Protein AF-A0A3M7C9C9-F1 (afdb_monomer_lite)

Sequence (486 aa):
MSNHATHIQGHDDQKFCPDCGSSLQAARKLMEKFESVILSPLPNMLGLPSPSAQSTYYQASSPITKHEVAEITEIAAQSGIHPENTRLVKNVLGEKSRFDIVQASVEKDAAAKPISHTHDRQVCLVRGDHSSELQRICECLQKASRSTEHAAKKTYIAKLCRAFQTGDMEEYKDSQRTWVHDHRTTVETVFGFVEPYGDPCGTRAEYEGIIGIENPEETAVLHRLCESADLFVKRLPWVESHRGDKSLGDFEESTVQRPSFYNDTRQGEGSKSIMISNRLDGTPMAGDSPAVKLCEGKPGTFSKHRSHAYYLWVVLHELFGHGTGKLLQENSDSTYNFDIEKLSFSPVTGGPIDSWYRTGETWTGAFQDIATSVDECRAECIGAYLMSETDLLSLCGSTDHGSISPEDLEYNIYQQLAIAGIRGLENYSVEGESWSQAHSQVSAVADSLRFRLTPANLRHILPCFKQSVWLRSVSLRFESTHAETL

Secondary structure (DSSP, 8-state):
--SSSSS--TTT------------HHHHHHHHHHHHHHH---S-EESSSSSSEE-SSEEESS---HHHHHHHHHHHHTTT--STTEEEEEEEETTEEEEEEEEE-SS--SSPEEEEE-SSEEEEEEEEETHHHHHHHHHHHHHHHTT---HHHHHHHHHHHHHHHH--HHHHHHHHHHHHT----SEEEEEEEEE-TT-TTS-S-EEEEEEEE--HHHHHHHHHHHHTHHHHHTTSTT----TT--S--TTS-SSPPPP-S-HHHHHHH-------GGG-S-PPPTT--TTS----SSTTHHHHHHHHHHHHHHHHIIIIIIT--PPPBB-TTS-BSS-TTTS-S-TTTSS-----BPTT--HHHHHGGGHHHHHHHHHHHHHHHHTT-HHHHHHTT--TTSSS-HHHHHHHHHHHHHHHHHHHGGGEETTTTEES-HHHHHHHHHHHHHTT--TTTTTTHHHHTTS-------------------

InterPro domains:
  IPR039461 Peptidase family M49 [PF03571] (40-261)
  IPR039461 Peptidase family M49 [PF03571] (262-441)
  IPR039461 Peptidase family M49 [PTHR23422] (37-445)

Foldseek 3Di:
DVCPDQAADPFQQFGDADPDDDDDDVVVVVCVVCVCVRPPPPLTGDAQDDGNHDAPLEAEPDGDDLVNVVVLQVLCVVVQQFAAQWGWYWDDDDQAIEIETEGQALDFDPDWAWSDDDPRYTYTYTYHVCNVVLVVVLVVLVVVLVVDPDPLSVQLSVLCNVCRHPSRVVSVVVSQLSLFPPPDDQKHKDFDQFFQPSPNSRRYGDTDIDIDGDDPLVVQLLVLCQVCVLVVLCVPQQQPDDVPDQASHQFKDSGQAADASDPVCSVPRHHDDDQPLVVLPLDDDVPPDPPDDDPDPDPCLLVVCLSVLVSQLVSQLRRVQLRITDAWEQDPVRDTPGDQVVQQADPAPRHGPPDGYYVPDDLCNVCPPCSLLVSSLRSSVRSLVCLLVQVSVVSVVADCPDPAHSVSSSVNSVSVLLVLLVVLVVQADPVVRDGSHSSNVSSVVVNVVVVVADPVCVVVVVVVVNDDDDDDDDDDDDDDDDDDDD

pLDDT: mean 75.12, std 19.38, range [23.55, 98.5]

Organism: Hortaea werneckii (NCBI:txid91943)

Structure (mmCIF, N/CA/C/O backbone):
data_AF-A0A3M7C9C9-F1
#
_entry.id   AF-A0A3M7C9C9-F1
#
loop_
_atom_site.group_PDB
_atom_site.id
_atom_site.type_symbol
_atom_site.label_atom_id
_atom_site.label_alt_id
_atom_site.label_comp_id
_atom_site.label_asym_id
_atom_site.label_entity_id
_atom_site.label_seq_id
_atom_site.pdbx_PDB_ins_code
_atom_site.Cartn_x
_atom_site.Cartn_y
_atom_site.Cartn_z
_atom_site.occupancy
_atom_site.B_iso_or_equiv
_atom_site.auth_seq_id
_atom_site.auth_comp_id
_atom_site.auth_asym_id
_atom_site.auth_atom_id
_atom_site.pdbx_PDB_model_num
ATOM 1 N N . MET A 1 1 ? 9.565 19.899 11.571 1.00 37.06 1 MET A N 1
ATOM 2 C CA . MET A 1 1 ? 8.555 18.840 11.766 1.00 37.06 1 MET A CA 1
ATOM 3 C C . MET A 1 1 ? 8.313 18.208 10.409 1.00 37.06 1 MET A C 1
ATOM 5 O O . MET A 1 1 ? 7.470 18.689 9.671 1.00 37.06 1 MET A O 1
ATOM 9 N N . SER A 1 2 ? 9.143 17.235 10.043 1.00 38.72 2 SER A N 1
ATOM 10 C CA . SER A 1 2 ? 9.095 16.540 8.747 1.00 38.72 2 SER A CA 1
ATOM 11 C C . SER A 1 2 ? 8.170 15.318 8.780 1.00 38.72 2 SER A C 1
ATOM 13 O O . SER A 1 2 ? 7.657 14.929 7.745 1.00 38.72 2 SER A O 1
ATOM 15 N N . ASN A 1 3 ? 7.928 14.753 9.969 1.00 48.06 3 ASN A N 1
ATOM 16 C CA . ASN A 1 3 ? 7.263 13.455 10.144 1.00 48.06 3 ASN A CA 1
ATOM 17 C C . ASN A 1 3 ? 5.771 13.563 10.490 1.00 48.06 3 ASN A C 1
ATOM 19 O O . ASN A 1 3 ? 5.182 12.574 10.894 1.00 48.06 3 ASN A O 1
ATOM 23 N N . HIS A 1 4 ? 5.178 14.763 10.437 1.00 42.25 4 HIS A N 1
ATOM 24 C CA . HIS A 1 4 ? 3.773 15.043 10.794 1.00 42.25 4 HIS A CA 1
ATOM 25 C C . HIS A 1 4 ? 3.319 14.668 12.228 1.00 42.25 4 HIS A C 1
ATOM 27 O O . HIS A 1 4 ? 2.286 15.159 12.677 1.00 42.25 4 HIS A O 1
ATOM 33 N N . ALA A 1 5 ? 4.135 13.938 12.993 1.00 44.06 5 ALA A N 1
ATOM 34 C CA . ALA A 1 5 ? 3.978 13.636 14.406 1.00 44.06 5 ALA A CA 1
ATOM 35 C C . ALA A 1 5 ? 5.089 14.282 15.247 1.00 44.06 5 ALA A C 1
ATOM 37 O O . ALA A 1 5 ? 6.238 14.462 14.829 1.00 44.06 5 ALA A O 1
ATOM 38 N N . THR A 1 6 ? 4.742 14.624 16.482 1.00 39.94 6 THR A N 1
ATOM 39 C CA . THR A 1 6 ? 5.710 14.935 17.527 1.00 39.94 6 THR A CA 1
ATOM 40 C C . THR A 1 6 ? 6.178 13.614 18.134 1.00 39.94 6 THR A C 1
ATOM 42 O O . THR A 1 6 ? 5.380 12.933 18.772 1.00 39.94 6 THR A O 1
ATOM 45 N N . HIS A 1 7 ? 7.462 13.286 17.968 1.00 49.53 7 HIS A N 1
ATOM 46 C CA . HIS A 1 7 ? 8.165 12.193 18.658 1.00 49.53 7 HIS A CA 1
ATOM 47 C C . HIS A 1 7 ? 8.025 10.788 18.087 1.00 49.53 7 HIS A C 1
ATOM 49 O O . HIS A 1 7 ? 8.265 9.867 18.842 1.00 49.53 7 HIS A O 1
ATOM 55 N N . ILE A 1 8 ? 7.690 10.586 16.815 1.00 47.91 8 ILE A N 1
ATOM 56 C CA . ILE A 1 8 ? 7.877 9.279 16.168 1.00 47.91 8 ILE A CA 1
ATOM 57 C C . ILE A 1 8 ? 8.524 9.514 14.805 1.00 47.91 8 ILE A C 1
ATOM 59 O O . ILE A 1 8 ? 8.180 10.459 14.083 1.00 47.91 8 ILE A O 1
ATOM 63 N N . GLN A 1 9 ? 9.558 8.744 14.507 1.00 47.00 9 GLN A N 1
ATOM 64 C CA . GLN A 1 9 ? 10.184 8.719 13.196 1.00 47.00 9 GLN A CA 1
ATOM 65 C C . GLN A 1 9 ? 9.309 7.909 12.238 1.00 47.00 9 GLN A C 1
ATOM 67 O O . GLN A 1 9 ? 9.019 6.756 12.509 1.00 47.00 9 GLN A O 1
ATOM 72 N N . GLY A 1 10 ? 8.924 8.489 11.100 1.00 48.12 10 GLY A N 1
ATOM 73 C CA . GLY A 1 10 ? 8.086 7.787 10.115 1.00 48.12 10 GLY A CA 1
ATOM 74 C C . GLY A 1 10 ? 8.800 6.671 9.340 1.00 48.12 10 GLY A C 1
ATOM 75 O O . GLY A 1 10 ? 8.207 6.113 8.431 1.00 48.12 10 GLY A O 1
ATOM 76 N N . HIS A 1 11 ? 10.077 6.397 9.631 1.00 41.09 11 HIS A N 1
ATOM 77 C CA . HIS A 1 11 ? 10.859 5.345 8.975 1.00 41.09 11 HIS A CA 1
ATOM 78 C C . HIS A 1 11 ? 11.131 4.144 9.895 1.00 41.09 11 HIS A C 1
ATOM 80 O O . HIS A 1 11 ? 11.310 3.046 9.389 1.00 41.09 11 HIS A O 1
ATOM 86 N N . ASP A 1 12 ? 11.188 4.317 11.219 1.00 52.19 12 ASP A N 1
ATOM 87 C CA . ASP A 1 12 ? 11.538 3.247 12.173 1.00 52.19 12 ASP A CA 1
ATOM 88 C C . ASP A 1 12 ? 10.583 3.162 13.380 1.00 52.19 12 ASP A C 1
ATOM 90 O O . ASP A 1 12 ? 10.827 2.389 14.307 1.00 52.19 12 ASP A O 1
ATOM 94 N N . ASP A 1 13 ? 9.521 3.974 13.389 1.00 55.94 13 ASP A N 1
ATOM 95 C CA . ASP A 1 13 ? 8.521 4.087 14.452 1.00 55.94 13 ASP A CA 1
ATOM 96 C C . ASP A 1 13 ? 9.088 4.328 15.861 1.00 55.94 13 ASP A C 1
ATOM 98 O O . ASP A 1 13 ? 8.403 4.135 16.875 1.00 55.94 13 ASP A O 1
ATOM 102 N N . GLN A 1 14 ? 10.329 4.822 15.948 1.00 51.94 14 GLN A N 1
ATOM 103 C CA . GLN A 1 14 ? 10.988 5.094 17.216 1.00 51.94 14 GLN A CA 1
ATOM 104 C C . GLN A 1 14 ? 10.733 6.507 17.716 1.00 51.94 14 GLN A C 1
ATOM 106 O O . GLN A 1 14 ? 10.653 7.491 16.966 1.00 51.94 14 GLN A O 1
ATOM 111 N N . LYS A 1 15 ? 10.687 6.619 19.046 1.00 56.09 15 LYS A N 1
ATOM 112 C CA . LYS A 1 15 ? 10.578 7.908 19.713 1.00 56.09 15 LYS A CA 1
ATOM 113 C C . LYS A 1 15 ? 11.873 8.716 19.642 1.00 56.09 15 LYS A C 1
ATOM 115 O O . LYS A 1 15 ? 12.925 8.228 20.034 1.00 56.09 15 LYS A O 1
ATOM 120 N N . PHE A 1 16 ? 11.784 9.992 19.251 1.00 57.78 16 PHE A N 1
ATOM 121 C CA . PHE A 1 16 ? 12.914 10.931 19.320 1.00 57.78 16 PHE A CA 1
ATOM 122 C C . PHE A 1 16 ? 12.645 12.117 20.265 1.00 57.78 16 PHE A C 1
ATOM 124 O O . PHE A 1 16 ? 11.541 12.680 20.306 1.00 57.78 16 PHE A O 1
ATOM 131 N N . CYS A 1 17 ? 13.681 12.528 21.002 1.00 54.53 17 CYS A N 1
ATOM 132 C CA . CYS A 1 17 ? 13.649 13.642 21.954 1.00 54.53 17 CYS A CA 1
ATOM 133 C C . CYS A 1 17 ? 14.429 14.857 21.409 1.00 54.53 17 CYS A C 1
ATOM 135 O O . CYS A 1 17 ? 15.522 14.675 20.871 1.00 54.53 17 CYS A O 1
ATOM 137 N N . PRO A 1 18 ? 13.911 16.096 21.527 1.00 58.41 18 PRO A N 1
ATOM 138 C CA . PRO A 1 18 ? 14.644 17.295 21.115 1.00 58.41 18 PRO A CA 1
ATOM 139 C C . PRO A 1 18 ? 15.881 17.553 21.988 1.00 58.41 18 PRO A C 1
ATOM 141 O O . PRO A 1 18 ? 15.784 17.510 23.212 1.00 58.41 18 PRO A O 1
ATOM 144 N N . ASP A 1 19 ? 17.005 17.917 21.366 1.00 53.06 19 ASP A N 1
ATOM 145 C CA . ASP A 1 19 ? 18.256 18.283 22.049 1.00 53.06 19 ASP A CA 1
ATOM 146 C C . ASP A 1 19 ? 18.428 19.816 22.109 1.00 53.06 19 ASP A C 1
ATOM 148 O O . ASP A 1 19 ? 19.284 20.407 21.447 1.00 53.06 19 ASP A O 1
ATOM 152 N N . CYS A 1 20 ? 17.522 20.518 22.803 1.00 56.16 20 CYS A N 1
ATOM 153 C CA . CYS A 1 20 ? 17.580 21.981 22.886 1.00 56.16 20 CYS A CA 1
ATOM 154 C C . CYS A 1 20 ? 17.088 22.576 24.216 1.00 56.16 20 CYS A C 1
ATOM 156 O O . CYS A 1 20 ? 16.079 22.172 24.790 1.00 56.16 20 CYS A O 1
ATOM 158 N N . GLY A 1 21 ? 17.809 23.605 24.684 1.00 53.88 21 GLY A N 1
ATOM 159 C CA . GLY A 1 21 ? 17.453 24.422 25.847 1.00 53.88 21 GLY A CA 1
ATOM 160 C C . GLY A 1 21 ? 16.345 25.435 25.534 1.00 53.88 21 GLY A C 1
ATOM 161 O O . GLY A 1 21 ? 16.353 26.106 24.502 1.00 53.88 21 GLY A O 1
ATOM 162 N N . SER A 1 22 ? 15.379 25.551 26.443 1.00 51.78 22 SER A N 1
ATOM 163 C CA . SER A 1 22 ? 14.120 26.284 26.270 1.00 51.78 22 SER A CA 1
ATOM 164 C C . SER A 1 22 ? 14.292 27.783 25.963 1.00 51.78 22 SER A C 1
ATOM 166 O O . SER A 1 22 ? 14.784 28.543 26.800 1.00 51.78 22 SER A O 1
ATOM 168 N N . SER A 1 23 ? 13.781 28.253 24.823 1.00 57.59 23 SER A N 1
ATOM 169 C CA . SER A 1 23 ? 13.695 29.685 24.503 1.00 57.59 23 SER A CA 1
ATOM 170 C C . SER A 1 23 ? 12.505 29.965 23.579 1.00 57.59 23 SER A C 1
ATOM 172 O O . SER A 1 23 ? 12.629 29.808 22.372 1.00 57.59 23 SER A O 1
ATOM 174 N N . LEU A 1 24 ? 11.336 30.304 24.158 1.00 56.72 24 LEU A N 1
ATOM 175 C CA . LEU A 1 24 ? 10.264 31.178 23.617 1.00 56.72 24 LEU A CA 1
ATOM 176 C C . LEU A 1 24 ? 8.995 31.105 24.500 1.00 56.72 24 LEU A C 1
ATOM 178 O O . LEU A 1 24 ? 8.568 30.040 24.935 1.00 56.72 24 LEU A O 1
ATOM 182 N N . GLN A 1 25 ? 8.357 32.246 24.775 1.00 56.12 25 GLN A N 1
ATOM 183 C CA . GLN A 1 25 ? 7.294 32.379 25.791 1.00 56.12 25 GLN A CA 1
ATOM 184 C C . GLN A 1 25 ? 5.945 31.739 25.389 1.00 56.12 25 GLN A C 1
ATOM 186 O O . GLN A 1 25 ? 5.230 31.232 26.250 1.00 56.12 25 GLN A O 1
ATOM 191 N N . ALA A 1 26 ? 5.615 31.700 24.090 1.00 57.75 26 ALA A N 1
ATOM 192 C CA . ALA A 1 26 ? 4.470 30.940 23.566 1.00 57.75 26 ALA A CA 1
ATOM 193 C C . ALA A 1 26 ? 4.740 29.424 23.552 1.00 57.75 26 ALA A C 1
ATOM 195 O O . ALA A 1 26 ? 3.833 28.631 23.797 1.00 57.75 26 ALA A O 1
ATOM 196 N N . ALA A 1 27 ? 6.004 29.032 23.350 1.00 62.06 27 ALA A N 1
ATOM 197 C CA . ALA A 1 27 ? 6.432 27.646 23.463 1.00 62.06 27 ALA A CA 1
ATOM 198 C C . ALA A 1 27 ? 6.338 27.148 24.912 1.00 62.06 27 ALA A C 1
ATOM 200 O O . ALA A 1 27 ? 5.985 25.998 25.101 1.00 62.06 27 ALA A O 1
ATOM 201 N N . ARG A 1 28 ? 6.536 28.000 25.933 1.00 67.25 28 ARG A N 1
ATOM 202 C CA . ARG A 1 28 ? 6.439 27.595 27.352 1.00 67.25 28 ARG A CA 1
ATOM 203 C C . ARG A 1 28 ? 5.082 27.013 27.746 1.00 67.25 28 ARG A C 1
ATOM 205 O O . ARG A 1 28 ? 5.067 25.962 28.355 1.00 67.25 28 ARG A O 1
ATOM 212 N N . LYS A 1 29 ? 3.955 27.620 27.354 1.00 73.75 29 LYS A N 1
ATOM 213 C CA . LYS A 1 29 ? 2.619 27.096 27.720 1.00 73.75 29 LYS A CA 1
ATOM 214 C C . LYS A 1 29 ? 2.297 25.750 27.066 1.00 73.75 29 LYS A C 1
ATOM 216 O O . LYS A 1 29 ? 1.613 24.921 27.656 1.00 73.75 29 LYS A O 1
ATOM 221 N N . LEU A 1 30 ? 2.745 25.550 25.824 1.00 75.00 30 LEU A N 1
ATOM 222 C CA . LEU A 1 30 ? 2.599 24.262 25.140 1.00 75.00 30 LEU A CA 1
ATOM 223 C C . LEU A 1 30 ? 3.599 23.241 25.690 1.00 75.00 30 LEU A C 1
ATOM 225 O O . LEU A 1 30 ? 3.225 22.094 25.898 1.00 75.00 30 LEU A O 1
ATOM 229 N N . MET A 1 31 ? 4.826 23.672 25.991 1.00 75.06 31 MET A N 1
ATOM 230 C CA . MET A 1 31 ? 5.846 22.846 26.626 1.00 75.06 31 MET A CA 1
ATOM 231 C C . MET A 1 31 ? 5.351 22.369 27.989 1.00 75.06 31 MET A C 1
ATOM 233 O O . MET A 1 31 ? 5.246 21.177 28.167 1.00 75.06 31 MET A O 1
ATOM 237 N N . GLU A 1 32 ? 4.874 23.238 28.880 1.00 80.38 32 GLU A N 1
ATOM 238 C CA . GLU A 1 32 ? 4.292 22.851 30.180 1.00 80.38 32 GLU A CA 1
ATOM 239 C C . GLU A 1 32 ? 3.191 21.779 30.060 1.00 80.38 32 GLU A C 1
ATOM 241 O O . GLU A 1 32 ? 3.043 20.934 30.940 1.00 80.38 32 GLU A O 1
ATOM 246 N N . LYS A 1 33 ? 2.419 21.786 28.964 1.00 82.38 33 LYS A N 1
ATOM 247 C CA . LYS A 1 33 ? 1.355 20.804 28.723 1.00 82.38 33 LYS A CA 1
ATOM 248 C C . LYS A 1 33 ? 1.878 19.450 28.232 1.00 82.38 33 LYS A C 1
ATOM 250 O O . LYS A 1 33 ? 1.255 18.431 28.519 1.00 82.38 33 LYS A O 1
ATOM 255 N N . PHE A 1 34 ? 2.963 19.441 27.464 1.00 81.88 34 PHE A N 1
ATOM 256 C CA . PHE A 1 34 ? 3.455 18.245 26.777 1.00 81.88 34 PHE A CA 1
ATOM 257 C C . PHE A 1 34 ? 4.828 17.776 27.261 1.00 81.88 34 PHE A C 1
ATOM 259 O O . PHE A 1 34 ? 5.219 16.676 26.913 1.00 81.88 34 PHE A O 1
ATOM 266 N N . GLU A 1 35 ? 5.541 18.536 28.087 1.00 81.19 35 GLU A N 1
ATOM 267 C CA . GLU A 1 35 ? 6.920 18.286 28.527 1.00 81.19 35 GLU A CA 1
ATOM 268 C C . GLU A 1 35 ? 7.071 16.905 29.153 1.00 81.19 35 GLU A C 1
ATOM 270 O O . GLU A 1 35 ? 7.974 16.163 28.783 1.00 81.19 35 GLU A O 1
ATOM 275 N N . SER A 1 36 ? 6.135 16.509 30.017 1.00 80.75 36 SER A N 1
ATOM 276 C CA . SER A 1 36 ? 6.130 15.168 30.605 1.00 80.75 36 SER A CA 1
ATOM 277 C C . SER A 1 36 ? 5.983 14.067 29.553 1.00 80.75 36 SER A C 1
ATOM 279 O O . SER A 1 36 ? 6.637 13.038 29.662 1.00 80.75 36 SER A O 1
ATOM 281 N N . VAL A 1 37 ? 5.176 14.282 28.510 1.00 81.00 37 VAL A N 1
ATOM 282 C CA . VAL A 1 37 ? 4.989 13.331 27.402 1.00 81.00 37 VAL A CA 1
ATOM 283 C C . VAL A 1 37 ? 6.205 13.327 26.476 1.00 81.00 37 VAL A C 1
ATOM 285 O O . VAL A 1 37 ? 6.652 12.259 26.068 1.00 81.00 37 VAL A O 1
ATOM 288 N N . ILE A 1 38 ? 6.767 14.500 26.178 1.00 77.25 38 ILE A N 1
ATOM 289 C CA . ILE A 1 38 ? 7.951 14.693 25.332 1.00 77.25 38 ILE A CA 1
ATOM 290 C C . ILE A 1 38 ? 9.156 13.984 25.952 1.00 77.25 38 ILE A C 1
ATOM 292 O O . ILE A 1 38 ? 9.824 13.211 25.273 1.00 77.25 38 ILE A O 1
ATOM 296 N N . LEU A 1 39 ? 9.401 14.223 27.243 1.00 78.62 39 LEU A N 1
ATOM 297 C CA . LEU A 1 39 ? 10.571 13.732 27.971 1.00 78.62 39 LEU A CA 1
ATOM 298 C C . LEU A 1 39 ? 10.392 12.318 28.541 1.00 78.62 39 LEU A C 1
ATOM 300 O O . LEU A 1 39 ? 11.364 11.736 29.019 1.00 78.62 39 LEU A O 1
ATOM 304 N N . SER A 1 40 ? 9.179 11.753 28.516 1.00 81.25 40 SER A N 1
ATOM 305 C CA . SER A 1 40 ? 8.962 10.392 29.013 1.00 81.25 40 SER A CA 1
ATOM 306 C C . SER A 1 40 ? 9.732 9.377 28.159 1.00 81.25 40 SER A C 1
ATOM 308 O O . SER A 1 40 ? 9.571 9.385 26.937 1.00 81.25 40 SER A O 1
ATOM 310 N N . PRO A 1 41 ? 10.513 8.459 28.753 1.00 78.44 41 PRO A N 1
ATOM 311 C CA . PRO A 1 41 ? 11.224 7.432 27.996 1.00 78.44 41 PRO A CA 1
ATOM 312 C C . PRO A 1 41 ? 10.283 6.375 27.406 1.00 78.44 41 PRO A C 1
ATOM 314 O O . PRO A 1 41 ? 10.657 5.709 26.453 1.00 78.44 41 PRO A O 1
ATOM 317 N N . LEU A 1 42 ? 9.071 6.225 27.951 1.00 81.88 42 LEU A N 1
ATOM 318 C CA . LEU A 1 42 ? 8.060 5.273 27.494 1.00 81.88 42 LEU A CA 1
ATOM 319 C C . LEU A 1 42 ? 6.693 5.958 27.328 1.00 81.88 42 LEU A C 1
ATOM 321 O O . LEU A 1 42 ? 6.426 6.956 28.009 1.00 81.88 42 LEU A O 1
ATOM 325 N N . PRO A 1 43 ? 5.799 5.436 26.476 1.00 81.81 43 PRO A N 1
ATOM 326 C CA . PRO A 1 43 ? 6.039 4.383 25.483 1.00 81.81 43 PRO A CA 1
ATOM 327 C C . PRO A 1 43 ? 6.989 4.864 24.371 1.00 81.81 43 PRO A C 1
ATOM 329 O O . PRO A 1 43 ? 6.981 6.047 24.021 1.00 81.81 43 PRO A O 1
ATOM 332 N N . ASN A 1 44 ? 7.835 3.965 23.860 1.00 77.94 44 ASN A N 1
ATOM 333 C CA . ASN A 1 44 ? 8.905 4.284 22.902 1.00 77.94 44 ASN A CA 1
ATOM 334 C C . ASN A 1 44 ? 8.731 3.654 21.514 1.00 77.94 44 ASN A C 1
ATOM 336 O O . ASN A 1 44 ? 9.520 3.978 20.630 1.00 77.94 44 ASN A O 1
ATOM 340 N N . MET A 1 45 ? 7.717 2.807 21.322 1.00 76.56 45 MET A N 1
ATOM 341 C CA . MET A 1 45 ? 7.399 2.183 20.033 1.00 76.56 45 MET A CA 1
ATOM 342 C C . MET A 1 45 ? 5.906 2.288 19.703 1.00 76.56 45 MET A C 1
ATOM 344 O O . MET A 1 45 ? 5.070 2.495 20.595 1.00 76.56 45 MET A O 1
ATOM 348 N N . LEU A 1 46 ? 5.563 2.115 18.425 1.00 78.69 46 LEU A N 1
ATOM 349 C CA . LEU A 1 46 ? 4.184 1.898 17.997 1.00 78.69 46 LEU A CA 1
ATOM 350 C C . LEU A 1 46 ? 3.736 0.459 18.289 1.00 78.69 46 LEU A C 1
ATOM 352 O O . LEU A 1 46 ? 4.491 -0.498 18.144 1.00 78.69 46 LEU A O 1
ATOM 356 N N . GLY A 1 47 ? 2.501 0.302 18.758 1.00 83.19 47 GLY A N 1
ATOM 357 C CA . GLY A 1 47 ? 1.931 -0.997 19.113 1.00 83.19 47 GLY A CA 1
ATOM 358 C C . GLY A 1 47 ? 0.578 -0.862 19.804 1.00 83.19 47 GLY A C 1
ATOM 359 O O . GLY A 1 47 ? 0.118 0.246 20.090 1.00 83.19 47 GLY A O 1
ATOM 360 N N . LEU A 1 48 ? -0.084 -1.987 20.093 1.00 87.00 48 LEU A N 1
ATOM 361 C CA . LEU A 1 48 ? -1.291 -1.944 20.923 1.00 87.00 48 LEU A CA 1
ATOM 362 C C . LEU A 1 48 ? -0.967 -1.282 22.281 1.00 87.00 48 LEU A C 1
ATOM 364 O O . LEU A 1 48 ? 0.105 -1.550 22.835 1.00 87.00 48 LEU A O 1
ATOM 368 N N . PRO A 1 49 ? -1.864 -0.430 22.822 1.00 90.38 49 PRO A N 1
ATOM 369 C CA . PRO A 1 49 ? -1.599 0.325 24.043 1.00 90.38 49 PRO A CA 1
ATOM 370 C C . PRO A 1 49 ? -1.095 -0.556 25.192 1.00 90.38 49 PRO A C 1
ATOM 372 O O . PRO A 1 49 ? -1.785 -1.469 25.649 1.00 90.38 49 PRO A O 1
ATOM 375 N N . SER A 1 50 ? 0.118 -0.271 25.664 1.00 86.06 50 SER A N 1
ATOM 376 C CA . SER A 1 50 ? 0.807 -1.006 26.729 1.00 86.06 50 SER A CA 1
ATOM 377 C C . SER A 1 50 ? 1.809 -0.085 27.448 1.00 86.06 50 SER A C 1
ATOM 379 O O . SER A 1 50 ? 1.966 1.072 27.056 1.00 86.06 50 SER A O 1
ATOM 381 N N . PRO A 1 51 ? 2.510 -0.541 28.505 1.00 86.25 51 PRO A N 1
ATOM 382 C CA . PRO A 1 51 ? 3.533 0.281 29.153 1.00 86.25 51 PRO A CA 1
ATOM 383 C C . PRO A 1 51 ? 4.685 0.709 28.230 1.00 86.25 51 PRO A C 1
ATOM 385 O O . PRO A 1 51 ? 5.294 1.745 28.481 1.00 86.25 51 PRO A O 1
ATOM 388 N N . SER A 1 52 ? 4.994 -0.069 27.186 1.00 83.31 52 SER A N 1
ATOM 389 C CA . SER A 1 52 ? 6.105 0.193 26.260 1.00 83.31 52 SER A CA 1
ATOM 390 C C . SER A 1 52 ? 5.669 0.673 24.874 1.00 83.31 52 SER A C 1
ATOM 392 O O . SER A 1 52 ? 6.469 1.305 24.186 1.00 83.31 52 SER A O 1
ATOM 394 N N . ALA A 1 53 ? 4.414 0.442 24.479 1.00 84.44 53 ALA A N 1
ATOM 395 C CA . ALA A 1 53 ? 3.918 0.761 23.144 1.00 84.44 53 ALA A CA 1
ATOM 396 C C . ALA A 1 53 ? 2.648 1.621 23.153 1.00 84.44 53 ALA A C 1
ATOM 398 O O . ALA A 1 53 ? 1.836 1.563 24.081 1.00 84.44 53 ALA A O 1
ATOM 399 N N . GLN A 1 54 ? 2.464 2.406 22.094 1.00 88.06 54 GLN A N 1
ATOM 400 C CA . GLN A 1 54 ? 1.299 3.270 21.911 1.00 88.06 54 GLN A CA 1
ATOM 401 C C . GLN A 1 54 ? 0.733 3.195 20.498 1.00 88.06 54 GLN A C 1
ATOM 403 O O . GLN A 1 54 ? 1.450 2.967 19.531 1.00 88.06 54 GLN A O 1
ATOM 408 N N . SER A 1 55 ? -0.561 3.470 20.377 1.00 89.94 55 SER A N 1
ATOM 409 C CA . SER A 1 55 ? -1.220 3.679 19.095 1.00 89.94 55 SER A CA 1
ATOM 410 C C . SER A 1 55 ? -2.379 4.643 19.284 1.00 89.94 55 SER A C 1
ATOM 412 O O . SER A 1 55 ? -3.103 4.574 20.275 1.00 89.94 55 SER A O 1
ATOM 414 N N . THR A 1 56 ? -2.562 5.557 18.337 1.00 92.38 56 THR A N 1
ATOM 415 C CA . THR A 1 56 ? -3.717 6.461 18.318 1.00 92.38 56 THR A CA 1
ATOM 416 C C . THR A 1 56 ? -4.931 5.838 17.632 1.00 92.38 56 THR A C 1
ATOM 418 O O . THR A 1 56 ? -6.033 6.358 17.823 1.00 92.38 56 THR A O 1
ATOM 421 N N . TYR A 1 57 ? -4.753 4.723 16.907 1.00 94.69 57 TYR A N 1
ATOM 422 C CA . TYR A 1 57 ? -5.832 3.912 16.332 1.00 94.69 57 TYR A CA 1
ATOM 423 C C . TYR A 1 57 ? -6.631 3.161 17.400 1.00 94.69 57 TYR A C 1
ATOM 425 O O . TYR A 1 57 ? -7.825 2.933 17.213 1.00 94.69 57 TYR A O 1
ATOM 433 N N . TYR A 1 58 ? -5.999 2.824 18.529 1.00 95.31 58 TYR A N 1
ATOM 434 C CA . TYR A 1 58 ? -6.629 2.115 19.640 1.00 95.31 58 TYR A CA 1
ATOM 435 C C . TYR A 1 58 ? -6.567 2.948 20.911 1.00 95.31 58 TYR A C 1
ATOM 437 O O . TYR A 1 58 ? -5.499 3.179 21.470 1.00 95.31 58 TYR A O 1
ATOM 445 N N . GLN A 1 59 ? -7.723 3.360 21.415 1.00 92.81 59 GLN A N 1
ATOM 446 C CA . GLN A 1 59 ? -7.828 4.025 22.710 1.00 92.81 59 GLN A CA 1
ATOM 447 C C . GLN A 1 59 ? -8.569 3.101 23.655 1.00 92.81 59 GLN A C 1
ATOM 449 O O . GLN A 1 59 ? -9.675 2.667 23.354 1.00 92.81 59 GLN A O 1
ATOM 454 N N . ALA A 1 60 ? -7.977 2.761 24.791 1.00 87.94 60 ALA A N 1
ATOM 455 C CA . ALA A 1 60 ? -8.578 1.760 25.650 1.00 87.94 60 ALA A CA 1
ATOM 456 C C . ALA A 1 60 ? -8.413 2.112 27.127 1.00 87.94 60 ALA A C 1
ATOM 458 O O . ALA A 1 60 ? -7.309 2.378 27.593 1.00 87.94 60 ALA A O 1
ATOM 459 N N . SER A 1 61 ? -9.516 2.077 27.881 1.00 86.69 61 SER A N 1
ATOM 460 C CA . SER A 1 61 ? -9.494 2.209 29.345 1.00 86.69 61 SER A CA 1
ATOM 461 C C . SER A 1 61 ? -9.024 0.925 30.048 1.00 86.69 61 SER A C 1
ATOM 463 O O . SER A 1 61 ? -8.892 0.894 31.268 1.00 86.69 61 SER A O 1
ATOM 465 N N . SER A 1 62 ? -8.835 -0.155 29.287 1.00 86.44 62 SER A N 1
ATOM 466 C CA . SER A 1 62 ? -8.341 -1.470 29.712 1.00 86.44 62 SER A CA 1
ATOM 467 C C . SER A 1 62 ? -7.558 -2.103 28.556 1.00 86.44 62 SER A C 1
ATOM 469 O O . SER A 1 62 ? -7.790 -1.700 27.417 1.00 86.44 62 SER A O 1
ATOM 471 N N . PRO A 1 63 ? -6.661 -3.080 28.791 1.00 89.06 63 PRO A N 1
ATOM 472 C CA . PRO A 1 63 ? -5.910 -3.715 27.710 1.00 89.06 63 PRO A CA 1
ATOM 473 C C . PRO A 1 63 ? -6.828 -4.235 26.598 1.00 89.06 63 PRO A C 1
ATOM 475 O O . PRO A 1 63 ? -7.838 -4.889 26.872 1.00 89.06 63 PRO A O 1
ATOM 478 N N . ILE A 1 64 ? -6.482 -3.919 25.351 1.00 92.38 64 ILE A N 1
ATOM 479 C CA . ILE A 1 64 ? -7.156 -4.408 24.147 1.00 92.38 64 ILE A CA 1
ATOM 480 C C . ILE A 1 64 ? -6.255 -5.426 23.449 1.00 92.38 64 ILE A C 1
ATOM 482 O O . ILE A 1 64 ? -5.040 -5.245 23.388 1.00 92.38 64 ILE A O 1
ATOM 486 N N . THR A 1 65 ? -6.842 -6.510 22.952 1.00 91.44 65 THR A N 1
ATOM 487 C CA . THR A 1 65 ? -6.102 -7.620 22.333 1.00 91.44 65 THR A CA 1
ATOM 488 C C . THR A 1 65 ? -6.309 -7.679 20.819 1.00 91.44 65 THR A C 1
ATOM 490 O O . THR A 1 65 ? -7.360 -7.272 20.327 1.00 91.44 65 THR A O 1
ATOM 493 N N . LYS A 1 66 ? -5.349 -8.258 20.073 1.00 88.94 66 LYS A N 1
ATOM 494 C CA . LYS A 1 66 ? -5.496 -8.518 18.623 1.00 88.94 66 LYS A CA 1
ATOM 495 C C . LYS A 1 66 ? -6.771 -9.331 18.313 1.00 88.94 66 LYS A C 1
ATOM 497 O O . LYS A 1 66 ? -7.449 -9.048 17.333 1.00 88.94 66 LYS A O 1
ATOM 502 N N . HIS A 1 67 ? -7.135 -10.287 19.176 1.00 89.56 67 HIS A N 1
ATOM 503 C CA . HIS A 1 67 ? -8.363 -11.081 19.033 1.00 89.56 67 HIS A CA 1
ATOM 504 C C . HIS A 1 67 ? -9.628 -10.220 19.139 1.00 89.56 67 HIS A C 1
ATOM 506 O O . HIS A 1 67 ? -10.518 -10.330 18.304 1.00 89.56 67 HIS A O 1
ATOM 512 N N . GLU A 1 68 ? -9.711 -9.344 20.147 1.00 92.62 68 GLU A N 1
ATOM 513 C CA . GLU A 1 68 ? -10.841 -8.416 20.264 1.00 92.62 68 GLU A CA 1
ATOM 514 C C . GLU A 1 68 ? -10.922 -7.486 19.054 1.00 92.62 68 GLU A C 1
ATOM 516 O O . GLU A 1 68 ? -12.013 -7.259 18.546 1.00 92.62 68 GLU A O 1
ATOM 521 N N . VAL A 1 69 ? -9.787 -6.974 18.566 1.00 92.62 69 VAL A N 1
ATOM 522 C CA . VAL A 1 69 ? -9.759 -6.136 17.358 1.00 92.62 69 VAL A CA 1
ATOM 523 C C . VAL A 1 69 ? -10.329 -6.897 16.160 1.00 92.62 69 VAL A C 1
ATOM 525 O O . VAL A 1 69 ? -11.228 -6.377 15.505 1.00 92.62 69 VAL A O 1
ATOM 528 N N . ALA A 1 70 ? -9.867 -8.125 15.911 1.00 89.31 70 ALA A N 1
ATOM 529 C CA . ALA A 1 70 ? -10.349 -8.955 14.808 1.00 89.31 70 ALA A CA 1
ATOM 530 C C . ALA A 1 70 ? -11.858 -9.245 14.909 1.00 89.31 70 ALA A C 1
ATOM 532 O O . ALA A 1 70 ? -12.586 -9.083 13.934 1.00 89.31 70 ALA A O 1
ATOM 533 N N . GLU A 1 71 ? -12.347 -9.596 16.100 1.00 92.00 71 GLU A N 1
ATOM 534 C CA . GLU A 1 71 ? -13.768 -9.875 16.337 1.00 92.00 71 GLU A CA 1
ATOM 535 C C . GLU A 1 71 ? -14.647 -8.637 16.097 1.00 92.00 71 GLU A C 1
ATOM 537 O O . GLU A 1 71 ? -15.712 -8.731 15.489 1.00 92.00 71 GLU A O 1
ATOM 542 N N . ILE A 1 72 ? -14.204 -7.456 16.544 1.00 93.69 72 ILE A N 1
ATOM 543 C CA . ILE A 1 72 ? -14.938 -6.207 16.311 1.00 93.69 72 ILE A CA 1
ATOM 544 C C . ILE A 1 72 ? -14.934 -5.825 14.830 1.00 93.69 72 ILE A C 1
ATOM 546 O O . ILE A 1 72 ? -15.965 -5.375 14.332 1.00 93.69 72 ILE A O 1
ATOM 550 N N . THR A 1 73 ? -13.813 -6.015 14.131 1.00 90.69 73 THR A N 1
ATOM 551 C CA . THR A 1 73 ? -13.726 -5.784 12.683 1.00 90.69 73 THR A CA 1
ATOM 552 C C . THR A 1 73 ? -14.715 -6.674 11.925 1.00 90.69 73 THR A C 1
ATOM 554 O O . THR A 1 73 ? -15.451 -6.169 11.083 1.00 90.69 73 THR A O 1
ATOM 557 N N . GLU A 1 74 ? -14.824 -7.956 12.281 1.00 89.69 74 GLU A N 1
ATOM 558 C CA . GLU A 1 74 ? -15.782 -8.881 11.658 1.00 89.69 74 GLU A CA 1
ATOM 559 C C . GLU A 1 74 ? -17.244 -8.468 11.915 1.00 89.69 74 GLU A C 1
ATOM 561 O O . GLU A 1 74 ? -18.072 -8.429 11.004 1.00 89.69 74 GLU A O 1
ATOM 566 N N . ILE A 1 75 ? -17.568 -8.074 13.152 1.00 92.88 75 ILE A N 1
ATOM 567 C CA . ILE A 1 75 ? -18.901 -7.552 13.502 1.00 92.88 75 ILE A CA 1
ATOM 568 C C . ILE A 1 75 ? -19.235 -6.290 12.688 1.00 92.88 75 ILE A C 1
ATOM 570 O O . ILE A 1 75 ? -20.378 -6.102 12.267 1.00 92.88 75 ILE A O 1
ATOM 574 N N . ALA A 1 76 ? -18.255 -5.409 12.478 1.00 92.19 76 ALA A N 1
ATOM 575 C CA . ALA A 1 76 ? -18.424 -4.182 11.707 1.00 92.19 76 ALA A CA 1
ATOM 576 C C . ALA A 1 76 ? -18.662 -4.472 10.217 1.00 92.19 76 ALA A C 1
ATOM 578 O O . ALA A 1 76 ? -19.573 -3.891 9.615 1.00 92.19 76 ALA A O 1
ATOM 579 N N . ALA A 1 77 ? -17.912 -5.424 9.657 1.00 88.62 77 ALA A N 1
ATOM 580 C CA . ALA A 1 77 ? -18.011 -5.836 8.262 1.00 88.62 77 ALA A CA 1
ATOM 581 C C . ALA A 1 77 ? -19.417 -6.352 7.906 1.00 88.62 77 ALA A C 1
ATOM 583 O O . ALA A 1 77 ? -19.952 -6.009 6.853 1.00 88.62 77 ALA A O 1
ATOM 584 N N . GLN A 1 78 ? -20.087 -7.063 8.823 1.00 89.06 78 GLN A N 1
ATOM 585 C CA . GLN A 1 78 ? -21.485 -7.507 8.651 1.00 89.06 78 GLN A CA 1
ATOM 586 C C . GLN A 1 78 ? -22.482 -6.349 8.471 1.00 89.06 78 GLN A C 1
ATOM 588 O O . GLN A 1 78 ? -23.583 -6.544 7.959 1.00 89.06 78 GLN A O 1
ATOM 593 N N . SER A 1 79 ? -22.105 -5.140 8.891 1.00 89.00 79 SER A N 1
ATOM 594 C CA . SER A 1 79 ? -22.880 -3.909 8.713 1.00 89.00 79 SER A CA 1
ATOM 595 C C . SER A 1 79 ? -22.331 -3.002 7.605 1.00 89.00 79 SER A C 1
ATOM 597 O O . SER A 1 79 ? -22.744 -1.845 7.520 1.00 89.00 79 SER A O 1
ATOM 599 N N . GLY A 1 80 ? -21.411 -3.502 6.772 1.00 88.00 80 GLY A N 1
ATOM 600 C CA . GLY A 1 80 ? -20.775 -2.747 5.689 1.00 88.00 80 GLY A CA 1
ATOM 601 C C . GLY A 1 80 ? -19.785 -1.683 6.168 1.00 88.00 80 GLY A C 1
ATOM 602 O O . GLY A 1 80 ? -19.526 -0.724 5.448 1.00 88.00 80 GLY A O 1
ATOM 603 N N . ILE A 1 81 ? -19.270 -1.804 7.395 1.00 92.38 81 ILE A N 1
ATOM 604 C CA . ILE A 1 81 ? -18.289 -0.871 7.954 1.00 92.38 81 ILE A CA 1
ATOM 605 C C . ILE A 1 81 ? -16.915 -1.520 7.837 1.00 92.38 81 ILE A C 1
ATOM 607 O O . ILE A 1 81 ? -16.609 -2.471 8.557 1.00 92.38 81 ILE A O 1
ATOM 611 N N . HIS A 1 82 ? -16.103 -0.989 6.932 1.00 88.69 82 HIS A N 1
ATOM 612 C CA . HIS A 1 82 ? -14.742 -1.458 6.695 1.00 88.69 82 HIS A CA 1
ATOM 613 C C . HIS A 1 82 ? -13.736 -0.717 7.604 1.00 88.69 82 HIS A C 1
ATOM 615 O O . HIS A 1 82 ? -14.017 0.408 8.031 1.00 88.69 82 HIS A O 1
ATOM 621 N N . PRO A 1 83 ? -12.612 -1.346 7.997 1.00 91.50 83 PRO A N 1
ATOM 622 C CA . PRO A 1 83 ? -11.742 -0.836 9.059 1.00 91.50 83 PRO A CA 1
ATOM 623 C C . PRO A 1 83 ? -10.837 0.337 8.657 1.00 91.50 83 PRO A C 1
ATOM 625 O O . PRO A 1 83 ? -10.403 1.070 9.547 1.00 91.50 83 PRO A O 1
ATOM 628 N N . GLU A 1 84 ? -10.563 0.544 7.370 1.00 92.44 84 GLU A N 1
ATOM 629 C CA . GLU A 1 84 ? -9.493 1.403 6.844 1.00 92.44 84 GLU A CA 1
ATOM 630 C C . GLU A 1 84 ? -9.597 2.844 7.348 1.00 92.44 84 GLU A C 1
ATOM 632 O O . GLU A 1 84 ? -8.593 3.439 7.727 1.00 92.44 84 GLU A O 1
ATOM 637 N N . ASN A 1 85 ? -10.811 3.393 7.419 1.00 96.62 85 ASN A N 1
ATOM 638 C CA . ASN A 1 85 ? -11.070 4.763 7.862 1.00 96.62 85 ASN A CA 1
ATOM 639 C C . ASN A 1 85 ? -11.598 4.846 9.307 1.00 96.62 85 ASN A C 1
ATOM 641 O O . ASN A 1 85 ? -12.362 5.758 9.647 1.00 96.62 85 ASN A O 1
ATOM 645 N N . THR A 1 86 ? -11.226 3.889 10.165 1.00 97.38 86 THR A N 1
ATOM 646 C CA . THR A 1 86 ? -11.743 3.791 11.537 1.00 97.38 86 THR A CA 1
ATOM 647 C C . THR A 1 86 ? -10.654 3.796 12.605 1.00 97.38 86 THR A C 1
ATOM 649 O O . THR A 1 86 ? -9.524 3.357 12.406 1.00 97.38 86 THR A O 1
ATOM 652 N N . ARG A 1 87 ? -11.037 4.212 13.811 1.00 97.56 87 ARG A N 1
ATOM 653 C CA . ARG A 1 87 ? -10.321 3.959 15.067 1.00 97.56 87 ARG A CA 1
ATOM 654 C C . ARG A 1 87 ? -11.212 3.169 16.012 1.00 97.56 87 ARG A C 1
ATOM 656 O O . ARG A 1 87 ? -12.428 3.115 15.833 1.00 97.56 87 ARG A O 1
ATOM 663 N N . LEU A 1 88 ? -10.620 2.549 17.025 1.00 97.06 88 LEU A N 1
ATOM 664 C CA . LEU A 1 88 ? -11.343 1.726 17.984 1.00 97.06 88 LEU A CA 1
ATOM 665 C C . LEU A 1 88 ? -11.137 2.235 19.408 1.00 97.06 88 LEU A C 1
ATOM 667 O O . LEU A 1 88 ? -10.010 2.330 19.895 1.00 97.06 88 LEU A O 1
ATOM 671 N N . VAL A 1 89 ? -12.245 2.530 20.087 1.00 96.44 89 VAL A N 1
ATOM 672 C CA . VAL A 1 89 ? -12.244 2.966 21.484 1.00 96.44 89 VAL A CA 1
ATOM 673 C C . VAL A 1 89 ? -12.887 1.896 22.363 1.00 96.44 89 VAL A C 1
ATOM 675 O O . VAL A 1 89 ? -14.075 1.610 22.225 1.00 96.44 89 VAL A O 1
ATOM 678 N N . LYS A 1 90 ? -12.121 1.313 23.290 1.00 95.25 90 LYS A N 1
ATOM 679 C CA . LYS A 1 90 ? -12.600 0.334 24.276 1.00 95.25 90 LYS A CA 1
ATOM 680 C C . LYS A 1 90 ? -12.797 0.998 25.636 1.00 95.25 90 LYS A C 1
ATOM 682 O O . LYS A 1 90 ? -11.846 1.477 26.252 1.00 95.25 90 LYS A O 1
ATOM 687 N N . ASN A 1 91 ? -14.021 0.949 26.142 1.00 92.62 91 ASN A N 1
ATOM 688 C CA . ASN A 1 91 ? -14.401 1.439 27.462 1.00 92.62 91 ASN A CA 1
ATOM 689 C C . ASN A 1 91 ? -15.006 0.307 28.296 1.00 92.62 91 ASN A C 1
ATOM 691 O O . ASN A 1 91 ? -15.764 -0.511 27.781 1.00 92.62 91 ASN A O 1
ATOM 695 N N . VAL A 1 92 ? -14.727 0.281 29.597 1.00 88.31 92 VAL A N 1
ATOM 696 C CA . VAL A 1 92 ? -15.363 -0.665 30.528 1.00 88.31 92 VAL A CA 1
ATOM 697 C C . VAL A 1 92 ? -16.536 0.024 31.231 1.00 88.31 92 VAL A C 1
ATOM 699 O O . VAL A 1 92 ? -16.365 1.055 31.877 1.00 88.31 92 VAL A O 1
ATOM 702 N N . LEU A 1 93 ? -17.735 -0.545 31.101 1.00 81.38 93 LEU A N 1
ATOM 703 C CA . LEU A 1 93 ? -18.975 -0.090 31.732 1.00 81.38 93 LEU A CA 1
ATOM 704 C C . LEU A 1 93 ? -19.442 -1.145 32.747 1.00 81.38 93 LEU A C 1
ATOM 706 O O . LEU A 1 93 ? -20.260 -2.014 32.439 1.00 81.38 93 LEU A O 1
ATOM 710 N N . GLY A 1 94 ? -18.909 -1.078 33.970 1.00 81.75 94 GLY A N 1
ATOM 711 C CA . GLY A 1 94 ? -19.161 -2.091 35.001 1.00 81.75 94 GLY A CA 1
ATOM 712 C C . GLY A 1 94 ? -18.506 -3.424 34.631 1.00 81.75 94 GLY A C 1
ATOM 713 O O . GLY A 1 94 ? -17.292 -3.480 34.479 1.00 81.75 94 GLY A O 1
ATOM 714 N N . GLU A 1 95 ? -19.305 -4.479 34.464 1.00 81.25 95 GLU A N 1
ATOM 715 C CA . GLU A 1 95 ? -18.833 -5.801 34.013 1.00 81.25 95 GLU A CA 1
ATOM 716 C C . GLU A 1 95 ? -18.833 -5.959 32.480 1.00 81.25 95 GLU A C 1
ATOM 718 O O . GLU A 1 95 ? -18.405 -6.989 31.968 1.00 81.25 95 GLU A O 1
ATOM 723 N N . LYS A 1 96 ? -19.321 -4.957 31.732 1.00 86.81 96 LYS A N 1
ATOM 724 C CA . LYS A 1 96 ? -19.441 -5.017 30.268 1.00 86.81 96 LYS A CA 1
ATOM 725 C C . LYS A 1 96 ? -18.358 -4.205 29.575 1.00 86.81 96 LYS A C 1
ATOM 727 O O . LYS A 1 96 ? -17.992 -3.123 30.033 1.00 86.81 96 LYS A O 1
ATOM 732 N N . SER A 1 97 ? -17.918 -4.676 28.415 1.00 92.06 97 SER A N 1
ATOM 733 C CA . SER A 1 97 ? -17.034 -3.917 27.528 1.00 92.06 97 SER A CA 1
ATOM 734 C C . SER A 1 97 ? -17.839 -3.218 26.435 1.00 92.06 97 SER A C 1
ATOM 736 O O . SER A 1 97 ? -18.673 -3.826 25.767 1.00 92.06 97 SER A O 1
ATOM 738 N N . ARG A 1 98 ? -17.584 -1.930 26.225 1.00 94.81 98 ARG A N 1
ATOM 739 C CA . ARG A 1 98 ? -18.125 -1.156 25.110 1.00 94.81 98 ARG A CA 1
ATOM 740 C C . ARG A 1 98 ? -17.011 -0.822 24.129 1.00 94.81 98 ARG A C 1
ATOM 742 O O . ARG A 1 98 ? -15.975 -0.301 24.530 1.00 94.81 98 ARG A O 1
ATOM 749 N N . PHE A 1 99 ? -17.269 -1.079 22.857 1.00 96.31 99 PHE A N 1
ATOM 750 C CA . PHE A 1 99 ? -16.394 -0.779 21.736 1.00 96.31 99 PHE A CA 1
ATOM 751 C C . PHE A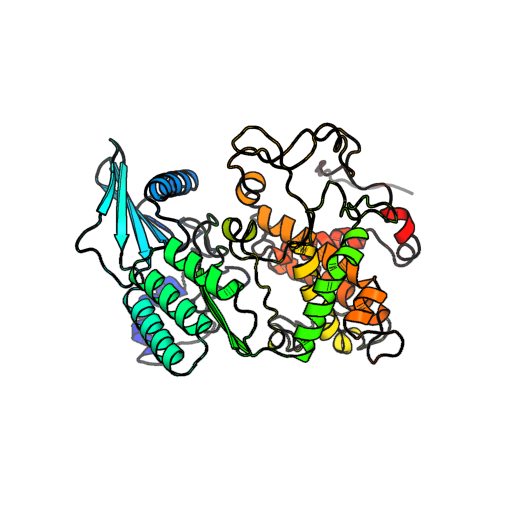 1 99 ? -17.076 0.254 20.843 1.00 96.31 99 PHE A C 1
ATOM 753 O O . PHE A 1 99 ? -18.126 -0.020 20.263 1.00 96.31 99 PHE A O 1
ATOM 760 N N . ASP A 1 100 ? -16.494 1.444 20.751 1.00 96.94 100 ASP A N 1
ATOM 761 C CA . ASP A 1 100 ? -16.920 2.469 19.806 1.00 96.94 100 ASP A CA 1
ATOM 762 C C . ASP A 1 100 ? -15.982 2.430 18.590 1.00 96.94 100 ASP A C 1
ATOM 764 O O . ASP A 1 100 ? -14.779 2.672 18.706 1.00 96.94 100 ASP A O 1
ATOM 768 N N . ILE A 1 101 ? -16.542 2.103 17.427 1.00 97.62 101 ILE A N 1
ATOM 769 C CA . ILE A 1 101 ? -15.892 2.210 16.122 1.00 97.62 101 ILE A CA 1
ATOM 770 C C . ILE A 1 101 ? -16.049 3.658 15.684 1.00 97.62 101 ILE A C 1
ATOM 772 O O . ILE A 1 101 ? -17.144 4.107 15.343 1.00 97.62 101 ILE A O 1
ATOM 776 N N . VAL A 1 102 ? -14.956 4.401 15.756 1.00 97.69 102 VAL A N 1
ATOM 777 C CA . VAL A 1 102 ? -14.923 5.828 15.465 1.00 97.69 102 VAL A CA 1
ATOM 778 C C . VAL A 1 102 ? -14.547 5.991 13.999 1.00 97.69 102 VAL A C 1
ATOM 780 O O . VAL A 1 102 ? -13.411 5.726 13.622 1.00 97.69 102 VAL A O 1
ATOM 783 N N . GLN A 1 103 ? -15.520 6.352 13.167 1.00 98.06 103 GLN A N 1
ATOM 784 C CA . GLN A 1 103 ? -15.377 6.412 11.713 1.00 98.06 103 GLN A CA 1
ATOM 785 C C . GLN A 1 103 ? -15.092 7.842 11.251 1.00 98.06 103 GLN A C 1
ATOM 787 O O . GLN A 1 103 ? -15.761 8.798 11.670 1.00 98.06 103 GLN A O 1
ATOM 792 N N . ALA A 1 104 ? -14.106 7.975 10.365 1.00 98.31 104 ALA A N 1
ATOM 793 C CA . ALA A 1 104 ? -13.739 9.238 9.756 1.00 98.31 104 ALA A CA 1
ATOM 794 C C . ALA A 1 104 ? -14.808 9.701 8.765 1.00 98.31 104 ALA A C 1
ATOM 796 O O . ALA A 1 104 ? -15.088 9.042 7.765 1.00 98.31 104 ALA A O 1
ATOM 797 N N . SER A 1 105 ? -15.417 10.847 9.059 1.00 98.50 105 SER A N 1
ATOM 798 C CA . SER A 1 105 ? -16.458 11.442 8.226 1.00 98.50 105 SER A CA 1
ATOM 799 C C . SER A 1 105 ? -16.673 12.906 8.584 1.00 98.50 105 SER A C 1
ATOM 801 O O . SER A 1 105 ? -16.495 13.329 9.729 1.00 98.50 105 SER A O 1
ATOM 803 N N . VAL A 1 106 ? -17.128 13.699 7.618 1.00 98.44 106 VAL A N 1
ATOM 804 C CA . VAL A 1 106 ? -17.617 15.055 7.898 1.00 98.44 106 VAL A CA 1
ATOM 805 C C . VAL A 1 106 ? -18.920 15.002 8.688 1.00 98.44 106 VAL A C 1
ATOM 807 O O . VAL A 1 106 ? -19.080 15.745 9.661 1.00 98.44 106 VAL A O 1
ATOM 810 N N . GLU A 1 107 ? -19.855 14.149 8.269 1.00 97.81 107 GLU A N 1
ATOM 811 C CA . GLU A 1 107 ? -21.123 13.954 8.962 1.00 97.81 107 GLU A CA 1
ATOM 812 C C . GLU A 1 107 ? -20.884 13.429 10.375 1.00 97.81 107 GLU A C 1
ATOM 814 O O . GLU A 1 107 ? -20.039 12.564 10.600 1.00 97.81 107 GLU A O 1
ATOM 819 N N . LYS A 1 108 ? -21.648 13.961 11.329 1.00 96.94 108 LYS A N 1
ATOM 820 C CA . LYS A 1 108 ? -21.591 13.569 12.735 1.00 96.94 108 LYS A CA 1
ATOM 821 C C . LYS A 1 108 ? -22.922 12.974 13.132 1.00 96.94 108 LYS A C 1
ATOM 823 O O . LYS A 1 108 ? -23.969 13.541 12.812 1.00 96.94 108 LYS A O 1
ATOM 828 N N . ASP A 1 109 ? -22.879 11.884 13.881 1.00 91.06 109 ASP A N 1
ATOM 829 C CA . ASP A 1 109 ? -24.090 11.343 14.477 1.00 91.06 109 ASP A CA 1
ATOM 830 C C . ASP A 1 109 ? -24.440 12.115 15.755 1.00 91.06 109 ASP A C 1
ATOM 832 O O . ASP A 1 109 ? -23.571 12.522 16.526 1.00 91.06 109 ASP A O 1
ATOM 836 N N . ALA A 1 110 ? -25.738 12.311 16.001 1.00 89.00 110 ALA A N 1
ATOM 837 C CA . ALA A 1 110 ? -26.206 12.928 17.244 1.00 89.00 110 ALA A CA 1
ATOM 838 C C . ALA A 1 110 ? -25.922 12.042 18.473 1.00 89.00 110 ALA A C 1
ATOM 840 O O . ALA A 1 110 ? -25.799 12.544 19.590 1.00 89.00 110 ALA A O 1
ATOM 841 N N . ALA A 1 111 ? -25.834 10.725 18.264 1.00 90.12 111 ALA A N 1
ATOM 842 C CA . ALA A 1 111 ? -25.487 9.730 19.266 1.00 90.12 111 ALA A CA 1
ATOM 843 C C . ALA A 1 111 ? -24.855 8.501 18.595 1.00 90.12 111 ALA A C 1
ATOM 845 O O . ALA A 1 111 ? -25.103 8.236 17.421 1.00 90.12 111 ALA A O 1
ATOM 846 N N . ALA A 1 112 ? -24.082 7.733 19.366 1.00 92.81 112 ALA A N 1
ATOM 847 C CA . ALA A 1 112 ? -23.499 6.476 18.909 1.00 92.81 112 ALA A CA 1
ATOM 848 C C . ALA A 1 112 ? -24.592 5.493 18.453 1.00 92.81 112 ALA A C 1
ATOM 850 O O . ALA A 1 112 ? -25.562 5.260 19.180 1.00 92.81 112 ALA A O 1
ATOM 851 N N . LYS A 1 113 ? -24.426 4.905 17.267 1.00 94.38 113 LYS A N 1
ATOM 852 C CA . LYS A 1 113 ? -25.375 3.960 16.674 1.00 94.38 113 LYS A CA 1
ATOM 853 C C . LYS A 1 113 ? -24.988 2.527 17.059 1.00 94.38 113 LYS A C 1
ATOM 855 O O . LYS A 1 113 ? -23.917 2.083 16.659 1.00 94.38 113 LYS A O 1
ATOM 860 N N . PRO A 1 114 ? -25.821 1.773 17.795 1.00 93.88 114 PRO A N 1
ATOM 861 C CA . PRO A 1 114 ? -25.517 0.381 18.120 1.00 93.88 114 PRO A CA 1
ATOM 862 C C . PRO A 1 114 ? -25.427 -0.480 16.853 1.00 93.88 114 PRO A C 1
ATOM 864 O O . PRO A 1 114 ? -26.325 -0.431 16.014 1.00 93.88 114 PRO A O 1
ATOM 867 N N . ILE A 1 115 ? -24.354 -1.261 16.739 1.00 94.31 115 ILE A N 1
ATOM 868 C CA . ILE A 1 115 ? -24.130 -2.257 15.680 1.00 94.31 115 ILE A CA 1
ATOM 869 C C . ILE A 1 115 ? -24.442 -3.654 16.221 1.00 94.31 115 ILE A C 1
ATOM 871 O O . ILE A 1 115 ? -25.178 -4.416 15.605 1.00 94.31 115 ILE A O 1
ATOM 875 N N . SER A 1 116 ? -23.907 -3.980 17.401 1.00 93.31 116 SER A N 1
ATOM 876 C CA . SER A 1 116 ? -24.074 -5.287 18.036 1.00 93.31 116 SER A CA 1
ATOM 877 C C . SER A 1 116 ? -24.175 -5.156 19.554 1.00 93.31 116 SER A C 1
ATOM 879 O O . SER A 1 116 ? -23.611 -4.241 20.164 1.00 93.31 116 SER A O 1
ATOM 881 N N . HIS A 1 117 ? -24.923 -6.066 20.173 1.00 91.00 117 HIS A N 1
ATOM 882 C CA . HIS A 1 117 ? -25.113 -6.114 21.615 1.00 91.00 117 HIS A CA 1
ATOM 883 C C . HIS A 1 117 ? -25.209 -7.562 22.100 1.00 91.00 117 HIS A C 1
ATOM 885 O O . HIS A 1 117 ? -26.118 -8.293 21.711 1.00 91.00 117 HIS A O 1
ATOM 891 N N . THR A 1 118 ? -24.296 -7.953 22.984 1.00 87.19 118 THR A N 1
ATOM 892 C CA . THR A 1 118 ? -24.275 -9.245 23.678 1.00 87.19 118 THR A CA 1
ATOM 893 C C . THR A 1 118 ? -24.379 -9.031 25.191 1.00 87.19 118 THR A C 1
ATOM 895 O O . THR A 1 118 ? -24.503 -7.905 25.687 1.00 87.19 118 THR A O 1
ATOM 898 N N . HIS A 1 119 ? -24.373 -10.119 25.969 1.00 82.88 119 HIS A N 1
ATOM 899 C CA . HIS A 1 119 ? -24.499 -10.012 27.423 1.00 82.88 119 HIS A CA 1
ATOM 900 C C . HIS A 1 119 ? -23.308 -9.272 28.062 1.00 82.88 119 HIS A C 1
ATOM 902 O O . HIS A 1 119 ? -23.496 -8.543 29.036 1.00 82.88 119 HIS A O 1
ATOM 908 N N . ASP A 1 120 ? -22.116 -9.438 27.496 1.00 86.00 120 ASP A N 1
ATOM 909 C CA . ASP A 1 120 ? -20.817 -8.944 27.953 1.00 86.00 120 ASP A CA 1
ATOM 910 C C . ASP A 1 120 ? -20.308 -7.737 27.152 1.00 86.00 120 ASP A C 1
ATOM 912 O O . ASP A 1 120 ? -19.417 -7.023 27.621 1.00 86.00 120 ASP A O 1
ATOM 916 N N . ARG A 1 121 ? -20.870 -7.482 25.962 1.00 90.44 121 ARG A N 1
ATOM 917 C CA . ARG A 1 121 ? -20.308 -6.524 25.011 1.00 90.44 121 ARG A CA 1
ATOM 918 C C . ARG A 1 121 ? -21.344 -5.642 24.326 1.00 90.44 121 ARG A C 1
ATOM 920 O O . ARG A 1 121 ? -22.456 -6.055 24.015 1.00 90.44 121 ARG A O 1
ATOM 927 N N . GLN A 1 122 ? -20.950 -4.410 24.033 1.00 94.38 122 GLN A N 1
ATOM 928 C CA . GLN A 1 122 ? -21.683 -3.509 23.150 1.00 94.38 122 GLN A CA 1
ATOM 929 C C . GLN A 1 122 ? -20.736 -2.940 22.095 1.00 94.38 122 GLN A C 1
ATOM 931 O O . GLN A 1 122 ? -19.666 -2.454 22.444 1.00 94.38 122 GLN A O 1
ATOM 936 N N . VAL A 1 123 ? -21.144 -2.968 20.828 1.00 96.25 123 VAL A N 1
ATOM 937 C CA . VAL A 1 123 ? -20.400 -2.388 19.704 1.00 96.25 123 VAL A CA 1
ATOM 938 C C . VAL A 1 123 ? -21.241 -1.282 19.081 1.00 96.25 123 VAL A C 1
ATOM 940 O O . VAL A 1 123 ? -22.405 -1.512 18.744 1.00 96.25 123 VAL A O 1
ATOM 943 N N . CYS A 1 124 ? -20.673 -0.090 18.931 1.00 96.69 124 CYS A N 1
ATOM 944 C CA . CYS A 1 124 ? -21.356 1.079 18.385 1.00 96.69 124 CYS A CA 1
ATOM 945 C C . CYS A 1 124 ? -20.523 1.746 17.285 1.00 96.69 124 CYS A C 1
ATOM 947 O O . CYS A 1 124 ? -19.308 1.830 17.404 1.00 96.69 124 CYS A O 1
ATOM 949 N N . LEU A 1 125 ? -21.182 2.289 16.263 1.00 97.38 125 LEU A N 1
ATOM 950 C CA . LEU A 1 125 ? -20.598 3.221 15.301 1.00 97.38 125 LEU A CA 1
ATOM 951 C C . LEU A 1 125 ? -20.691 4.648 15.844 1.00 97.38 125 LEU A C 1
ATOM 953 O O . LEU A 1 125 ? -21.743 5.064 16.342 1.00 97.38 125 LEU A O 1
ATOM 957 N N . VAL A 1 126 ? -19.617 5.412 15.696 1.00 97.38 126 VAL A N 1
ATOM 958 C CA . VAL A 1 126 ? -19.572 6.845 15.985 1.00 97.38 126 VAL A CA 1
ATOM 959 C C . VAL A 1 126 ? -18.937 7.558 14.799 1.00 97.38 126 VAL A C 1
ATOM 961 O O . VAL A 1 126 ? -17.724 7.501 14.618 1.00 97.38 126 VAL A O 1
ATOM 964 N N . ARG A 1 127 ? -19.749 8.243 13.992 1.00 97.50 127 ARG A N 1
ATOM 965 C CA . ARG A 1 127 ? -19.259 9.065 12.879 1.00 97.50 127 ARG A CA 1
ATOM 966 C C . ARG A 1 127 ? -18.845 10.462 13.323 1.00 97.50 127 ARG A C 1
ATOM 968 O O . ARG A 1 127 ? -19.382 11.006 14.293 1.00 97.50 127 ARG A O 1
ATOM 975 N N . GLY A 1 128 ? -17.938 11.068 12.565 1.00 97.44 128 GLY A N 1
ATOM 976 C CA . GLY A 1 128 ? -17.507 12.451 12.753 1.00 97.44 128 GLY A CA 1
ATOM 977 C C . GLY A 1 128 ? -16.033 12.614 13.091 1.00 97.44 128 GLY A C 1
ATOM 978 O O . GLY A 1 128 ? -15.626 13.716 13.483 1.00 97.44 128 GLY A O 1
ATOM 979 N N . ASP A 1 129 ? -15.245 11.544 12.993 1.00 97.69 129 ASP A N 1
ATOM 980 C CA . ASP A 1 129 ? -13.819 11.630 13.259 1.00 97.69 129 ASP A CA 1
ATOM 981 C C . ASP A 1 129 ? -13.117 12.463 12.189 1.00 97.69 129 ASP A C 1
ATOM 983 O O . ASP A 1 129 ? -13.443 12.367 11.006 1.00 97.69 129 ASP A O 1
ATOM 987 N N . HIS A 1 130 ? -12.199 13.334 12.610 1.00 97.69 130 HIS A N 1
ATOM 988 C CA . HIS A 1 130 ? -11.519 14.292 11.725 1.00 97.69 130 HIS A CA 1
ATOM 989 C C . HIS A 1 130 ? -12.466 15.141 10.841 1.00 97.69 130 HIS A C 1
ATOM 991 O O . HIS A 1 130 ? -12.079 15.640 9.784 1.00 97.69 130 HIS A O 1
ATOM 997 N N . SER A 1 131 ? -13.719 15.340 11.275 1.00 98.06 131 SER A N 1
ATOM 998 C CA . SER A 1 131 ? -14.776 16.010 10.500 1.00 98.06 131 SER A CA 1
ATOM 999 C C . SER A 1 131 ? -14.388 17.408 10.001 1.00 98.06 131 SER A C 1
ATOM 1001 O O . SER A 1 131 ? -14.680 17.763 8.860 1.00 98.06 131 SER A O 1
ATOM 1003 N N . SER A 1 132 ? -13.698 18.207 10.823 1.00 97.62 132 SER A N 1
ATOM 1004 C CA . SER A 1 132 ? -13.246 19.551 10.437 1.00 97.62 132 SER A CA 1
ATOM 1005 C C . SER A 1 132 ? -12.182 19.531 9.342 1.00 97.62 132 SER A C 1
ATOM 1007 O O . SER A 1 132 ? -12.194 20.371 8.442 1.00 97.62 132 SER A O 1
ATOM 1009 N N . GLU A 1 133 ? -11.250 18.593 9.427 1.00 97.75 133 GLU A N 1
ATOM 1010 C CA . GLU A 1 133 ? -10.152 18.401 8.493 1.00 97.75 133 GLU A CA 1
ATOM 1011 C C . GLU A 1 133 ? -10.695 17.884 7.161 1.00 97.75 133 GLU A C 1
ATOM 1013 O O . GLU A 1 133 ? -10.435 18.493 6.121 1.00 97.75 133 GLU A O 1
ATOM 1018 N N . LEU A 1 134 ? -11.534 16.844 7.203 1.00 98.25 134 LEU A N 1
ATOM 1019 C CA . LEU A 1 134 ? -12.196 16.271 6.031 1.00 98.25 134 LEU A CA 1
ATOM 1020 C C . LEU A 1 134 ? -13.090 17.293 5.320 1.00 98.25 134 LEU A C 1
ATOM 1022 O O . LEU A 1 134 ? -13.063 17.378 4.095 1.00 98.25 134 LEU A O 1
ATOM 1026 N N . GLN A 1 135 ? -13.809 18.144 6.059 1.00 98.38 135 GLN A N 1
ATOM 1027 C CA . GLN A 1 135 ? -14.613 19.222 5.473 1.00 98.38 135 GLN A CA 1
ATOM 1028 C C . GLN A 1 135 ? -13.736 20.188 4.665 1.00 98.38 135 GLN A C 1
ATOM 1030 O O . GLN A 1 135 ? -14.064 20.543 3.532 1.00 98.38 135 GLN A O 1
ATOM 1035 N N . ARG A 1 136 ? -12.583 20.585 5.217 1.00 98.06 136 ARG A N 1
ATOM 1036 C CA . ARG A 1 136 ? -11.635 21.479 4.532 1.00 98.06 136 ARG A CA 1
ATOM 1037 C C . ARG A 1 136 ? -10.998 20.808 3.318 1.00 98.06 136 ARG A C 1
ATOM 1039 O O . ARG A 1 136 ? -10.819 21.467 2.295 1.00 98.06 136 ARG A O 1
ATOM 1046 N N . ILE A 1 137 ? -10.683 19.516 3.412 1.00 97.31 137 ILE A N 1
ATOM 1047 C CA . ILE A 1 137 ? -10.206 18.712 2.281 1.00 97.31 137 ILE A CA 1
ATOM 1048 C C . ILE A 1 137 ? -11.260 18.713 1.168 1.00 97.31 137 ILE A C 1
ATOM 1050 O O . ILE A 1 137 ? -10.945 19.090 0.039 1.00 97.31 137 ILE A O 1
ATOM 1054 N N . CYS A 1 138 ? -12.520 18.404 1.488 1.00 97.94 138 CYS A N 1
ATOM 1055 C CA . CYS A 1 138 ? -13.629 18.424 0.536 1.00 97.94 138 CYS A CA 1
ATOM 1056 C C . CYS A 1 138 ? -13.804 19.792 -0.135 1.00 97.94 138 CYS A C 1
ATOM 1058 O O . CYS A 1 138 ? -13.961 19.863 -1.352 1.00 97.94 138 CYS A O 1
ATOM 1060 N N . GLU A 1 139 ? -13.726 20.889 0.618 1.00 97.75 139 GLU A N 1
ATOM 1061 C CA . GLU A 1 139 ? -13.805 22.245 0.061 1.00 97.75 139 GLU A CA 1
ATOM 1062 C C . GLU A 1 139 ? -12.664 22.550 -0.918 1.00 97.75 139 GLU A C 1
ATOM 1064 O O . GLU A 1 139 ? -12.884 23.172 -1.962 1.00 97.75 139 GLU A O 1
ATOM 1069 N N . CYS A 1 140 ? -11.439 22.130 -0.596 1.00 97.38 140 CYS A N 1
ATOM 1070 C CA . CYS A 1 140 ? -10.279 22.290 -1.471 1.00 97.38 140 CYS A CA 1
ATOM 1071 C C . CYS A 1 140 ? -10.411 21.447 -2.744 1.00 97.38 140 CYS A C 1
ATOM 1073 O O . CYS A 1 140 ? -10.212 21.971 -3.842 1.00 97.38 140 CYS A O 1
ATOM 1075 N N . LEU A 1 141 ? -10.815 20.182 -2.618 1.00 96.06 141 LEU A N 1
ATOM 1076 C CA . LEU A 1 141 ? -11.049 19.284 -3.749 1.00 96.06 141 LEU A CA 1
ATOM 1077 C C . LEU A 1 141 ? -12.159 19.817 -4.666 1.00 96.06 141 LEU A C 1
ATOM 1079 O O . LEU A 1 141 ? -11.988 19.886 -5.882 1.00 96.06 141 LEU A O 1
ATOM 1083 N N . GLN A 1 142 ? -13.265 20.308 -4.104 1.00 96.56 142 GLN A N 1
ATOM 1084 C CA . GLN A 1 142 ? -14.342 20.931 -4.878 1.00 96.56 142 GLN A CA 1
ATOM 1085 C C . GLN A 1 142 ? -13.892 22.201 -5.608 1.00 96.56 142 GLN A C 1
ATOM 1087 O O . GLN A 1 142 ? -14.342 22.450 -6.727 1.00 96.56 142 GLN A O 1
ATOM 1092 N N . LYS A 1 143 ? -13.006 23.012 -5.012 1.00 96.94 143 LYS A N 1
ATOM 1093 C CA . LYS A 1 143 ? -12.391 24.155 -5.709 1.00 96.94 143 LYS A CA 1
ATOM 1094 C C . LYS A 1 143 ? -11.505 23.681 -6.860 1.00 96.94 143 LYS A C 1
ATOM 1096 O O . LYS A 1 143 ? -11.626 24.223 -7.952 1.00 96.94 143 LYS A O 1
ATOM 1101 N N . ALA A 1 144 ? -10.685 22.650 -6.648 1.00 93.00 144 ALA A N 1
ATOM 1102 C CA . ALA A 1 144 ? -9.843 22.066 -7.692 1.00 93.00 144 ALA A CA 1
ATOM 1103 C C . ALA A 1 144 ? -10.669 21.483 -8.854 1.00 93.00 144 ALA A C 1
ATOM 1105 O O . ALA A 1 144 ? -10.321 21.679 -10.016 1.00 93.00 144 ALA A O 1
ATOM 1106 N N . SER A 1 145 ? -11.815 20.860 -8.558 1.00 94.44 145 SER A N 1
ATOM 1107 C CA . SER A 1 145 ? -12.754 20.329 -9.559 1.00 94.44 145 SER A CA 1
ATOM 1108 C C . SER A 1 145 ? -13.292 21.405 -10.518 1.00 94.44 145 SER A C 1
ATOM 1110 O O . SER A 1 145 ? -13.552 21.125 -11.687 1.00 94.44 145 SER A O 1
ATOM 1112 N N . ARG A 1 146 ? -13.394 22.666 -10.069 1.00 95.38 146 ARG A N 1
ATOM 1113 C CA . ARG A 1 146 ? -13.795 23.808 -10.918 1.00 95.38 146 ARG A CA 1
ATOM 1114 C C . ARG A 1 146 ? -12.687 24.292 -11.854 1.00 95.38 146 ARG A C 1
ATOM 1116 O O . ARG A 1 146 ? -12.981 25.025 -12.789 1.00 95.38 146 ARG A O 1
ATOM 1123 N N . SER A 1 147 ? -11.438 23.910 -11.599 1.00 91.69 147 SER A N 1
ATOM 1124 C CA . SER A 1 147 ? -10.263 24.335 -12.372 1.00 91.69 147 SER A CA 1
ATOM 1125 C C . SER A 1 147 ? -9.909 23.378 -13.513 1.00 91.69 147 SER A C 1
ATOM 1127 O O . SER A 1 147 ? -8.916 23.590 -14.204 1.00 91.69 147 SER A O 1
ATOM 1129 N N . THR A 1 148 ? -10.681 22.310 -13.711 1.00 88.44 148 THR A N 1
ATOM 1130 C CA . THR A 1 148 ? -10.489 21.343 -14.796 1.00 88.44 148 THR A CA 1
ATOM 1131 C C . THR A 1 148 ? -11.785 21.176 -15.577 1.00 88.44 148 THR A C 1
ATOM 1133 O O . THR A 1 148 ? -12.860 21.309 -15.008 1.00 88.44 148 THR A O 1
ATOM 1136 N N . GLU A 1 149 ? -11.703 20.852 -16.867 1.00 89.81 149 GLU A N 1
ATOM 1137 C CA . GLU A 1 149 ? -12.855 20.409 -17.669 1.00 89.81 149 GLU A CA 1
ATOM 1138 C C . GLU A 1 149 ? -12.890 18.886 -17.865 1.00 89.81 149 GLU A C 1
ATOM 1140 O O . GLU A 1 149 ? -13.789 18.352 -18.511 1.00 89.81 149 GLU A O 1
ATOM 1145 N N . HIS A 1 150 ? -11.938 18.163 -17.269 1.00 91.44 150 HIS A N 1
ATOM 1146 C CA . HIS A 1 150 ? -11.818 16.718 -17.420 1.00 91.44 150 HIS A CA 1
ATOM 1147 C C . HIS A 1 150 ? -12.901 15.984 -16.623 1.00 91.44 150 HIS A C 1
ATOM 1149 O O . HIS A 1 150 ? -12.868 15.937 -15.390 1.00 91.44 150 HIS A O 1
ATOM 1155 N N . ALA A 1 151 ? -13.876 15.412 -17.330 1.00 92.62 151 ALA A N 1
ATOM 1156 C CA . ALA A 1 151 ? -15.071 14.826 -16.725 1.00 92.62 151 ALA A CA 1
ATOM 1157 C C . ALA A 1 151 ? -14.755 13.689 -15.737 1.00 92.62 151 ALA A C 1
ATOM 1159 O O . ALA A 1 151 ? -15.346 13.649 -14.660 1.00 92.62 151 ALA A O 1
ATOM 1160 N N . ALA A 1 152 ? -13.790 12.815 -16.054 1.00 91.88 152 ALA A N 1
ATOM 1161 C CA . ALA A 1 152 ? -13.401 11.713 -15.170 1.00 91.88 152 ALA A CA 1
ATOM 1162 C C . ALA A 1 152 ? -12.863 12.225 -13.822 1.00 91.88 152 ALA A C 1
ATOM 1164 O O . ALA A 1 152 ? -13.292 11.750 -12.774 1.00 91.88 152 ALA A O 1
ATOM 1165 N N . LYS A 1 153 ? -12.034 13.279 -13.830 1.00 91.81 153 LYS A N 1
ATOM 1166 C CA . LYS A 1 153 ? -11.539 13.932 -12.606 1.00 91.81 153 LYS A CA 1
ATOM 1167 C C . LYS A 1 153 ? -12.641 14.594 -11.796 1.00 91.81 153 LYS A C 1
ATOM 1169 O O . LYS A 1 153 ? -12.633 14.492 -10.573 1.00 91.81 153 LYS A O 1
ATOM 1174 N N . LYS A 1 154 ? -13.599 15.256 -12.455 1.00 95.12 154 LYS A N 1
ATOM 1175 C CA . LYS A 1 154 ? -14.760 15.836 -11.761 1.00 95.12 154 LYS A CA 1
ATOM 1176 C C . LYS A 1 154 ? -15.553 14.746 -11.037 1.00 95.12 154 LYS A C 1
ATOM 1178 O O . LYS A 1 154 ? -15.908 14.936 -9.876 1.00 95.12 154 LYS A O 1
ATOM 1183 N N . THR A 1 155 ? -15.775 13.608 -11.697 1.00 95.69 155 THR A N 1
ATOM 1184 C CA . THR A 1 155 ? -16.461 12.444 -11.118 1.00 95.69 155 THR A CA 1
ATOM 1185 C C . THR A 1 155 ? -15.665 11.820 -9.972 1.00 95.69 155 THR A C 1
ATOM 1187 O O . THR A 1 155 ? -16.233 11.611 -8.904 1.00 95.69 155 THR A O 1
ATOM 1190 N N . TYR A 1 156 ? -14.363 11.581 -10.157 1.00 94.81 156 TYR A N 1
ATOM 1191 C CA . TYR A 1 156 ? -13.463 11.086 -9.111 1.00 94.81 156 TYR A CA 1
ATOM 1192 C C . TYR A 1 156 ? -13.527 11.972 -7.861 1.00 94.81 156 TYR A C 1
ATOM 1194 O O . TYR A 1 156 ? -13.844 11.485 -6.780 1.00 94.81 156 TYR A O 1
ATOM 1202 N N . ILE A 1 157 ? -13.339 13.287 -8.022 1.00 96.19 157 ILE A N 1
ATOM 1203 C CA . ILE A 1 157 ? -13.392 14.245 -6.912 1.00 96.19 157 ILE A CA 1
ATOM 1204 C C . ILE A 1 157 ? -14.770 14.243 -6.241 1.00 96.19 157 ILE A C 1
ATOM 1206 O O . ILE A 1 157 ? -14.851 14.278 -5.017 1.00 96.19 157 ILE A O 1
ATOM 1210 N N . ALA A 1 158 ? -15.859 14.206 -7.014 1.00 97.62 158 ALA A N 1
ATOM 1211 C CA . ALA A 1 158 ? -17.206 14.197 -6.453 1.00 97.62 158 ALA A CA 1
ATOM 1212 C C . ALA A 1 158 ? -17.454 12.958 -5.578 1.00 97.62 158 ALA A C 1
ATOM 1214 O O . ALA A 1 158 ? -17.962 13.100 -4.466 1.00 97.62 158 ALA A O 1
ATOM 1215 N N . LYS A 1 159 ? -17.056 11.770 -6.053 1.00 97.50 159 LYS A N 1
ATOM 1216 C CA . LYS A 1 159 ? -17.170 10.507 -5.309 1.00 97.50 159 LYS A CA 1
ATOM 1217 C C . LYS A 1 159 ? -16.253 10.481 -4.085 1.00 97.50 159 LYS A C 1
ATOM 1219 O O . LYS A 1 159 ? -16.701 10.118 -3.006 1.00 97.50 159 LYS A O 1
ATOM 1224 N N . LEU A 1 160 ? -15.017 10.964 -4.215 1.00 97.38 160 LEU A N 1
ATOM 1225 C CA . LEU A 1 160 ? -14.068 11.056 -3.105 1.00 97.38 160 LEU A CA 1
ATOM 1226 C C . LEU A 1 160 ? -14.572 11.995 -1.997 1.00 97.38 160 LEU A C 1
ATOM 1228 O O . LEU A 1 160 ? -14.598 11.626 -0.826 1.00 97.38 160 LEU A O 1
ATOM 1232 N N . CYS A 1 161 ? -15.045 13.195 -2.358 1.00 98.19 161 CYS A N 1
ATOM 1233 C CA . CYS A 1 161 ? -15.678 14.113 -1.409 1.00 98.19 161 CYS A CA 1
ATOM 1234 C C . CYS A 1 161 ? -16.894 13.475 -0.732 1.00 98.19 161 CYS A C 1
ATOM 1236 O O . CYS A 1 161 ? -17.159 13.742 0.437 1.00 98.19 161 CYS A O 1
ATOM 1238 N N . ARG A 1 162 ? -17.658 12.671 -1.476 1.00 98.25 162 ARG A N 1
ATOM 1239 C CA . ARG A 1 162 ? -18.845 11.996 -0.966 1.00 98.25 162 ARG A CA 1
ATOM 1240 C C . ARG A 1 162 ? -18.467 10.918 0.061 1.00 98.25 162 ARG A C 1
ATOM 1242 O O . ARG A 1 162 ? -19.007 10.970 1.161 1.00 98.25 162 ARG A O 1
ATOM 1249 N N . ALA A 1 163 ? -17.445 10.111 -0.221 1.00 97.69 163 ALA A N 1
ATOM 1250 C CA . ALA A 1 163 ? -16.873 9.155 0.725 1.00 97.69 163 ALA A CA 1
ATOM 1251 C C . ALA A 1 163 ? -16.357 9.826 2.010 1.00 97.69 163 ALA A C 1
ATOM 1253 O O . ALA A 1 163 ? -16.663 9.384 3.112 1.00 97.69 163 ALA A O 1
ATOM 1254 N N . PHE A 1 164 ? -15.638 10.950 1.907 1.00 98.38 164 PHE A N 1
ATOM 1255 C CA . PHE A 1 164 ? -15.207 11.713 3.089 1.00 98.38 164 PHE A CA 1
ATOM 1256 C C . PHE A 1 164 ? -16.372 12.355 3.844 1.00 98.38 164 PHE A C 1
ATOM 1258 O O . PHE A 1 164 ? -16.301 12.551 5.058 1.00 98.38 164 PHE A O 1
ATOM 1265 N N . GLN A 1 165 ? -17.456 12.697 3.146 1.00 98.31 165 GLN A N 1
ATOM 1266 C CA . GLN A 1 165 ? -18.641 13.258 3.775 1.00 98.31 165 GLN A CA 1
ATOM 1267 C C . GLN A 1 165 ? -19.337 12.220 4.664 1.00 98.31 165 GLN A C 1
ATOM 1269 O O . GLN A 1 165 ? -19.671 12.527 5.810 1.00 98.31 165 GLN A O 1
ATOM 1274 N N . THR A 1 166 ? -19.544 11.014 4.135 1.00 97.25 166 THR A N 1
ATOM 1275 C CA . THR A 1 166 ? -20.360 9.948 4.735 1.00 97.25 166 THR A CA 1
ATOM 1276 C C . THR A 1 166 ? -19.565 8.994 5.623 1.00 97.25 166 THR A C 1
ATOM 1278 O O . THR A 1 166 ? -20.130 8.477 6.589 1.00 97.25 166 THR A O 1
ATOM 1281 N N . GLY A 1 167 ? -18.282 8.792 5.309 1.00 96.44 167 GLY A N 1
ATOM 1282 C CA . GLY A 1 167 ? -17.428 7.725 5.831 1.00 96.44 167 GLY A CA 1
ATOM 1283 C C . GLY A 1 167 ? -17.541 6.399 5.064 1.00 96.44 167 GLY A C 1
ATOM 1284 O O . GLY A 1 167 ? -16.976 5.404 5.510 1.00 96.44 167 GLY A O 1
ATOM 1285 N N . ASP A 1 168 ? -18.272 6.346 3.947 1.00 94.62 168 ASP A N 1
ATOM 1286 C CA . ASP A 1 168 ? -18.541 5.103 3.214 1.00 94.62 168 ASP A CA 1
ATOM 1287 C C . ASP A 1 168 ? -17.356 4.682 2.326 1.00 94.62 168 ASP A C 1
ATOM 1289 O O . ASP A 1 168 ? -16.980 5.370 1.370 1.00 94.62 168 ASP A O 1
ATOM 1293 N N . MET A 1 169 ? -16.779 3.518 2.630 1.00 90.38 169 MET A N 1
ATOM 1294 C CA . MET A 1 169 ? -15.661 2.960 1.873 1.00 90.38 169 MET A CA 1
ATOM 1295 C C . MET A 1 169 ? -16.078 2.402 0.506 1.00 90.38 169 MET A C 1
ATOM 1297 O O . MET A 1 169 ? -15.238 2.332 -0.386 1.00 90.38 169 MET A O 1
ATOM 1301 N N . GLU A 1 170 ? -17.352 2.082 0.269 1.00 89.88 170 GLU A N 1
ATOM 1302 C CA . GLU A 1 170 ? -17.816 1.704 -1.073 1.00 89.88 170 GLU A CA 1
ATOM 1303 C C . GLU A 1 170 ? -17.886 2.922 -2.008 1.00 89.88 170 GLU A C 1
ATOM 1305 O O . GLU A 1 170 ? -17.506 2.830 -3.179 1.00 89.88 170 GLU A O 1
ATOM 1310 N N . GLU A 1 171 ? -18.279 4.093 -1.488 1.00 94.38 171 GLU A N 1
ATOM 1311 C CA . GLU A 1 171 ? -18.173 5.367 -2.218 1.00 94.38 171 GLU A CA 1
ATOM 1312 C C . GLU A 1 171 ? -16.697 5.713 -2.497 1.00 94.38 171 GLU A C 1
ATOM 1314 O O . GLU A 1 171 ? -16.366 6.205 -3.583 1.00 94.38 171 GLU A O 1
ATOM 1319 N N . TYR A 1 172 ? -15.796 5.407 -1.553 1.00 93.81 172 TYR A N 1
ATOM 1320 C CA . TYR A 1 172 ? -14.356 5.570 -1.753 1.00 93.81 172 TYR A CA 1
ATOM 1321 C C . TYR A 1 172 ? -13.846 4.658 -2.871 1.00 93.81 172 TYR A C 1
ATOM 1323 O O . TYR A 1 172 ? -13.255 5.157 -3.831 1.00 93.81 172 TYR A O 1
ATOM 1331 N N . LYS A 1 173 ? -14.136 3.353 -2.814 1.00 88.00 173 LYS A N 1
ATOM 1332 C CA . LYS A 1 173 ? -13.771 2.391 -3.864 1.00 88.00 173 LYS A CA 1
ATOM 1333 C C . LYS A 1 173 ? -14.288 2.844 -5.224 1.00 88.00 173 LYS A C 1
ATOM 1335 O O . LYS A 1 173 ? -13.521 2.881 -6.177 1.00 88.00 173 LYS A O 1
ATOM 1340 N N . ASP A 1 174 ? -15.538 3.300 -5.314 1.00 91.38 174 ASP A N 1
ATOM 1341 C CA . ASP A 1 174 ? -16.127 3.811 -6.560 1.00 91.38 174 ASP A CA 1
ATOM 1342 C C . ASP A 1 174 ? -15.412 5.059 -7.121 1.00 91.38 174 ASP A C 1
ATOM 1344 O O . ASP A 1 174 ? -15.310 5.256 -8.344 1.00 91.38 174 ASP A O 1
ATOM 1348 N N . SER A 1 175 ? -14.870 5.905 -6.239 1.00 93.94 175 SER A N 1
ATOM 1349 C CA . SER A 1 175 ? -13.969 6.985 -6.647 1.00 93.94 175 SER A CA 1
ATOM 1350 C C . SER A 1 175 ? -12.681 6.421 -7.257 1.00 93.94 175 SER A C 1
ATOM 1352 O O . SER A 1 175 ? -12.303 6.838 -8.355 1.00 93.94 175 SER A O 1
ATOM 1354 N N . GLN A 1 176 ? -12.085 5.403 -6.631 1.00 90.19 176 GLN A N 1
ATOM 1355 C CA . GLN A 1 176 ? -10.856 4.770 -7.107 1.00 90.19 176 GLN A CA 1
ATOM 1356 C C . GLN A 1 176 ? -11.051 4.048 -8.445 1.00 90.19 176 GLN A C 1
ATOM 1358 O O . GLN A 1 176 ? -10.206 4.189 -9.322 1.00 90.19 176 GLN A O 1
ATOM 1363 N N . ARG A 1 177 ? -12.198 3.398 -8.696 1.00 88.00 177 ARG A N 1
ATOM 1364 C CA . ARG A 1 177 ? -12.517 2.830 -10.029 1.00 88.00 177 ARG A CA 1
ATOM 1365 C C . ARG A 1 177 ? -12.442 3.881 -11.126 1.00 88.00 177 ARG A C 1
ATOM 1367 O O . ARG A 1 177 ? -11.870 3.678 -12.194 1.00 88.00 177 ARG A O 1
ATOM 1374 N N . THR A 1 178 ? -13.025 5.044 -10.842 1.00 90.50 178 THR A N 1
ATOM 1375 C CA . THR A 1 178 ? -13.023 6.176 -11.774 1.00 90.50 178 THR A CA 1
ATOM 1376 C C . THR A 1 178 ? -11.595 6.659 -12.025 1.00 90.50 178 THR A C 1
ATOM 1378 O O . THR A 1 178 ? -11.238 6.969 -13.160 1.00 90.50 178 THR A O 1
ATOM 1381 N N . TRP A 1 179 ? -10.783 6.703 -10.968 1.00 90.38 179 TRP A N 1
ATOM 1382 C CA . TRP A 1 179 ? -9.387 7.112 -11.019 1.00 90.38 179 TRP A CA 1
ATOM 1383 C C . TRP A 1 179 ? -8.504 6.131 -11.802 1.00 90.38 179 TRP A C 1
ATOM 1385 O O . TRP A 1 179 ? -7.749 6.570 -12.669 1.00 90.38 179 TRP A O 1
ATOM 1395 N N . VAL A 1 180 ? -8.633 4.823 -11.573 1.00 83.81 180 VAL A N 1
ATOM 1396 C CA . VAL A 1 180 ? -7.862 3.778 -12.269 1.00 83.81 180 VAL A CA 1
ATOM 1397 C C . VAL A 1 180 ? -8.121 3.803 -13.775 1.00 83.81 180 VAL A C 1
ATOM 1399 O O . VAL A 1 180 ? -7.186 3.700 -14.566 1.00 83.81 180 VAL A O 1
ATOM 1402 N N . HIS A 1 181 ? -9.369 4.017 -14.195 1.00 84.25 181 HIS A N 1
ATOM 1403 C CA . HIS A 1 181 ? -9.712 4.083 -15.616 1.00 84.25 181 HIS A CA 1
ATOM 1404 C C . HIS A 1 181 ? -9.321 5.408 -16.301 1.00 84.25 181 HIS A C 1
ATOM 1406 O O . HIS A 1 181 ? -9.367 5.496 -17.535 1.00 84.25 181 HIS A O 1
ATOM 1412 N N . ASP A 1 182 ? -8.894 6.429 -15.551 1.00 84.12 182 ASP A N 1
ATOM 1413 C CA . ASP A 1 182 ? -8.457 7.711 -16.106 1.00 84.12 182 ASP A CA 1
ATOM 1414 C C . ASP A 1 182 ? -6.979 7.693 -16.533 1.00 84.12 182 ASP A C 1
ATOM 1416 O O . ASP A 1 182 ? -6.084 8.064 -15.777 1.00 84.12 182 ASP A O 1
ATOM 1420 N N . HIS A 1 183 ? -6.721 7.291 -17.777 1.00 74.50 183 HIS A N 1
ATOM 1421 C CA . HIS A 1 183 ? -5.367 7.173 -18.339 1.00 74.50 183 HIS A CA 1
ATOM 1422 C C . HIS A 1 183 ? -4.834 8.470 -18.973 1.00 74.50 183 HIS A C 1
ATOM 1424 O O . HIS A 1 183 ? -3.730 8.487 -19.507 1.00 74.50 183 HIS A O 1
ATOM 1430 N N . ARG A 1 184 ? -5.624 9.553 -19.004 1.00 68.56 184 ARG A N 1
ATOM 1431 C CA . ARG A 1 184 ? -5.271 10.795 -19.718 1.00 68.56 184 ARG A CA 1
ATOM 1432 C C . ARG A 1 184 ? -5.082 11.943 -18.742 1.00 68.56 184 ARG A C 1
ATOM 1434 O O . ARG A 1 184 ? -5.859 12.899 -18.749 1.00 68.56 184 ARG A O 1
ATOM 1441 N N . THR A 1 185 ? -4.051 11.858 -17.905 1.00 72.81 185 THR A N 1
ATOM 1442 C CA . THR A 1 185 ? -3.820 12.863 -16.871 1.00 72.81 185 THR A CA 1
ATOM 1443 C C . THR A 1 185 ? -2.362 13.292 -16.738 1.00 72.81 185 THR A C 1
ATOM 1445 O O . THR A 1 185 ? -1.511 12.525 -16.328 1.00 72.81 185 THR A O 1
ATOM 1448 N N . THR A 1 186 ? -2.102 14.581 -16.972 1.00 83.94 186 THR A N 1
ATOM 1449 C CA . THR A 1 186 ? -0.796 15.208 -16.691 1.00 83.94 186 THR A CA 1
ATOM 1450 C C . THR A 1 186 ? -0.553 15.427 -15.194 1.00 83.94 186 THR A C 1
ATOM 1452 O O . THR A 1 186 ? 0.581 15.595 -14.764 1.00 83.94 186 THR A O 1
ATOM 1455 N N . VAL A 1 187 ? -1.619 15.485 -14.388 1.00 87.62 187 VAL A N 1
ATOM 1456 C CA . VAL A 1 187 ? -1.533 15.698 -12.934 1.00 87.62 187 VAL A CA 1
ATOM 1457 C C . VAL A 1 187 ? -2.191 14.521 -12.241 1.00 87.62 187 VAL A C 1
ATOM 1459 O O . VAL A 1 187 ? -3.418 14.423 -12.248 1.00 87.62 187 VAL A O 1
ATOM 1462 N N . GLU A 1 188 ? -1.396 13.635 -11.670 1.00 88.06 188 GLU A N 1
ATOM 1463 C CA . GLU A 1 188 ? -1.878 12.457 -10.960 1.00 88.06 188 GLU A CA 1
ATOM 1464 C C . GLU A 1 188 ? -2.089 12.767 -9.475 1.00 88.06 188 GLU A C 1
ATOM 1466 O O . GLU A 1 188 ? -1.444 13.659 -8.917 1.00 88.06 188 GLU A O 1
ATOM 1471 N N . THR A 1 189 ? -3.025 12.069 -8.833 1.00 88.12 189 THR A N 1
ATOM 1472 C CA . THR A 1 189 ? -3.332 12.295 -7.416 1.00 88.12 189 THR A CA 1
ATOM 1473 C C . THR A 1 189 ? -3.638 11.006 -6.678 1.00 88.12 189 THR A C 1
ATOM 1475 O O . THR A 1 189 ? -4.372 10.183 -7.211 1.00 88.12 189 THR A O 1
ATOM 1478 N N . VAL A 1 190 ? -3.199 10.912 -5.425 1.00 87.94 190 VAL A N 1
ATOM 1479 C CA . VAL A 1 190 ? -3.628 9.885 -4.464 1.00 87.94 190 VAL A CA 1
ATOM 1480 C C . VAL A 1 190 ? -4.171 10.606 -3.239 1.00 87.94 190 VAL A C 1
ATOM 1482 O O . VAL A 1 190 ? -3.535 11.532 -2.747 1.00 87.94 190 VAL A O 1
ATOM 1485 N N . PHE A 1 191 ? -5.369 10.256 -2.785 1.00 92.31 191 PHE A N 1
ATOM 1486 C CA . PHE A 1 191 ? -5.978 10.846 -1.595 1.00 92.31 191 PHE A CA 1
ATOM 1487 C C . PHE A 1 191 ? -6.827 9.804 -0.877 1.00 92.31 191 PHE A C 1
ATOM 1489 O O . PHE A 1 191 ? -7.632 9.120 -1.512 1.00 92.31 191 PHE A O 1
ATOM 1496 N N . GLY A 1 192 ? -6.725 9.748 0.447 1.00 93.50 192 GLY A N 1
ATOM 1497 C CA . GLY A 1 192 ? -7.590 8.914 1.278 1.00 93.50 192 GLY A CA 1
ATOM 1498 C C . GLY A 1 192 ? -6.846 8.218 2.399 1.00 93.50 192 GLY A C 1
ATOM 1499 O O . GLY A 1 192 ? -5.731 8.599 2.728 1.00 93.50 192 GLY A O 1
ATOM 1500 N N . PHE A 1 193 ? -7.502 7.219 2.982 1.00 92.75 193 PHE A N 1
ATOM 1501 C CA . PHE A 1 193 ? -6.912 6.304 3.953 1.00 92.75 193 PHE A CA 1
ATOM 1502 C C . PHE A 1 193 ? -6.348 5.119 3.169 1.00 92.75 193 PHE A C 1
ATOM 1504 O O . PHE A 1 193 ? -7.124 4.271 2.728 1.00 92.75 193 PHE A O 1
ATOM 1511 N N . VAL A 1 194 ? -5.039 5.134 2.911 1.00 83.56 194 VAL A N 1
ATOM 1512 C CA . VAL A 1 194 ? -4.414 4.273 1.890 1.00 83.56 194 VAL A CA 1
ATOM 1513 C C . VAL A 1 194 ? -3.605 3.147 2.527 1.00 83.56 194 VAL A C 1
ATOM 1515 O O . VAL A 1 194 ? -3.947 1.984 2.345 1.00 83.56 194 VAL A O 1
ATOM 1518 N N . GLU A 1 195 ? -2.589 3.479 3.327 1.00 76.44 195 GLU A N 1
ATOM 1519 C CA . GLU A 1 195 ? -1.589 2.502 3.773 1.00 76.44 195 GLU A CA 1
ATOM 1520 C C . GLU A 1 195 ? -1.755 2.093 5.249 1.00 76.44 195 GLU A C 1
ATOM 1522 O O . GLU A 1 195 ? -1.843 2.968 6.116 1.00 76.44 195 GLU A O 1
ATOM 1527 N N . PRO A 1 196 ? -1.757 0.788 5.591 1.00 79.44 196 PRO A N 1
ATOM 1528 C CA . PRO A 1 196 ? -2.007 0.321 6.955 1.00 79.44 196 PRO A CA 1
ATOM 1529 C C . PRO A 1 196 ? -0.758 0.164 7.837 1.00 79.44 196 PRO A C 1
ATOM 1531 O O . PRO A 1 196 ? -0.865 -0.367 8.942 1.00 79.44 196 PRO A O 1
ATOM 1534 N N . TYR A 1 197 ? 0.425 0.607 7.391 1.00 73.38 197 TYR A N 1
ATOM 1535 C CA . TYR A 1 197 ? 1.697 0.343 8.088 1.00 73.38 197 TYR A CA 1
ATOM 1536 C C . TYR A 1 197 ? 1.732 0.862 9.532 1.00 73.38 197 TYR A C 1
ATOM 1538 O O . TYR A 1 197 ? 2.288 0.208 10.409 1.00 73.38 197 TYR A O 1
ATOM 1546 N N . GLY A 1 198 ? 1.093 2.006 9.799 1.00 76.25 198 GLY A N 1
ATOM 1547 C CA . GLY A 1 198 ? 1.033 2.593 11.140 1.00 76.25 198 GLY A CA 1
ATOM 1548 C C . GLY A 1 198 ? 0.045 1.911 12.101 1.00 76.25 198 GLY A C 1
ATOM 1549 O O . GLY A 1 198 ? -0.015 2.289 13.276 1.00 76.25 198 GLY A O 1
ATOM 1550 N N . ASP A 1 199 ? -0.763 0.949 11.636 1.00 84.25 199 ASP A N 1
ATOM 1551 C CA . ASP A 1 199 ? -1.680 0.172 12.474 1.00 84.25 199 ASP A CA 1
ATOM 1552 C C . ASP A 1 199 ? -0.996 -1.104 13.006 1.00 84.25 199 ASP A C 1
ATOM 1554 O O . ASP A 1 199 ? -0.720 -2.018 12.232 1.00 84.25 199 ASP A O 1
ATOM 1558 N N . PRO A 1 200 ? -0.841 -1.267 14.336 1.00 80.81 200 PRO A N 1
ATOM 1559 C CA . PRO A 1 200 ? -0.336 -2.500 14.951 1.00 80.81 200 PRO A CA 1
ATOM 1560 C C . PRO A 1 200 ? -1.070 -3.800 14.580 1.00 80.81 200 PRO A C 1
ATOM 1562 O O . PRO A 1 200 ? -0.548 -4.887 14.839 1.00 80.81 200 PRO A O 1
ATOM 1565 N N . CYS A 1 201 ? -2.304 -3.717 14.072 1.00 83.31 201 CYS A N 1
ATOM 1566 C CA . CYS A 1 201 ? -3.057 -4.874 13.577 1.00 83.31 201 CYS A CA 1
ATOM 1567 C C . CYS A 1 201 ? -3.157 -4.933 12.042 1.00 83.31 201 CYS A C 1
ATOM 1569 O O . CYS A 1 201 ? -3.750 -5.883 11.539 1.00 83.31 201 CYS A O 1
ATOM 1571 N N . GLY A 1 202 ? -2.605 -3.958 11.310 1.00 78.94 202 GLY A N 1
ATOM 1572 C CA . GLY A 1 202 ? -2.537 -3.950 9.845 1.00 78.94 202 GLY A CA 1
ATOM 1573 C C . GLY A 1 202 ? -3.882 -3.866 9.113 1.00 78.94 202 GLY A C 1
ATOM 1574 O O . GLY A 1 202 ? -3.996 -4.362 7.998 1.00 78.94 202 GLY A O 1
ATOM 1575 N N . THR A 1 203 ? -4.916 -3.293 9.735 1.00 82.31 203 THR A N 1
ATOM 1576 C CA . THR A 1 203 ? -6.285 -3.208 9.176 1.00 82.31 203 THR A CA 1
ATOM 1577 C C . THR A 1 203 ? -6.791 -1.781 8.968 1.00 82.31 203 THR A C 1
ATOM 1579 O O . THR A 1 203 ? -7.713 -1.564 8.189 1.00 82.31 203 THR A O 1
ATOM 1582 N N . ARG A 1 204 ? -6.227 -0.805 9.682 1.00 89.50 204 ARG A N 1
ATOM 1583 C CA . ARG A 1 204 ? -6.587 0.618 9.622 1.00 89.50 204 ARG A CA 1
ATOM 1584 C C . ARG A 1 204 ? -5.530 1.361 8.833 1.00 89.50 204 ARG A C 1
ATOM 1586 O O . ARG A 1 204 ? -4.349 1.111 9.042 1.00 89.50 204 ARG A O 1
ATOM 1593 N N . ALA A 1 205 ? -5.953 2.273 7.970 1.00 86.25 205 ALA A N 1
ATOM 1594 C CA . ALA A 1 205 ? -5.066 2.959 7.050 1.00 86.25 205 ALA A CA 1
ATOM 1595 C C . ALA A 1 205 ? -4.802 4.406 7.479 1.00 86.25 205 ALA A C 1
ATOM 1597 O O . ALA A 1 205 ? -5.664 5.088 8.041 1.00 86.25 205 ALA A O 1
ATOM 1598 N N . GLU A 1 206 ? -3.593 4.882 7.198 1.00 89.50 206 GLU A N 1
ATOM 1599 C CA . GLU A 1 206 ? -3.196 6.266 7.410 1.00 89.50 206 GLU A CA 1
ATOM 1600 C C . GLU A 1 206 ? -3.732 7.159 6.287 1.00 89.50 206 GLU A C 1
ATOM 1602 O O . GLU A 1 206 ? -3.814 6.760 5.122 1.00 89.50 206 GLU A O 1
ATOM 1607 N N . TYR A 1 207 ? -4.118 8.385 6.649 1.00 93.69 207 TYR A N 1
ATOM 1608 C CA . TYR A 1 207 ? -4.540 9.373 5.667 1.00 93.69 207 TYR A CA 1
ATOM 1609 C C . TYR A 1 207 ? -3.333 9.947 4.920 1.00 93.69 207 TYR A C 1
ATOM 1611 O O . TYR A 1 207 ? -2.450 10.546 5.535 1.00 93.69 207 TYR A O 1
ATOM 1619 N N . GLU A 1 208 ? -3.370 9.908 3.593 1.00 90.19 208 GLU A N 1
ATOM 1620 C CA . GLU A 1 208 ? -2.380 10.546 2.735 1.00 90.19 208 GLU A CA 1
ATOM 1621 C C . GLU A 1 208 ? -2.995 11.374 1.599 1.00 90.19 208 GLU A C 1
ATOM 1623 O O . GLU A 1 208 ? -4.182 11.295 1.262 1.00 90.19 208 GLU A O 1
ATOM 1628 N N . GLY A 1 209 ? -2.157 12.243 1.036 1.00 90.50 209 GLY A N 1
ATOM 1629 C CA . GLY A 1 209 ? -2.496 13.129 -0.067 1.00 90.50 209 GLY A CA 1
ATOM 1630 C C . GLY A 1 209 ? -1.264 13.437 -0.907 1.00 90.50 209 GLY A C 1
ATOM 1631 O O . GLY A 1 209 ? -0.394 14.196 -0.478 1.00 90.50 209 GLY A O 1
ATOM 1632 N N . ILE A 1 210 ? -1.207 12.881 -2.113 1.00 89.56 210 ILE A N 1
ATOM 1633 C CA . ILE A 1 210 ? -0.108 13.023 -3.067 1.00 89.56 210 ILE A CA 1
ATOM 1634 C C . ILE A 1 210 ? -0.637 13.700 -4.329 1.00 89.56 210 ILE A C 1
ATOM 1636 O O . ILE A 1 210 ? -1.714 13.381 -4.832 1.00 89.56 210 ILE A O 1
ATOM 1640 N N . ILE A 1 211 ? 0.142 14.642 -4.857 1.00 89.38 211 ILE A N 1
ATOM 1641 C CA . ILE A 1 211 ? -0.085 15.254 -6.166 1.00 89.38 211 ILE A CA 1
ATOM 1642 C C . ILE A 1 211 ? 1.218 15.134 -6.949 1.00 89.38 211 ILE A C 1
ATOM 1644 O O . ILE A 1 211 ? 2.245 15.666 -6.528 1.00 89.38 211 ILE A O 1
ATOM 1648 N N . GLY A 1 212 ? 1.165 14.437 -8.079 1.00 88.00 212 GLY A N 1
ATOM 1649 C CA . GLY A 1 212 ? 2.284 14.246 -8.994 1.00 88.00 212 GLY A CA 1
ATOM 1650 C C . GLY A 1 212 ? 2.031 14.938 -10.327 1.00 88.00 212 GLY A C 1
ATOM 1651 O O . GLY A 1 212 ? 0.894 15.026 -10.785 1.00 88.00 212 GLY A O 1
ATOM 1652 N N . ILE A 1 213 ? 3.092 15.429 -10.960 1.00 88.44 213 ILE A N 1
ATOM 1653 C CA . ILE A 1 213 ? 3.054 15.854 -12.362 1.00 88.44 213 ILE A CA 1
ATOM 1654 C C . ILE A 1 213 ? 3.745 14.760 -13.164 1.00 88.44 213 ILE A C 1
ATOM 1656 O O . ILE A 1 213 ? 4.863 14.373 -12.834 1.00 88.44 213 ILE A O 1
ATOM 1660 N N . GLU A 1 214 ? 3.065 14.260 -14.190 1.00 85.88 214 GLU A N 1
ATOM 1661 C CA . GLU A 1 214 ? 3.591 13.226 -15.074 1.00 85.88 214 GLU A CA 1
ATOM 1662 C C . GLU A 1 214 ? 4.881 13.711 -15.750 1.00 85.88 214 GLU A C 1
ATOM 1664 O O . GLU A 1 214 ? 4.918 14.800 -16.331 1.00 85.88 214 GLU A O 1
ATOM 1669 N N . ASN A 1 215 ? 5.927 12.883 -15.706 1.00 85.19 215 ASN A N 1
ATOM 1670 C CA . ASN A 1 215 ? 7.083 13.014 -16.583 1.00 85.19 215 ASN A CA 1
ATOM 1671 C C . ASN A 1 215 ? 6.845 12.135 -17.825 1.00 85.19 215 A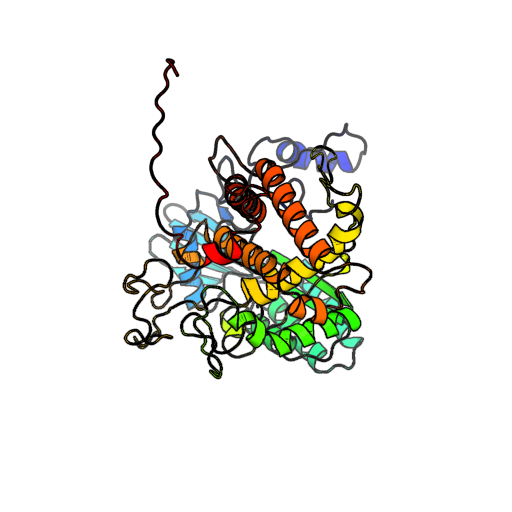SN A C 1
ATOM 1673 O O . ASN A 1 215 ? 6.893 10.907 -17.696 1.00 85.19 215 ASN A O 1
ATOM 1677 N N . PRO A 1 216 ? 6.598 12.709 -19.020 1.00 84.31 216 PRO A N 1
ATOM 1678 C CA . PRO A 1 216 ? 6.267 11.920 -20.206 1.00 84.31 216 PRO A CA 1
ATOM 1679 C C . PRO A 1 216 ? 7.384 10.967 -20.647 1.00 84.31 216 PRO A C 1
ATOM 1681 O O . PRO A 1 216 ? 7.098 9.900 -21.184 1.00 84.31 216 PRO A O 1
ATOM 1684 N N . GLU A 1 217 ? 8.652 11.328 -20.427 1.00 83.81 217 GLU A N 1
ATOM 1685 C CA . GLU A 1 217 ? 9.796 10.507 -20.845 1.00 83.81 217 GLU A CA 1
ATOM 1686 C C . GLU A 1 217 ? 9.926 9.256 -19.968 1.00 83.81 217 GLU A C 1
ATOM 1688 O O . GLU A 1 217 ? 9.996 8.139 -20.485 1.00 83.81 217 GLU A O 1
ATOM 1693 N N . GLU A 1 218 ? 9.877 9.429 -18.645 1.00 80.12 218 GLU A N 1
ATOM 1694 C CA . GLU A 1 218 ? 9.895 8.322 -17.678 1.00 80.12 218 GLU A CA 1
ATOM 1695 C C . GLU A 1 218 ? 8.627 7.466 -17.784 1.00 80.12 218 GLU A C 1
ATOM 1697 O O . GLU A 1 218 ? 8.699 6.238 -17.784 1.00 80.12 218 GLU A O 1
ATOM 1702 N N . THR A 1 219 ? 7.461 8.089 -17.977 1.00 82.62 219 THR A N 1
ATOM 1703 C CA . THR A 1 219 ? 6.193 7.362 -18.154 1.00 82.62 219 THR A CA 1
ATOM 1704 C C . THR A 1 219 ? 6.211 6.518 -19.428 1.00 82.62 219 THR A C 1
ATOM 1706 O O . THR A 1 219 ? 5.751 5.377 -19.423 1.00 82.62 219 THR A O 1
ATOM 1709 N N . ALA A 1 220 ? 6.819 7.011 -20.513 1.00 84.50 220 ALA A N 1
ATOM 1710 C CA . ALA A 1 220 ? 7.003 6.223 -21.728 1.00 84.50 220 ALA A CA 1
ATOM 1711 C C . ALA A 1 220 ? 7.937 5.016 -21.517 1.00 84.50 220 ALA A C 1
ATOM 1713 O O . ALA A 1 220 ? 7.734 3.982 -22.155 1.00 84.50 220 ALA A O 1
ATOM 1714 N N . VAL A 1 221 ? 8.951 5.121 -20.647 1.00 82.88 221 VAL A N 1
ATOM 1715 C CA . VAL A 1 221 ? 9.791 3.973 -20.251 1.00 82.88 221 VAL A CA 1
ATOM 1716 C C . VAL A 1 221 ? 8.949 2.931 -19.518 1.00 82.88 221 VAL A C 1
ATOM 1718 O O . VAL A 1 221 ? 8.951 1.767 -19.920 1.00 82.88 221 VAL A O 1
ATOM 1721 N N . LEU A 1 222 ? 8.177 3.351 -18.511 1.00 83.19 222 LEU A N 1
ATOM 1722 C CA . LEU A 1 222 ? 7.290 2.459 -17.760 1.00 83.19 222 LEU A CA 1
ATOM 1723 C C . LEU A 1 222 ? 6.270 1.770 -18.672 1.00 83.19 222 LEU A C 1
ATOM 1725 O O . LEU A 1 222 ? 6.043 0.570 -18.535 1.00 83.19 222 LEU A O 1
ATOM 1729 N N . HIS A 1 223 ? 5.712 2.485 -19.653 1.00 83.19 223 HIS A N 1
ATOM 1730 C CA . HIS A 1 223 ? 4.766 1.908 -20.608 1.00 83.19 223 HIS A CA 1
ATOM 1731 C C . HIS A 1 223 ? 5.410 0.805 -21.459 1.00 83.19 223 HIS A C 1
ATOM 1733 O O . HIS A 1 223 ? 4.839 -0.275 -21.587 1.00 83.19 223 HIS A O 1
ATOM 1739 N N . ARG A 1 224 ? 6.627 1.029 -21.980 1.00 86.25 224 ARG A N 1
ATOM 1740 C CA . ARG A 1 224 ? 7.362 0.004 -22.746 1.00 86.25 224 ARG A CA 1
ATOM 1741 C C . ARG A 1 224 ? 7.702 -1.222 -21.901 1.00 86.25 224 ARG A C 1
ATOM 1743 O O . ARG A 1 224 ? 7.626 -2.343 -22.404 1.00 86.25 224 ARG A O 1
ATOM 1750 N N . LEU A 1 225 ? 8.072 -1.013 -20.636 1.00 85.31 225 LEU A N 1
ATOM 1751 C CA . LEU A 1 225 ? 8.306 -2.102 -19.686 1.00 85.31 225 LEU A CA 1
ATOM 1752 C C . LEU A 1 225 ? 7.026 -2.905 -19.448 1.00 85.31 225 LEU A C 1
ATOM 1754 O O . LEU A 1 225 ? 7.060 -4.126 -19.555 1.00 85.31 225 LEU A O 1
ATOM 1758 N N . CYS A 1 226 ? 5.897 -2.230 -19.219 1.00 81.56 226 CYS A N 1
ATOM 1759 C CA . CYS A 1 226 ? 4.594 -2.875 -19.057 1.00 81.56 226 CYS A CA 1
ATOM 1760 C C . CYS A 1 226 ? 4.193 -3.686 -20.297 1.00 81.56 226 CYS A C 1
ATOM 1762 O O . CYS A 1 226 ? 3.764 -4.828 -20.172 1.00 81.56 226 CYS A O 1
ATOM 1764 N N . GLU A 1 227 ? 4.353 -3.125 -21.498 1.00 84.31 227 GLU A N 1
ATOM 1765 C CA . GLU A 1 227 ? 4.046 -3.808 -22.765 1.00 84.31 227 GLU A CA 1
ATOM 1766 C C . GLU A 1 227 ? 4.934 -5.034 -23.014 1.00 84.31 227 GLU A C 1
ATOM 1768 O O . GLU A 1 227 ? 4.534 -5.955 -23.726 1.00 84.31 227 GLU A O 1
ATOM 1773 N N . SER A 1 228 ? 6.132 -5.050 -22.427 1.00 86.69 228 SER A N 1
ATOM 1774 C CA . SER A 1 228 ? 7.113 -6.127 -22.579 1.00 86.69 228 SER A CA 1
ATOM 1775 C C . SER A 1 228 ? 7.180 -7.051 -21.359 1.00 86.69 228 SER A C 1
ATOM 1777 O O . SER A 1 228 ? 8.028 -7.941 -21.330 1.00 86.69 228 SER A O 1
ATOM 1779 N N . ALA A 1 229 ? 6.323 -6.861 -20.350 1.00 85.69 229 ALA A N 1
ATOM 1780 C CA . ALA A 1 229 ? 6.485 -7.482 -19.038 1.00 85.69 229 ALA A CA 1
ATOM 1781 C C . ALA A 1 229 ? 6.484 -9.019 -19.109 1.00 85.69 229 ALA A C 1
ATOM 1783 O O . ALA A 1 229 ? 7.378 -9.662 -18.559 1.00 85.69 229 ALA A O 1
ATOM 1784 N N . ASP A 1 230 ? 5.571 -9.607 -19.887 1.00 84.94 230 ASP A N 1
ATOM 1785 C CA . ASP A 1 230 ? 5.472 -11.058 -20.098 1.00 84.94 230 ASP A CA 1
ATOM 1786 C C . ASP A 1 230 ? 6.784 -11.686 -20.605 1.00 84.94 230 ASP A C 1
ATOM 1788 O O . ASP A 1 230 ? 7.095 -12.834 -20.286 1.00 84.94 230 ASP A O 1
ATOM 1792 N N . LEU A 1 231 ? 7.577 -10.952 -21.397 1.00 86.81 231 LEU A N 1
ATOM 1793 C CA . LEU A 1 231 ? 8.862 -11.433 -21.917 1.00 86.81 231 LEU A CA 1
ATOM 1794 C C . LEU A 1 231 ? 9.876 -11.662 -20.789 1.00 86.81 231 LEU A C 1
ATOM 1796 O O . LEU A 1 231 ? 10.664 -12.608 -20.855 1.00 86.81 231 LEU A O 1
ATOM 1800 N N . PHE A 1 232 ? 9.860 -10.791 -19.781 1.00 87.56 232 PHE A N 1
ATOM 1801 C CA . PHE A 1 232 ? 10.795 -10.817 -18.659 1.00 87.56 232 PHE A CA 1
ATOM 1802 C C . PHE A 1 232 ? 10.283 -11.682 -17.511 1.00 87.56 232 PHE A C 1
ATOM 1804 O O . PHE A 1 232 ? 11.076 -12.398 -16.907 1.00 87.56 232 PHE A O 1
ATOM 1811 N N . VAL A 1 233 ? 8.966 -11.735 -17.284 1.00 87.00 233 VAL A N 1
ATOM 1812 C CA . VAL A 1 233 ? 8.366 -12.674 -16.321 1.00 87.00 233 VAL A CA 1
ATOM 1813 C C . VAL A 1 233 ? 8.681 -14.118 -16.689 1.00 87.00 233 VAL A C 1
ATOM 1815 O O . VAL A 1 233 ? 9.066 -14.899 -15.826 1.00 87.00 233 VAL A O 1
ATOM 1818 N N . LYS A 1 234 ? 8.692 -14.461 -17.982 1.00 85.75 234 LYS A N 1
ATOM 1819 C CA . LYS A 1 234 ? 9.129 -15.787 -18.457 1.00 85.75 234 LYS A CA 1
ATOM 1820 C C . LYS A 1 234 ? 10.577 -16.160 -18.115 1.00 85.75 234 LYS A C 1
ATOM 1822 O O . LYS A 1 234 ? 10.953 -17.315 -18.300 1.00 85.75 234 LYS A O 1
ATOM 1827 N N . ARG A 1 235 ? 11.396 -15.204 -17.668 1.00 85.38 235 ARG A N 1
ATOM 1828 C CA . ARG A 1 235 ? 12.792 -15.412 -17.246 1.00 85.38 235 ARG A CA 1
ATOM 1829 C C . ARG A 1 235 ? 12.943 -15.521 -15.729 1.00 85.38 235 ARG A C 1
ATOM 1831 O O . ARG A 1 235 ? 14.052 -15.789 -15.261 1.00 85.38 235 ARG A O 1
ATOM 1838 N N . LEU A 1 236 ? 11.864 -15.312 -14.971 1.00 84.81 236 LEU A N 1
ATOM 1839 C CA . LEU A 1 236 ? 11.868 -15.484 -13.523 1.00 84.81 236 LEU A CA 1
ATOM 1840 C C . LEU A 1 236 ? 12.060 -16.965 -13.167 1.00 84.81 236 LEU A C 1
ATOM 1842 O O . LEU A 1 236 ? 11.587 -17.849 -13.886 1.00 84.81 236 LEU A O 1
ATOM 1846 N N . PRO A 1 237 ? 12.767 -17.263 -12.065 1.00 80.19 237 PRO A N 1
ATOM 1847 C CA . PRO A 1 237 ? 13.287 -18.604 -11.808 1.00 80.19 237 PRO A CA 1
ATOM 1848 C C . PRO A 1 237 ? 12.216 -19.664 -11.506 1.00 80.19 237 PRO A C 1
ATOM 1850 O O . PRO A 1 237 ? 12.523 -20.849 -11.594 1.00 80.19 237 PRO A O 1
ATOM 1853 N N . TRP A 1 238 ? 10.984 -19.268 -11.172 1.00 78.00 238 TRP A N 1
ATOM 1854 C CA . TRP A 1 238 ? 9.857 -20.187 -10.953 1.00 78.00 238 TRP A CA 1
ATOM 1855 C C . TRP A 1 238 ? 8.933 -20.332 -12.174 1.00 78.00 238 TRP A C 1
ATOM 1857 O O . TRP A 1 238 ? 7.993 -21.126 -12.136 1.00 78.00 238 TRP A O 1
ATOM 1867 N N . VAL A 1 239 ? 9.180 -19.587 -13.260 1.00 78.44 239 VAL A N 1
ATOM 1868 C CA . VAL A 1 239 ? 8.354 -19.646 -14.470 1.00 78.44 239 VAL A CA 1
ATOM 1869 C C . VAL A 1 239 ? 8.841 -20.749 -15.404 1.00 78.44 239 VAL A C 1
ATOM 1871 O O . VAL A 1 239 ? 9.797 -20.600 -16.166 1.00 78.44 239 VAL A O 1
ATOM 1874 N N . GLU A 1 240 ? 8.119 -21.864 -15.401 1.00 71.62 240 GLU A N 1
ATOM 1875 C CA . GLU A 1 240 ? 8.324 -22.970 -16.335 1.00 71.62 240 GLU A CA 1
ATOM 1876 C C . GLU A 1 240 ? 7.558 -22.727 -17.646 1.00 71.62 240 GLU A C 1
ATOM 1878 O O . GLU A 1 240 ? 6.545 -23.361 -17.930 1.00 71.62 240 GLU A O 1
ATOM 1883 N N . SER A 1 241 ? 8.023 -21.778 -18.465 1.00 63.44 241 SER A N 1
ATOM 1884 C CA . SER A 1 241 ? 7.453 -21.542 -19.802 1.00 63.44 241 SER A CA 1
ATOM 1885 C C . SER A 1 241 ? 8.338 -22.138 -20.905 1.00 63.44 241 SER A C 1
ATOM 1887 O O . SER A 1 241 ? 9.542 -21.883 -20.992 1.00 63.44 241 SER A O 1
ATOM 1889 N N . HIS A 1 242 ? 7.757 -22.960 -21.783 1.00 57.31 242 HIS A N 1
ATOM 1890 C CA . HIS A 1 242 ? 8.460 -23.476 -22.961 1.00 57.31 242 HIS A CA 1
ATOM 1891 C C . HIS A 1 242 ? 8.460 -22.442 -24.100 1.00 57.31 242 HIS A C 1
ATOM 1893 O O . HIS A 1 242 ? 7.532 -21.644 -24.246 1.00 57.31 242 HIS A O 1
ATOM 1899 N N . ARG A 1 243 ? 9.489 -22.464 -24.967 1.00 43.06 243 ARG A N 1
ATOM 1900 C CA . ARG A 1 243 ? 9.536 -21.587 -26.155 1.00 43.06 243 ARG A CA 1
ATOM 1901 C C . ARG A 1 243 ? 8.294 -21.812 -27.026 1.00 43.06 243 ARG A C 1
ATOM 1903 O O . ARG A 1 243 ? 8.143 -22.879 -27.611 1.00 43.06 243 ARG A O 1
ATOM 1910 N N . GLY A 1 244 ? 7.463 -20.777 -27.149 1.00 52.03 244 GLY A N 1
ATOM 1911 C CA . GLY A 1 244 ? 6.231 -20.783 -27.947 1.00 52.03 244 GLY A CA 1
ATOM 1912 C C . GLY A 1 244 ? 4.942 -20.835 -27.126 1.00 52.03 244 GLY A C 1
ATOM 1913 O O . GLY A 1 244 ? 3.872 -20.639 -27.700 1.00 52.03 244 GLY A O 1
ATOM 1914 N N . ASP A 1 245 ? 5.029 -21.041 -25.809 1.00 64.25 245 ASP A N 1
ATOM 1915 C CA . ASP A 1 245 ? 3.863 -20.990 -24.934 1.00 64.25 245 ASP A CA 1
ATOM 1916 C C . ASP A 1 245 ? 3.398 -19.540 -24.715 1.00 64.25 245 ASP A C 1
ATOM 1918 O O . ASP A 1 245 ? 4.204 -18.616 -24.535 1.00 64.25 245 ASP A O 1
ATOM 1922 N N . LYS A 1 246 ? 2.079 -19.339 -24.756 1.00 65.88 246 LYS A N 1
ATOM 1923 C CA . LYS A 1 246 ? 1.441 -18.073 -24.378 1.00 65.88 246 LYS A CA 1
ATOM 1924 C C . LYS A 1 246 ? 1.287 -17.958 -22.863 1.00 65.88 246 LYS A C 1
ATOM 1926 O O . LYS A 1 246 ? 1.199 -16.838 -22.381 1.00 65.88 246 LYS A O 1
ATOM 1931 N N . SER A 1 247 ? 1.290 -19.082 -22.146 1.00 72.50 247 SER A N 1
ATOM 1932 C CA . SER A 1 247 ? 1.213 -19.128 -20.688 1.00 72.50 247 SER A CA 1
ATOM 1933 C C . SER A 1 247 ? 2.461 -18.531 -20.023 1.00 72.50 247 SER A C 1
ATOM 1935 O O . SER A 1 247 ? 3.572 -18.636 -20.555 1.00 72.50 247 SER A O 1
ATOM 1937 N N . LEU A 1 248 ? 2.270 -17.927 -18.846 1.00 75.94 248 LEU A N 1
ATOM 1938 C CA . LEU A 1 248 ? 3.334 -17.502 -17.927 1.00 75.94 248 LEU A CA 1
ATOM 1939 C C . LEU A 1 248 ? 3.723 -18.615 -16.935 1.00 75.94 248 LEU A C 1
ATOM 1941 O O . LEU A 1 248 ? 4.503 -18.382 -16.023 1.00 75.94 248 LEU A O 1
ATOM 1945 N N . GLY A 1 249 ? 3.244 -19.843 -17.155 1.00 76.50 249 GLY A N 1
ATOM 1946 C CA . GLY A 1 249 ? 3.489 -20.987 -16.279 1.00 76.50 249 GLY A CA 1
ATOM 1947 C C . GLY A 1 249 ? 2.416 -21.128 -15.199 1.00 76.50 249 GLY A C 1
ATOM 1948 O O . GLY A 1 249 ? 1.504 -20.314 -15.095 1.00 76.50 249 GLY A O 1
ATOM 1949 N N . ASP A 1 250 ? 2.502 -22.198 -14.413 1.00 76.94 250 ASP A N 1
ATOM 1950 C CA . ASP A 1 250 ? 1.438 -22.565 -13.469 1.00 76.94 250 ASP A CA 1
ATOM 1951 C C . ASP A 1 250 ? 1.521 -21.807 -12.121 1.00 76.94 250 ASP A C 1
ATOM 1953 O O . ASP A 1 250 ? 0.524 -21.718 -11.401 1.00 76.94 250 ASP A O 1
ATOM 1957 N N . PHE A 1 251 ? 2.683 -21.214 -11.808 1.00 78.25 251 PHE A N 1
ATOM 1958 C CA . PHE A 1 251 ? 2.929 -20.363 -10.628 1.00 78.25 251 PHE A CA 1
ATOM 1959 C C . PHE A 1 251 ? 2.808 -18.859 -10.913 1.00 78.25 251 PHE A C 1
ATOM 1961 O O . PHE A 1 251 ? 3.158 -18.039 -10.064 1.00 78.25 251 PHE A O 1
ATOM 1968 N N . GLU A 1 252 ? 2.306 -18.492 -12.090 1.00 82.62 252 GLU A N 1
ATOM 1969 C CA . GLU A 1 252 ? 2.032 -17.106 -12.454 1.00 82.62 252 GLU A CA 1
ATOM 1970 C C . GLU A 1 252 ? 0.584 -16.905 -12.869 1.00 82.62 252 GLU A C 1
ATOM 1972 O O . GLU A 1 252 ? -0.107 -17.823 -13.321 1.00 82.62 252 GLU A O 1
ATOM 1977 N N . GLU A 1 253 ? 0.129 -15.666 -12.713 1.00 76.44 253 GLU A N 1
ATOM 1978 C CA . GLU A 1 253 ? -1.127 -15.232 -13.306 1.00 76.44 253 GLU A CA 1
ATOM 1979 C C . GLU A 1 253 ? -0.996 -15.122 -14.827 1.00 76.44 253 GLU A C 1
ATOM 1981 O O . GLU A 1 253 ? 0.097 -14.997 -15.373 1.00 76.44 253 GLU A O 1
ATOM 1986 N N . SER A 1 254 ? -2.119 -15.138 -15.550 1.00 68.69 254 SER A N 1
ATOM 1987 C CA . SER A 1 254 ? -2.105 -15.069 -17.023 1.00 68.69 254 SER A CA 1
ATOM 1988 C C . SER A 1 254 ? -1.518 -13.770 -17.586 1.00 68.69 254 SER A C 1
ATOM 1990 O O . SER A 1 254 ? -1.221 -13.697 -18.776 1.00 68.69 254 SER A O 1
ATOM 1992 N N . THR A 1 255 ? -1.407 -12.743 -16.749 1.00 66.50 255 THR A N 1
ATOM 1993 C CA . THR A 1 255 ? -0.855 -11.427 -17.068 1.00 66.50 255 THR A CA 1
ATOM 1994 C C . THR A 1 255 ? -0.174 -10.868 -15.832 1.00 66.50 255 THR A C 1
ATOM 1996 O O . THR A 1 255 ? -0.716 -11.008 -14.731 1.00 66.50 255 THR A O 1
ATOM 1999 N N . VAL A 1 256 ? 0.947 -10.171 -16.026 1.00 65.50 256 VAL A N 1
ATOM 2000 C CA . VAL A 1 256 ? 1.627 -9.444 -14.946 1.00 65.50 256 VAL A CA 1
ATOM 2001 C C . VAL A 1 256 ? 0.648 -8.493 -14.279 1.00 65.50 256 VAL A C 1
ATOM 2003 O O . VAL A 1 256 ? -0.002 -7.667 -14.928 1.00 65.50 256 VAL A O 1
ATOM 2006 N N . GLN A 1 257 ? 0.516 -8.648 -12.972 1.00 61.12 257 GLN A N 1
ATOM 2007 C CA . GLN A 1 257 ? -0.382 -7.837 -12.182 1.00 61.12 257 GLN A CA 1
ATOM 2008 C C . GLN A 1 257 ? 0.307 -6.510 -11.888 1.00 61.12 257 GLN A C 1
ATOM 2010 O O . GLN A 1 257 ? 1.497 -6.458 -11.604 1.00 61.12 257 GLN A O 1
ATOM 2015 N N . ARG A 1 258 ? -0.432 -5.411 -11.953 1.00 58.50 258 ARG A N 1
ATOM 2016 C CA . ARG A 1 258 ? 0.110 -4.109 -11.565 1.00 58.50 258 ARG A CA 1
ATOM 2017 C C . ARG A 1 258 ? -0.099 -3.925 -10.056 1.00 58.50 258 ARG A C 1
ATOM 2019 O O . ARG A 1 258 ? -1.170 -4.303 -9.569 1.00 58.50 258 ARG A O 1
ATOM 2026 N N . PRO A 1 259 ? 0.859 -3.340 -9.316 1.00 43.66 259 PRO A N 1
ATOM 2027 C CA . PRO A 1 259 ? 0.640 -2.930 -7.930 1.00 43.66 259 PRO A CA 1
ATOM 2028 C C . PRO A 1 259 ? -0.679 -2.157 -7.772 1.00 43.66 259 PRO A C 1
ATOM 2030 O O . PRO A 1 259 ? -1.017 -1.328 -8.622 1.00 43.66 259 PRO A O 1
ATOM 2033 N N . SER A 1 260 ? -1.459 -2.478 -6.740 1.00 42.44 260 SER A N 1
ATOM 2034 C CA . SER A 1 260 ? -2.779 -1.901 -6.449 1.00 42.44 260 SER A CA 1
ATOM 2035 C C . SER A 1 260 ? -2.964 -1.779 -4.944 1.00 42.44 260 SER A C 1
ATOM 2037 O O . SER A 1 260 ? -2.654 -2.726 -4.228 1.00 42.44 260 SER A O 1
ATOM 2039 N N . PHE A 1 261 ? -3.556 -0.674 -4.490 1.00 40.16 261 PHE A N 1
ATOM 2040 C CA . PHE A 1 261 ? -3.850 -0.423 -3.073 1.00 40.16 261 PHE A CA 1
ATOM 2041 C C . PHE A 1 261 ? -4.977 -1.308 -2.509 1.00 40.16 261 PHE A C 1
ATOM 2043 O O . PHE A 1 261 ? -5.058 -1.524 -1.306 1.00 40.16 261 PHE A O 1
ATOM 2050 N N . TYR A 1 262 ? -5.841 -1.856 -3.372 1.00 42.19 262 TYR A N 1
ATOM 2051 C CA . TYR A 1 262 ? -6.962 -2.715 -2.980 1.00 42.19 262 TYR A CA 1
ATOM 2052 C C . TYR A 1 262 ? -6.934 -4.031 -3.762 1.00 42.19 262 TYR A C 1
ATOM 2054 O O . TYR A 1 262 ? -6.883 -4.038 -4.999 1.00 42.19 262 TYR A O 1
ATOM 2062 N N . ASN A 1 263 ? -6.964 -5.154 -3.037 1.00 43.38 263 ASN A N 1
ATOM 2063 C CA . ASN A 1 263 ? -6.931 -6.499 -3.621 1.00 43.38 263 ASN A CA 1
ATOM 2064 C C . ASN A 1 263 ? -8.255 -6.886 -4.304 1.00 43.38 263 ASN A C 1
ATOM 2066 O O . ASN A 1 263 ? -8.233 -7.653 -5.264 1.00 43.38 263 ASN A O 1
ATOM 2070 N N . ASP A 1 264 ? -9.395 -6.353 -3.853 1.00 40.56 264 ASP A N 1
ATOM 2071 C CA . ASP A 1 264 ? -10.724 -6.649 -4.406 1.00 40.56 264 ASP A CA 1
ATOM 2072 C C . ASP A 1 264 ? -11.003 -5.894 -5.720 1.00 40.56 264 ASP A C 1
ATOM 2074 O O . ASP A 1 264 ? -11.534 -6.484 -6.660 1.00 40.56 264 ASP A O 1
ATOM 2078 N N . THR A 1 265 ? -10.566 -4.637 -5.862 1.00 42.59 265 THR A N 1
ATOM 2079 C CA . THR A 1 265 ? -10.643 -3.912 -7.151 1.00 42.59 265 THR A CA 1
ATOM 2080 C C . THR A 1 265 ? -9.617 -4.415 -8.174 1.00 42.59 265 THR A C 1
ATOM 2082 O O . THR A 1 265 ? -9.843 -4.326 -9.385 1.00 42.59 265 THR A O 1
ATOM 2085 N N . ARG A 1 266 ? -8.498 -4.997 -7.711 1.00 52.69 266 ARG A N 1
ATOM 2086 C CA . ARG A 1 266 ? -7.434 -5.561 -8.566 1.00 52.69 266 ARG A CA 1
ATOM 2087 C C . ARG A 1 266 ? -7.950 -6.671 -9.482 1.00 52.69 266 ARG A C 1
ATOM 2089 O O . ARG A 1 266 ? -7.563 -6.718 -10.646 1.00 52.69 266 ARG A O 1
ATOM 2096 N N . GLN A 1 267 ? -8.840 -7.536 -8.991 1.00 48.38 267 GLN A N 1
ATOM 2097 C CA . GLN A 1 267 ? -9.259 -8.754 -9.699 1.00 48.38 267 GLN A CA 1
ATOM 2098 C C . GLN A 1 267 ? -10.282 -8.534 -10.836 1.00 48.38 267 GLN A C 1
ATOM 2100 O O . GLN A 1 267 ? -10.753 -9.502 -11.429 1.00 48.38 267 GLN A O 1
ATOM 2105 N N . GLY A 1 268 ? -10.597 -7.286 -11.206 1.00 53.28 268 GLY A N 1
ATOM 2106 C CA . GLY A 1 268 ? -11.500 -7.017 -12.335 1.00 53.28 268 GLY A CA 1
ATOM 2107 C C . GLY A 1 268 ? -11.441 -5.618 -12.948 1.00 53.28 268 GLY A C 1
ATOM 2108 O O . GLY A 1 268 ? -11.885 -5.447 -14.082 1.00 53.28 268 GLY A O 1
ATOM 2109 N N . GLU A 1 269 ? -10.883 -4.624 -12.248 1.00 63.03 269 GLU A N 1
ATOM 2110 C CA . GLU A 1 269 ? -10.970 -3.211 -12.660 1.00 63.03 269 GLU A CA 1
ATOM 2111 C C . GLU A 1 269 ? -9.598 -2.585 -12.982 1.00 63.03 269 GLU A C 1
ATOM 2113 O O . GLU A 1 269 ? -9.524 -1.529 -13.614 1.00 63.03 269 GLU A O 1
ATOM 2118 N N . GLY A 1 270 ? -8.504 -3.285 -12.656 1.00 61.38 270 GLY A N 1
ATOM 2119 C CA . GLY A 1 270 ? -7.123 -2.864 -12.910 1.00 61.38 270 GLY A CA 1
ATOM 2120 C C . GLY A 1 270 ? -6.526 -2.028 -11.775 1.00 61.38 270 GLY A C 1
ATOM 2121 O O . GLY A 1 270 ? -7.124 -1.869 -10.712 1.00 61.38 270 GLY A O 1
ATOM 2122 N N . SER A 1 271 ? -5.326 -1.488 -11.994 1.00 68.25 271 SER A N 1
ATOM 2123 C CA . SER A 1 271 ? -4.649 -0.611 -11.034 1.00 68.25 271 SER A CA 1
ATOM 2124 C C . SER A 1 271 ? -3.682 0.366 -11.708 1.00 68.25 271 SER A C 1
ATOM 2126 O O . SER A 1 271 ? -3.398 0.265 -12.910 1.00 68.25 271 SER A O 1
ATOM 2128 N N . LYS A 1 272 ? -3.190 1.329 -10.921 1.00 72.12 272 LYS A N 1
ATOM 2129 C CA . LYS A 1 272 ? -2.182 2.317 -11.312 1.00 72.12 272 LYS A CA 1
ATOM 2130 C C . LYS A 1 272 ? -0.973 2.213 -10.393 1.00 72.12 272 LYS A C 1
ATOM 2132 O O . LYS A 1 272 ? -1.127 2.188 -9.177 1.00 72.12 272 LYS A O 1
ATOM 2137 N N . SER A 1 273 ? 0.212 2.252 -10.987 1.00 71.75 273 SER A N 1
ATOM 2138 C CA . SER A 1 273 ? 1.485 2.329 -10.271 1.00 71.75 273 SER A CA 1
ATOM 2139 C C . SER A 1 273 ? 2.068 3.723 -10.472 1.00 71.75 273 SER A C 1
ATOM 2141 O O . SER A 1 273 ? 2.169 4.189 -11.609 1.00 71.75 273 SER A O 1
ATOM 2143 N N . ILE A 1 274 ? 2.416 4.402 -9.379 1.00 73.88 274 ILE A N 1
ATOM 2144 C CA . ILE A 1 274 ? 2.968 5.759 -9.412 1.00 73.88 274 ILE A CA 1
ATOM 2145 C C . ILE A 1 274 ? 4.411 5.715 -8.938 1.00 73.88 274 ILE A C 1
ATOM 2147 O O . ILE A 1 274 ? 4.693 5.321 -7.813 1.00 73.88 274 ILE A O 1
ATOM 2151 N N . MET A 1 275 ? 5.309 6.200 -9.789 1.00 74.06 275 MET A N 1
ATOM 2152 C CA . MET A 1 275 ? 6.726 6.324 -9.484 1.00 74.06 275 MET A CA 1
ATOM 2153 C C . MET A 1 275 ? 7.066 7.785 -9.158 1.00 74.06 275 MET A C 1
ATOM 2155 O O . MET A 1 275 ? 6.929 8.660 -10.012 1.00 74.06 275 MET A O 1
ATOM 2159 N N . ILE A 1 276 ? 7.520 8.071 -7.934 1.00 75.44 276 ILE A N 1
ATOM 2160 C CA . ILE A 1 276 ? 7.852 9.439 -7.494 1.00 75.44 276 ILE A CA 1
ATOM 2161 C C . ILE A 1 276 ? 9.336 9.731 -7.777 1.00 75.44 276 ILE A C 1
ATOM 2163 O O . ILE A 1 276 ? 10.190 9.658 -6.894 1.00 75.44 276 ILE A O 1
ATOM 2167 N N . SER A 1 277 ? 9.665 10.054 -9.030 1.00 70.31 277 SER A N 1
ATOM 2168 C CA . SER A 1 277 ? 11.060 10.160 -9.492 1.00 70.31 277 SER A CA 1
ATOM 2169 C C . SER A 1 277 ? 11.866 11.295 -8.859 1.00 70.31 277 SER A C 1
ATOM 2171 O O . SER A 1 277 ? 13.059 11.137 -8.608 1.00 70.31 277 SER A O 1
ATOM 2173 N N . ASN A 1 278 ? 11.238 12.416 -8.495 1.00 70.12 278 ASN A N 1
ATOM 2174 C CA . ASN A 1 278 ? 11.928 13.528 -7.828 1.00 70.12 278 ASN A CA 1
ATOM 2175 C C . ASN A 1 278 ? 12.340 13.231 -6.373 1.00 70.12 278 ASN A C 1
ATOM 2177 O O . ASN A 1 278 ? 13.038 14.036 -5.764 1.00 70.12 278 ASN A O 1
ATOM 2181 N N . ARG A 1 279 ? 11.924 12.096 -5.799 1.00 62.00 279 ARG A N 1
ATOM 2182 C CA . ARG A 1 279 ? 12.463 11.580 -4.529 1.00 62.00 279 ARG A CA 1
ATOM 2183 C C . ARG A 1 279 ? 13.707 10.708 -4.725 1.00 62.00 279 ARG A C 1
ATOM 2185 O O . ARG A 1 279 ? 14.341 10.340 -3.743 1.00 62.00 279 ARG A O 1
ATOM 2192 N N . LEU A 1 280 ? 14.058 10.406 -5.975 1.00 60.72 280 LEU A N 1
ATOM 2193 C CA . LEU A 1 280 ? 15.142 9.504 -6.371 1.00 60.72 280 LEU A CA 1
ATOM 2194 C C . LEU A 1 280 ? 16.293 10.234 -7.070 1.00 60.72 280 LEU A C 1
ATOM 2196 O O . LEU A 1 280 ? 17.199 9.602 -7.607 1.00 60.72 280 LEU A O 1
ATOM 2200 N N . ASP A 1 281 ? 16.297 11.567 -7.023 1.00 53.75 281 ASP A N 1
ATOM 2201 C CA . ASP A 1 281 ? 17.286 12.435 -7.672 1.00 53.75 281 ASP A CA 1
ATOM 2202 C C . ASP A 1 281 ? 18.701 12.368 -7.055 1.00 53.75 281 ASP A C 1
ATOM 2204 O O . ASP A 1 281 ? 19.618 13.071 -7.482 1.00 53.75 281 ASP A O 1
ATOM 2208 N N . GLY A 1 282 ? 18.917 11.478 -6.083 1.00 49.47 282 GLY A N 1
ATOM 2209 C CA . GLY A 1 282 ? 20.213 11.251 -5.455 1.00 49.47 282 GLY A CA 1
ATOM 2210 C C . GLY A 1 282 ? 20.571 12.244 -4.358 1.00 49.47 282 GLY A C 1
ATOM 2211 O O . GLY A 1 282 ? 21.710 12.193 -3.874 1.00 49.47 282 GLY A O 1
ATOM 2212 N N . THR A 1 283 ? 19.633 13.111 -3.950 1.00 47.59 283 THR A N 1
ATOM 2213 C CA . THR A 1 283 ? 19.771 13.889 -2.715 1.00 47.59 283 THR A CA 1
ATOM 2214 C C . THR A 1 283 ? 20.124 12.924 -1.578 1.00 47.59 283 THR A C 1
ATOM 2216 O O . THR A 1 283 ? 19.434 11.913 -1.424 1.00 47.59 283 THR A O 1
ATOM 2219 N N . PRO A 1 284 ? 21.199 13.178 -0.804 1.00 47.84 284 PRO A N 1
ATOM 2220 C CA . PRO A 1 284 ? 21.593 12.310 0.296 1.00 47.84 284 PRO A CA 1
ATOM 2221 C C . PRO A 1 284 ? 20.388 12.022 1.184 1.00 47.84 284 PRO A C 1
ATOM 2223 O O . PRO A 1 284 ? 19.815 12.948 1.766 1.00 47.84 284 PRO A O 1
ATOM 2226 N N . MET A 1 285 ? 19.973 10.756 1.273 1.00 46.22 285 MET A N 1
ATOM 2227 C CA . MET A 1 285 ? 18.965 10.384 2.259 1.00 46.22 285 MET A CA 1
ATOM 2228 C C . MET A 1 285 ? 19.525 10.727 3.642 1.00 46.22 285 MET A C 1
ATOM 2230 O O . MET A 1 285 ? 20.738 10.642 3.864 1.00 46.22 285 MET A O 1
ATOM 2234 N N . ALA A 1 286 ? 18.672 11.144 4.578 1.00 39.06 286 ALA A N 1
ATOM 2235 C CA . ALA A 1 286 ? 19.095 11.299 5.964 1.00 39.06 286 ALA A CA 1
ATOM 2236 C C . ALA A 1 286 ? 19.759 9.979 6.409 1.00 39.06 286 ALA A C 1
ATOM 2238 O O . ALA A 1 286 ? 19.138 8.921 6.355 1.00 39.06 286 ALA A O 1
ATOM 2239 N N . GLY A 1 287 ? 21.056 10.026 6.727 1.00 43.31 287 GLY A N 1
ATOM 2240 C CA . GLY A 1 287 ? 21.858 8.826 6.976 1.00 43.31 287 GLY A CA 1
ATOM 2241 C C . GLY A 1 287 ? 22.794 8.383 5.843 1.00 43.31 287 GLY A C 1
ATOM 2242 O O . GLY A 1 287 ? 23.354 7.297 5.950 1.00 43.31 287 GLY A O 1
ATOM 2243 N N . ASP A 1 288 ? 23.067 9.209 4.821 1.00 49.38 288 ASP A N 1
ATOM 2244 C CA . ASP A 1 288 ? 24.328 9.165 4.044 1.00 49.38 288 ASP A CA 1
ATOM 2245 C C . ASP A 1 288 ? 25.516 9.460 4.995 1.00 49.38 288 ASP A C 1
ATOM 2247 O O . ASP A 1 288 ? 26.215 10.472 4.928 1.00 49.38 288 ASP A O 1
ATOM 2251 N N . SER A 1 289 ? 25.686 8.589 5.988 1.00 46.91 289 SER A N 1
ATOM 2252 C CA . SER A 1 289 ? 26.760 8.620 6.951 1.00 46.91 289 SER A CA 1
ATOM 2253 C C . SER A 1 289 ? 28.021 8.151 6.231 1.00 46.91 289 SER A C 1
ATOM 2255 O O . SER A 1 289 ? 28.017 7.080 5.620 1.00 46.91 289 SER A O 1
ATOM 2257 N N . PRO A 1 290 ? 29.139 8.882 6.342 1.00 45.84 290 PRO A N 1
ATOM 2258 C CA . PRO A 1 290 ? 30.436 8.458 5.817 1.00 45.84 290 PRO A CA 1
ATOM 2259 C C . PRO A 1 290 ? 31.004 7.198 6.511 1.00 45.84 290 PRO A C 1
ATOM 2261 O O . PRO A 1 290 ? 32.161 6.844 6.282 1.00 45.84 290 PRO A O 1
ATOM 2264 N N . ALA A 1 291 ? 30.229 6.530 7.377 1.00 43.00 291 ALA A N 1
ATOM 2265 C CA . ALA A 1 291 ? 30.646 5.372 8.160 1.00 43.00 291 ALA A CA 1
ATOM 2266 C C . ALA A 1 291 ? 30.939 4.120 7.314 1.00 43.00 291 ALA A C 1
ATOM 2268 O O . ALA A 1 291 ? 31.839 3.356 7.668 1.00 43.00 291 ALA A O 1
ATOM 2269 N N . VAL A 1 292 ? 30.258 3.919 6.179 1.00 53.34 292 VAL A N 1
ATOM 2270 C CA . VAL A 1 292 ? 30.553 2.788 5.284 1.00 53.34 292 VAL A CA 1
ATOM 2271 C C . VAL A 1 292 ? 31.587 3.223 4.247 1.00 53.34 292 VAL A C 1
ATOM 2273 O O . VAL A 1 292 ? 31.269 3.826 3.223 1.00 53.34 292 VAL A O 1
ATOM 2276 N N . LYS A 1 293 ? 32.864 2.920 4.512 1.00 55.34 293 LYS A N 1
ATOM 2277 C CA . LYS A 1 293 ? 33.933 3.085 3.517 1.00 55.34 293 LYS A CA 1
ATOM 2278 C C . LYS A 1 293 ? 33.745 2.065 2.399 1.00 55.34 293 LYS A C 1
ATOM 2280 O O . LYS A 1 293 ? 34.069 0.892 2.562 1.00 55.34 293 LYS A O 1
ATOM 2285 N N . LEU A 1 294 ? 33.256 2.529 1.256 1.00 62.38 294 LEU A N 1
ATOM 2286 C CA . LEU A 1 294 ? 33.124 1.706 0.062 1.00 62.38 294 LEU A CA 1
ATOM 2287 C C . LEU A 1 294 ? 34.497 1.404 -0.539 1.00 62.38 294 LEU A C 1
ATOM 2289 O O . LEU A 1 294 ? 35.238 2.305 -0.932 1.00 62.38 294 LEU A O 1
ATOM 2293 N N . CYS A 1 295 ? 34.831 0.119 -0.636 1.00 61.19 295 CYS A N 1
ATOM 2294 C CA . CYS A 1 295 ? 35.941 -0.342 -1.459 1.00 61.19 295 CYS A CA 1
ATOM 2295 C C . CYS A 1 295 ? 35.453 -0.481 -2.901 1.00 61.19 295 CYS A C 1
ATOM 2297 O O . CYS A 1 295 ? 34.902 -1.510 -3.285 1.00 61.19 295 CYS A O 1
ATOM 2299 N N . GLU A 1 296 ? 35.641 0.564 -3.699 1.00 63.12 296 GLU A N 1
ATOM 2300 C CA . GLU A 1 296 ? 35.329 0.525 -5.124 1.00 63.12 296 GLU A CA 1
ATOM 2301 C C . GLU A 1 296 ? 36.561 0.134 -5.943 1.00 63.12 296 GLU A C 1
ATOM 2303 O O . GLU A 1 296 ? 37.645 0.683 -5.746 1.00 63.12 296 GLU A O 1
ATOM 2308 N N . GLY A 1 297 ? 36.392 -0.765 -6.918 1.00 62.34 297 GLY A N 1
ATOM 2309 C CA . GLY A 1 297 ? 37.455 -1.060 -7.888 1.00 62.34 297 GLY A CA 1
ATOM 2310 C C . GLY A 1 297 ? 37.832 0.158 -8.746 1.00 62.34 297 GLY A C 1
ATOM 2311 O O . GLY A 1 297 ? 38.983 0.299 -9.158 1.00 62.34 297 GLY A O 1
ATOM 2312 N N . LYS A 1 298 ? 36.871 1.063 -8.976 1.00 66.06 298 LYS A N 1
ATOM 2313 C CA . LYS A 1 298 ? 37.050 2.382 -9.593 1.00 66.06 298 LYS A CA 1
ATOM 2314 C C . LYS A 1 298 ? 36.413 3.434 -8.672 1.00 66.06 298 LYS A C 1
ATOM 2316 O O . LYS A 1 298 ? 35.190 3.449 -8.560 1.00 66.06 298 LYS A O 1
ATOM 2321 N N . PRO A 1 299 ? 37.203 4.288 -8.000 1.00 68.44 299 PRO A N 1
ATOM 2322 C CA . PRO A 1 299 ? 36.663 5.297 -7.092 1.00 68.44 299 PRO A CA 1
ATOM 2323 C C . PRO A 1 299 ? 35.652 6.222 -7.782 1.00 68.44 299 PRO A C 1
ATOM 2325 O O . PRO A 1 299 ? 35.943 6.777 -8.842 1.00 68.44 299 PRO A O 1
ATOM 2328 N N . GLY A 1 300 ? 34.486 6.415 -7.165 1.00 69.19 300 GLY A N 1
ATOM 2329 C CA . GLY A 1 300 ? 33.446 7.333 -7.629 1.00 69.19 300 GLY A CA 1
ATOM 2330 C C . GLY A 1 300 ? 32.440 6.742 -8.622 1.00 69.19 300 GLY A C 1
ATOM 2331 O O . GLY A 1 300 ? 31.489 7.439 -8.978 1.00 69.19 300 GLY A O 1
ATOM 2332 N N . THR A 1 301 ? 32.592 5.481 -9.045 1.00 70.19 301 THR A N 1
ATOM 2333 C CA . THR A 1 301 ? 31.614 4.797 -9.913 1.00 70.19 301 THR A CA 1
ATOM 2334 C C . THR A 1 301 ? 30.252 4.680 -9.229 1.00 70.19 301 THR A C 1
ATOM 2336 O O . THR A 1 301 ? 29.227 4.961 -9.849 1.00 70.19 301 THR A O 1
ATOM 2339 N N . PHE A 1 302 ? 30.247 4.336 -7.943 1.00 71.44 302 PHE A N 1
ATOM 2340 C CA . PHE A 1 302 ? 29.060 4.205 -7.115 1.00 71.44 302 PHE A CA 1
ATOM 2341 C C . PHE A 1 302 ? 28.339 5.544 -6.968 1.00 71.44 302 PHE A C 1
ATOM 2343 O O . PHE A 1 302 ? 27.178 5.693 -7.328 1.00 71.44 302 PHE A O 1
ATOM 2350 N N . SER A 1 303 ? 29.056 6.582 -6.530 1.00 70.38 303 SER A N 1
ATOM 2351 C CA . SER A 1 303 ? 28.463 7.913 -6.349 1.00 70.38 303 SER A CA 1
ATOM 2352 C C . SER A 1 303 ? 27.879 8.491 -7.642 1.00 70.38 303 SER A C 1
ATOM 2354 O O . SER A 1 303 ? 26.934 9.274 -7.573 1.00 70.38 303 SER A O 1
ATOM 2356 N N . LYS A 1 304 ? 28.444 8.144 -8.804 1.00 76.38 304 LYS A N 1
ATOM 2357 C CA . LYS A 1 304 ? 28.011 8.663 -10.104 1.00 76.38 304 LYS A CA 1
ATOM 2358 C C . LYS A 1 304 ? 26.743 7.985 -10.626 1.00 76.38 304 LYS A C 1
ATOM 2360 O O . LYS A 1 304 ? 25.951 8.639 -11.299 1.00 76.38 304 LYS A O 1
ATOM 2365 N N . HIS A 1 305 ? 26.571 6.691 -10.360 1.00 80.25 305 HIS A N 1
ATOM 2366 C CA . HIS A 1 305 ? 25.528 5.881 -10.993 1.00 80.25 305 HIS A CA 1
ATOM 2367 C C . HIS A 1 305 ? 24.464 5.363 -10.015 1.00 80.25 305 HIS A C 1
ATOM 2369 O O . HIS A 1 305 ? 23.419 4.904 -10.479 1.00 80.25 305 HIS A O 1
ATOM 2375 N N . ARG A 1 306 ? 24.665 5.515 -8.692 1.00 78.06 306 ARG A N 1
ATOM 2376 C CA . ARG A 1 306 ? 23.740 5.024 -7.654 1.00 78.06 306 ARG A CA 1
ATOM 2377 C C . ARG A 1 306 ? 22.296 5.458 -7.871 1.00 78.06 306 ARG A C 1
ATOM 2379 O O . ARG A 1 306 ? 21.412 4.625 -7.758 1.00 78.06 306 ARG A O 1
ATOM 2386 N N . SER A 1 307 ? 22.046 6.724 -8.216 1.00 78.25 307 SER A N 1
ATOM 2387 C CA . SER A 1 307 ? 20.678 7.254 -8.304 1.00 78.25 307 SER A CA 1
ATOM 2388 C C . SER A 1 307 ? 19.901 6.610 -9.448 1.00 78.25 307 SER A C 1
ATOM 2390 O O . SER A 1 307 ? 18.762 6.199 -9.269 1.00 78.25 307 SER A O 1
ATOM 2392 N N . HIS A 1 308 ? 20.544 6.461 -10.611 1.00 83.69 308 HIS A N 1
ATOM 2393 C CA . HIS A 1 308 ? 19.920 5.829 -11.776 1.00 83.69 308 HIS A CA 1
ATOM 2394 C C . HIS A 1 308 ? 19.740 4.323 -11.570 1.00 83.69 308 HIS A C 1
ATOM 2396 O O . HIS A 1 308 ? 18.688 3.781 -11.895 1.00 83.69 308 HIS A O 1
ATOM 2402 N N . ALA A 1 309 ? 20.738 3.653 -10.983 1.00 85.19 309 ALA A N 1
ATOM 2403 C CA . ALA A 1 309 ? 20.639 2.236 -10.636 1.00 85.19 309 ALA A CA 1
ATOM 2404 C C . ALA A 1 309 ? 19.511 1.979 -9.626 1.00 85.19 309 ALA A C 1
ATOM 2406 O O . ALA A 1 309 ? 18.730 1.050 -9.805 1.00 85.19 309 ALA A O 1
ATOM 2407 N N . TYR A 1 310 ? 19.395 2.830 -8.604 1.00 83.88 310 TYR A N 1
ATOM 2408 C CA . TYR A 1 310 ? 18.338 2.748 -7.603 1.00 83.88 310 TYR A CA 1
ATOM 2409 C C . TYR A 1 310 ? 16.959 3.021 -8.211 1.00 83.88 310 TYR A C 1
ATOM 2411 O O . TYR A 1 310 ? 16.034 2.259 -7.963 1.00 83.88 310 TYR A O 1
ATOM 2419 N N . TYR A 1 311 ? 16.828 4.038 -9.070 1.00 85.38 311 TYR A N 1
ATOM 2420 C CA . TYR A 1 311 ? 15.583 4.313 -9.794 1.00 85.38 311 TYR A CA 1
ATOM 2421 C C . TYR A 1 311 ? 15.100 3.097 -10.590 1.00 85.38 311 TYR A C 1
ATOM 2423 O O . TYR A 1 311 ? 13.953 2.683 -10.435 1.00 85.38 311 TYR A O 1
ATOM 2431 N N . LEU A 1 312 ? 15.975 2.501 -11.407 1.00 87.94 312 LEU A N 1
ATOM 2432 C CA . LEU A 1 312 ? 15.610 1.323 -12.194 1.00 87.94 312 LEU A CA 1
ATOM 2433 C C . LEU A 1 312 ? 15.280 0.133 -11.299 1.00 87.94 312 LEU A C 1
ATOM 2435 O O . LEU A 1 312 ? 14.293 -0.546 -11.550 1.00 87.94 312 LEU A O 1
ATOM 2439 N N . TRP A 1 313 ? 16.046 -0.089 -10.233 1.00 88.50 313 TRP A N 1
ATOM 2440 C CA . TRP A 1 313 ? 15.748 -1.160 -9.292 1.00 88.50 313 TRP A CA 1
ATOM 2441 C C . TRP A 1 313 ? 14.375 -1.006 -8.638 1.00 88.50 313 TRP A C 1
ATOM 2443 O O . TRP A 1 313 ? 13.647 -1.991 -8.606 1.00 88.50 313 TRP A O 1
ATOM 2453 N N . VAL A 1 314 ? 13.976 0.199 -8.205 1.00 84.25 314 VAL A N 1
ATOM 2454 C CA . VAL A 1 314 ? 12.623 0.415 -7.662 1.00 84.25 314 VAL A CA 1
ATOM 2455 C C . VAL A 1 314 ? 11.568 0.132 -8.732 1.00 84.25 314 VAL A C 1
ATOM 2457 O O . VAL A 1 314 ? 10.613 -0.587 -8.472 1.00 84.25 314 VAL A O 1
ATOM 2460 N N . VAL A 1 315 ? 11.760 0.596 -9.972 1.00 85.19 315 VAL A N 1
ATOM 2461 C CA . VAL A 1 315 ? 10.831 0.279 -11.073 1.00 85.19 315 VAL A CA 1
ATOM 2462 C C . VAL A 1 315 ? 10.656 -1.235 -11.251 1.00 85.19 315 VAL A C 1
ATOM 2464 O O . VAL A 1 315 ? 9.538 -1.704 -11.463 1.00 85.19 315 VAL A O 1
ATOM 2467 N N . LEU A 1 316 ? 11.741 -2.008 -11.156 1.00 88.69 316 LEU A N 1
ATOM 2468 C CA . LEU A 1 316 ? 11.692 -3.464 -11.289 1.00 88.69 316 LEU A CA 1
ATOM 2469 C C . LEU A 1 316 ? 11.121 -4.157 -10.047 1.00 88.69 316 LEU A C 1
ATOM 2471 O O . LEU A 1 316 ? 10.381 -5.127 -10.192 1.00 88.69 316 LEU A O 1
ATOM 2475 N N . HIS A 1 317 ? 11.428 -3.653 -8.856 1.00 85.94 317 HIS A N 1
ATOM 2476 C CA . HIS A 1 317 ? 10.864 -4.093 -7.582 1.00 85.94 317 HIS A CA 1
ATOM 2477 C C . HIS A 1 317 ? 9.334 -3.944 -7.580 1.00 85.94 317 HIS A C 1
ATOM 2479 O O . HIS A 1 317 ? 8.623 -4.904 -7.300 1.00 85.94 317 HIS A O 1
ATOM 2485 N N . GLU A 1 318 ? 8.810 -2.800 -8.018 1.00 82.00 318 GLU A N 1
ATOM 2486 C CA . GLU A 1 318 ? 7.364 -2.573 -8.100 1.00 82.00 318 GLU A CA 1
ATOM 2487 C C . GLU A 1 318 ? 6.706 -3.437 -9.185 1.00 82.00 318 GLU A C 1
ATOM 2489 O O . GLU A 1 318 ? 5.760 -4.187 -8.933 1.00 82.00 318 GLU A O 1
ATOM 2494 N N . LEU A 1 319 ? 7.210 -3.348 -10.421 1.00 82.88 319 LEU A N 1
ATOM 2495 C CA . LEU A 1 319 ? 6.547 -3.951 -11.579 1.00 82.88 319 LEU A CA 1
ATOM 2496 C C . LEU A 1 319 ? 6.697 -5.472 -11.621 1.00 82.88 319 LEU A C 1
ATOM 2498 O O . LEU A 1 319 ? 5.741 -6.176 -11.939 1.00 82.88 319 LEU A O 1
ATOM 2502 N N . PHE A 1 320 ? 7.897 -5.978 -11.344 1.00 86.00 320 PHE A N 1
ATOM 2503 C CA . PHE A 1 320 ? 8.204 -7.403 -11.442 1.00 86.00 320 PHE A CA 1
ATOM 2504 C C . PHE A 1 320 ? 8.326 -8.072 -10.083 1.00 86.00 320 PHE A C 1
ATOM 2506 O O . PHE A 1 320 ? 8.136 -9.277 -10.012 1.00 86.00 320 PHE A O 1
ATOM 2513 N N . GLY A 1 321 ? 8.621 -7.341 -9.012 1.00 85.12 321 GLY A N 1
ATOM 2514 C CA . GLY A 1 321 ? 8.552 -7.875 -7.658 1.00 85.12 321 GLY A CA 1
ATOM 2515 C C . GLY A 1 321 ? 7.101 -8.066 -7.235 1.00 85.12 321 GLY A C 1
ATOM 2516 O O . GLY A 1 321 ? 6.542 -9.150 -7.404 1.00 85.12 321 GLY A O 1
ATOM 2517 N N . HIS A 1 322 ? 6.447 -7.014 -6.748 1.00 80.81 322 HIS A N 1
ATOM 2518 C CA . HIS A 1 322 ? 5.054 -7.097 -6.281 1.00 80.81 322 HIS A CA 1
ATOM 2519 C C . HIS A 1 322 ? 4.056 -7.510 -7.376 1.00 80.81 322 HIS A C 1
ATOM 2521 O O . HIS A 1 322 ? 3.035 -8.137 -7.084 1.00 80.81 322 HIS A O 1
ATOM 2527 N N . GLY A 1 323 ? 4.356 -7.207 -8.642 1.00 78.88 323 GLY A N 1
ATOM 2528 C CA . GLY A 1 323 ? 3.492 -7.536 -9.776 1.00 78.88 323 GLY A CA 1
ATOM 2529 C C . GLY A 1 323 ? 3.493 -8.996 -10.249 1.00 78.88 323 GLY A C 1
ATOM 2530 O O . GLY A 1 323 ? 2.704 -9.349 -11.131 1.00 78.88 323 GLY A O 1
ATOM 2531 N N . THR A 1 324 ? 4.348 -9.854 -9.685 1.00 80.50 324 THR A N 1
ATOM 2532 C CA . THR A 1 324 ? 4.482 -11.267 -10.087 1.00 80.50 324 THR A CA 1
ATOM 2533 C C . THR A 1 324 ? 4.274 -12.218 -8.919 1.00 80.50 324 THR A C 1
ATOM 2535 O O . THR A 1 324 ? 4.363 -11.827 -7.753 1.00 80.50 324 THR A O 1
ATOM 2538 N N . GLY A 1 325 ? 4.011 -13.481 -9.240 1.00 81.69 325 GLY A N 1
ATOM 2539 C CA . GLY A 1 325 ? 3.742 -14.542 -8.286 1.00 81.69 325 GLY A CA 1
ATOM 2540 C C . GLY A 1 325 ? 2.246 -14.769 -8.097 1.00 81.69 325 GLY A C 1
ATOM 2541 O O . GLY A 1 325 ? 1.487 -13.872 -7.726 1.00 81.69 325 GLY A O 1
ATOM 2542 N N . LYS A 1 326 ? 1.823 -16.013 -8.319 1.00 84.06 326 LYS A N 1
ATOM 2543 C CA . LYS A 1 326 ? 0.459 -16.464 -8.056 1.00 84.06 326 LYS A CA 1
ATOM 2544 C C . LYS A 1 326 ? 0.316 -16.990 -6.633 1.00 84.06 326 LYS A C 1
ATOM 2546 O O . LYS A 1 326 ? 1.096 -17.832 -6.189 1.00 84.06 326 LYS A O 1
ATOM 2551 N N . LEU A 1 327 ? -0.744 -16.570 -5.946 1.00 85.75 327 LEU A N 1
ATOM 2552 C CA . LEU A 1 327 ? -1.191 -17.226 -4.719 1.00 85.75 327 LEU A CA 1
ATOM 2553 C C . LEU A 1 327 ? -2.126 -18.380 -5.095 1.00 85.75 327 LEU A C 1
ATOM 2555 O O . LEU A 1 327 ? -3.113 -18.180 -5.802 1.00 85.75 327 LEU A O 1
ATOM 2559 N N . LEU A 1 328 ? -1.823 -19.590 -4.628 1.00 88.56 328 LEU A N 1
ATOM 2560 C CA . LEU A 1 328 ? -2.692 -20.753 -4.818 1.00 88.56 328 LEU A CA 1
ATOM 2561 C C . LEU A 1 328 ? -3.852 -20.673 -3.824 1.00 88.56 328 LEU A C 1
ATOM 2563 O O . LEU A 1 328 ? -3.610 -20.570 -2.621 1.00 88.56 328 LEU A O 1
ATOM 2567 N N . GLN A 1 329 ? -5.094 -20.687 -4.308 1.00 87.62 329 GLN A N 1
ATOM 2568 C CA . GLN A 1 329 ? -6.278 -20.426 -3.483 1.00 87.62 329 GLN A CA 1
ATOM 2569 C C . GLN A 1 329 ? -7.430 -21.392 -3.776 1.00 87.62 329 GLN A C 1
ATOM 2571 O O . GLN A 1 329 ? -7.644 -21.810 -4.918 1.00 87.62 329 GLN A O 1
ATOM 2576 N N . GLU A 1 330 ? -8.192 -21.693 -2.724 1.00 88.56 330 GLU A N 1
ATOM 2577 C CA . GLU A 1 330 ? -9.487 -22.368 -2.770 1.00 88.56 330 GLU A CA 1
ATOM 2578 C C . GLU A 1 330 ? -10.629 -21.340 -2.770 1.00 88.56 330 GLU A C 1
ATOM 2580 O O . GLU A 1 330 ? -10.809 -20.551 -1.834 1.00 88.56 330 GLU A O 1
ATOM 2585 N N . ASN A 1 331 ? -11.424 -21.374 -3.833 1.00 84.00 331 ASN A N 1
ATOM 2586 C CA . ASN A 1 331 ? -12.589 -20.530 -4.031 1.00 84.00 331 ASN A CA 1
ATOM 2587 C C . ASN A 1 331 ? -13.750 -20.957 -3.120 1.00 84.00 331 ASN A C 1
ATOM 2589 O O . ASN A 1 331 ? -13.830 -22.091 -2.653 1.00 84.00 331 ASN A O 1
ATOM 2593 N N . SER A 1 332 ? -14.716 -20.055 -2.930 1.00 82.75 332 SER A N 1
ATOM 2594 C CA . SER A 1 332 ? -15.899 -20.305 -2.086 1.00 82.75 332 SER A CA 1
ATOM 2595 C C . SER A 1 332 ? -16.797 -21.469 -2.536 1.00 82.75 332 SER A C 1
ATOM 2597 O O . SER A 1 332 ? -17.599 -21.963 -1.749 1.00 82.75 332 SER A O 1
ATOM 2599 N N . ASP A 1 333 ? -16.673 -21.906 -3.789 1.00 87.31 333 ASP A N 1
ATOM 2600 C CA . ASP A 1 333 ? -17.386 -23.050 -4.365 1.00 87.31 333 ASP A CA 1
ATOM 2601 C C . ASP A 1 333 ? -16.572 -24.358 -4.301 1.00 87.31 333 ASP A C 1
ATOM 2603 O O . ASP A 1 333 ? -16.921 -25.334 -4.967 1.00 87.31 333 ASP A O 1
ATOM 2607 N N . SER A 1 334 ? -15.493 -24.381 -3.507 1.00 83.62 334 SER A N 1
ATOM 2608 C CA . SER A 1 334 ? -14.545 -25.496 -3.376 1.00 83.62 334 SER A CA 1
ATOM 2609 C C . SER A 1 334 ? -13.813 -25.861 -4.674 1.00 83.62 334 SER A C 1
ATOM 2611 O O . SER A 1 334 ? -13.274 -26.962 -4.800 1.00 83.62 334 SER A O 1
ATOM 2613 N N . THR A 1 335 ? -13.774 -24.948 -5.650 1.00 88.56 335 THR A N 1
ATOM 2614 C CA . THR A 1 335 ? -12.848 -25.035 -6.786 1.00 88.56 335 THR A CA 1
ATOM 2615 C C . THR A 1 335 ? -11.516 -24.366 -6.448 1.00 88.56 335 THR A C 1
ATOM 2617 O O . THR A 1 335 ? -11.420 -23.588 -5.502 1.00 88.56 335 THR A O 1
ATOM 2620 N N . TYR A 1 336 ? -10.473 -24.646 -7.225 1.00 87.50 336 TYR A N 1
ATOM 2621 C CA . TYR A 1 336 ? -9.153 -24.040 -7.047 1.00 87.50 336 TYR A CA 1
ATOM 2622 C C . TYR A 1 336 ? -8.859 -23.060 -8.180 1.00 87.50 336 TYR A C 1
ATOM 2624 O O . TYR A 1 336 ? -9.247 -23.289 -9.327 1.00 87.50 336 TYR A O 1
ATOM 2632 N N . ASN A 1 337 ? -8.116 -21.990 -7.889 1.00 84.69 337 ASN A N 1
ATOM 2633 C CA . ASN A 1 337 ? -7.602 -21.094 -8.932 1.00 84.69 337 ASN A CA 1
ATOM 2634 C C . ASN A 1 337 ? -6.406 -21.697 -9.703 1.00 84.69 337 ASN A C 1
ATOM 2636 O O . ASN A 1 337 ? -5.820 -21.038 -10.562 1.00 84.69 337 ASN A O 1
ATOM 2640 N N . PHE A 1 338 ? -6.034 -22.942 -9.410 1.00 84.31 338 PHE A N 1
ATOM 2641 C CA . PHE A 1 338 ? -4.976 -23.715 -10.049 1.00 84.31 338 PHE A CA 1
ATOM 2642 C C . PHE A 1 338 ? -5.444 -25.152 -10.294 1.00 84.31 338 PHE A C 1
ATOM 2644 O O . PHE A 1 338 ? -6.419 -25.614 -9.707 1.00 84.31 338 PHE A O 1
ATOM 2651 N N . ASP A 1 339 ? -4.748 -25.863 -11.172 1.00 81.81 339 ASP A N 1
ATOM 2652 C CA . ASP A 1 339 ? -5.032 -27.268 -11.446 1.00 81.81 339 ASP A CA 1
ATOM 2653 C C . ASP A 1 339 ? -4.180 -28.142 -10.518 1.00 81.81 339 ASP A C 1
ATOM 2655 O O . ASP A 1 339 ? -2.965 -28.227 -10.688 1.00 81.81 339 ASP A O 1
ATOM 2659 N N . ILE A 1 340 ? -4.813 -28.766 -9.523 1.00 78.81 340 ILE A N 1
ATOM 2660 C CA . ILE A 1 340 ? -4.132 -29.610 -8.529 1.00 78.81 340 ILE A CA 1
ATOM 2661 C C . ILE A 1 340 ? -3.536 -30.887 -9.140 1.00 78.81 340 ILE A C 1
ATOM 2663 O O . ILE A 1 340 ? -2.571 -31.432 -8.609 1.00 78.81 340 ILE A O 1
ATOM 2667 N N . GLU A 1 341 ? -4.086 -31.371 -10.259 1.00 75.69 341 GLU A N 1
ATOM 2668 C CA . GLU A 1 341 ? -3.567 -32.555 -10.944 1.00 75.69 341 GLU A CA 1
ATOM 2669 C C . GLU A 1 341 ? -2.340 -32.194 -11.785 1.00 75.69 341 GLU A C 1
ATOM 2671 O O . GLU A 1 341 ? -1.357 -32.938 -11.791 1.00 75.69 341 GLU A O 1
ATOM 2676 N N . LYS A 1 342 ? -2.369 -31.036 -12.456 1.00 72.88 342 LYS A N 1
ATOM 2677 C CA . LYS A 1 342 ? -1.278 -30.549 -13.313 1.00 72.88 342 LYS A CA 1
ATOM 2678 C C . LYS A 1 342 ? -0.125 -29.922 -12.523 1.00 72.88 342 LYS A C 1
ATOM 2680 O O . LYS A 1 342 ? 1.035 -30.164 -12.848 1.00 72.88 342 LYS A O 1
ATOM 2685 N N . LEU A 1 343 ? -0.425 -29.144 -11.485 1.00 72.94 343 LEU A N 1
ATOM 2686 C CA . LEU A 1 343 ? 0.561 -28.483 -10.630 1.00 72.94 343 LEU A CA 1
ATOM 2687 C C . LEU A 1 343 ? 0.991 -29.422 -9.496 1.00 72.94 343 LEU A C 1
ATOM 2689 O O . LEU A 1 343 ? 0.758 -29.178 -8.313 1.00 72.94 343 LEU A O 1
ATOM 2693 N N . SER A 1 344 ? 1.584 -30.552 -9.876 1.00 63.88 344 SER A N 1
ATOM 2694 C CA . SER A 1 344 ? 1.751 -31.666 -8.948 1.00 63.88 344 SER A CA 1
ATOM 2695 C C . SER A 1 344 ? 2.953 -31.519 -8.017 1.00 63.88 344 SER A C 1
ATOM 2697 O O . SER A 1 344 ? 2.991 -32.246 -7.035 1.00 63.88 344 SER A O 1
ATOM 2699 N N . PHE A 1 345 ? 3.931 -30.640 -8.296 1.00 77.12 345 PHE A N 1
ATOM 2700 C CA . PHE A 1 345 ? 5.178 -30.548 -7.521 1.00 77.12 345 PHE A CA 1
ATOM 2701 C C . PHE A 1 345 ? 5.652 -29.110 -7.310 1.00 77.12 345 PHE A C 1
ATOM 2703 O O . PHE A 1 345 ? 5.591 -28.282 -8.216 1.00 77.12 345 PHE A O 1
ATOM 2710 N N . SER A 1 346 ? 6.186 -28.821 -6.122 1.00 78.31 346 SER A N 1
ATOM 2711 C CA . SER A 1 346 ? 6.816 -27.530 -5.854 1.00 78.31 346 SER A CA 1
ATOM 2712 C C . SER A 1 346 ? 8.212 -27.476 -6.501 1.00 78.31 346 SER A C 1
ATOM 2714 O O . SER A 1 346 ? 9.000 -28.411 -6.321 1.00 78.31 346 SER A O 1
ATOM 2716 N N . PRO A 1 347 ? 8.575 -26.377 -7.192 1.00 72.25 347 PRO A N 1
ATOM 2717 C CA . PRO A 1 347 ? 9.872 -26.226 -7.869 1.00 72.25 347 PRO A CA 1
ATOM 2718 C C . PRO A 1 347 ? 11.041 -26.123 -6.879 1.00 72.25 347 PRO A C 1
ATOM 2720 O O . PRO A 1 347 ? 12.212 -26.179 -7.242 1.00 72.25 347 PRO A O 1
ATOM 2723 N N . VAL A 1 348 ? 10.705 -25.966 -5.603 1.00 75.19 348 VAL A N 1
ATOM 2724 C CA . VAL A 1 348 ? 11.618 -25.727 -4.503 1.00 75.19 348 VAL A CA 1
ATOM 2725 C C . VAL A 1 348 ? 11.933 -27.016 -3.745 1.00 75.19 348 VAL A C 1
ATOM 2727 O O . VAL A 1 348 ? 13.089 -27.303 -3.438 1.00 75.19 348 VAL A O 1
ATOM 2730 N N . THR A 1 349 ? 10.902 -27.796 -3.420 1.00 78.44 349 THR A N 1
ATOM 2731 C CA . THR A 1 349 ? 11.039 -29.027 -2.628 1.00 78.44 349 THR A CA 1
ATOM 2732 C C . THR A 1 349 ? 11.047 -30.278 -3.500 1.00 78.44 349 THR A C 1
ATOM 2734 O O . THR A 1 349 ? 11.474 -31.332 -3.035 1.00 78.44 349 THR A O 1
ATOM 2737 N N . GLY A 1 350 ? 10.546 -30.193 -4.739 1.00 78.94 350 GLY A N 1
ATOM 2738 C CA . GLY A 1 350 ? 10.289 -31.339 -5.617 1.00 78.94 350 GLY A CA 1
ATOM 2739 C C . GLY A 1 350 ? 9.193 -32.283 -5.104 1.00 78.94 350 GLY A C 1
ATOM 2740 O O . GLY A 1 350 ? 8.937 -33.314 -5.720 1.00 78.94 350 GLY A O 1
ATOM 2741 N N . GLY A 1 351 ? 8.574 -31.962 -3.963 1.00 80.44 351 GLY A N 1
ATOM 2742 C CA . GLY A 1 351 ? 7.474 -32.706 -3.357 1.00 80.44 351 GLY A CA 1
ATOM 2743 C C . GLY A 1 351 ? 6.115 -32.175 -3.810 1.00 80.44 351 GLY A C 1
ATOM 2744 O O . GLY A 1 351 ? 6.063 -31.111 -4.433 1.00 80.44 351 GLY A O 1
ATOM 2745 N N . PRO A 1 352 ? 5.024 -32.900 -3.514 1.00 82.81 352 PRO A N 1
ATOM 2746 C CA . PRO A 1 352 ? 3.696 -32.483 -3.919 1.00 82.81 352 PRO A CA 1
ATOM 2747 C C . PRO A 1 352 ? 3.281 -31.165 -3.275 1.00 82.81 352 PRO A C 1
ATOM 2749 O O . PRO A 1 352 ? 3.699 -30.860 -2.159 1.00 82.81 352 PRO A O 1
ATOM 2752 N N . ILE A 1 353 ? 2.452 -30.394 -3.977 1.00 84.94 353 ILE A N 1
ATOM 2753 C CA . ILE A 1 353 ? 1.804 -29.228 -3.375 1.00 84.94 353 ILE A CA 1
ATOM 2754 C C . ILE A 1 353 ? 0.718 -29.725 -2.422 1.00 84.94 353 ILE A C 1
ATOM 2756 O O . ILE A 1 353 ? -0.257 -30.341 -2.844 1.00 84.94 353 ILE A O 1
ATOM 2760 N N . ASP A 1 354 ? 0.901 -29.458 -1.133 1.00 86.19 354 ASP A N 1
ATOM 2761 C CA . ASP A 1 354 ? 0.010 -29.874 -0.046 1.00 86.19 354 ASP A CA 1
ATOM 2762 C C . ASP A 1 354 ? -0.526 -28.691 0.783 1.00 86.19 354 ASP A C 1
ATOM 2764 O O . ASP A 1 354 ? -1.177 -28.896 1.810 1.00 86.19 354 ASP A O 1
ATOM 2768 N N . SER A 1 355 ? -0.281 -27.455 0.329 1.00 88.88 355 SER A N 1
ATOM 2769 C CA . SER A 1 355 ? -0.701 -26.221 0.998 1.00 88.88 355 SER A CA 1
ATOM 2770 C C . SER A 1 355 ? -1.120 -25.135 -0.001 1.00 88.88 355 SER A C 1
ATOM 2772 O O . SER A 1 355 ? -0.482 -24.950 -1.039 1.00 88.88 355 SER A O 1
ATOM 2774 N N . TRP A 1 356 ? -2.197 -24.422 0.331 1.00 90.31 356 TRP A N 1
ATOM 2775 C CA . TRP A 1 356 ? -2.788 -23.292 -0.398 1.00 90.31 356 TRP A CA 1
ATOM 2776 C C . TRP A 1 356 ? -3.646 -22.461 0.570 1.00 90.31 356 TRP A C 1
ATOM 2778 O O . TRP A 1 356 ? -3.970 -22.926 1.665 1.00 90.31 356 TRP A O 1
ATOM 2788 N N . TYR A 1 357 ? -4.040 -21.251 0.169 1.00 86.62 357 TYR A N 1
ATOM 2789 C CA . TYR A 1 357 ? -4.963 -20.428 0.956 1.00 86.62 357 TYR A CA 1
ATOM 2790 C C . TYR A 1 357 ? -6.381 -20.980 0.866 1.00 86.62 357 TYR A C 1
ATOM 2792 O O . TYR A 1 357 ? -6.919 -21.159 -0.230 1.00 86.62 357 TYR A O 1
ATOM 2800 N N . ARG A 1 358 ? -7.008 -21.216 2.014 1.00 87.12 358 ARG A N 1
ATOM 2801 C CA . ARG A 1 358 ? -8.425 -21.583 2.088 1.00 87.12 358 ARG A CA 1
ATOM 2802 C C . ARG A 1 358 ? -9.314 -20.369 1.859 1.00 87.12 358 ARG A C 1
ATOM 2804 O O . ARG A 1 358 ? -8.872 -19.223 1.938 1.00 87.12 358 ARG A O 1
ATOM 2811 N N . THR A 1 359 ? -10.601 -20.616 1.634 1.00 82.38 359 THR A N 1
ATOM 2812 C CA . THR A 1 359 ? -11.595 -19.547 1.507 1.00 82.38 359 THR A CA 1
ATOM 2813 C C . THR A 1 359 ? -11.547 -18.605 2.716 1.00 82.38 359 THR A C 1
ATOM 2815 O O . THR A 1 359 ? -11.775 -19.025 3.850 1.00 82.38 359 THR A O 1
ATOM 2818 N N . GLY A 1 360 ? -11.258 -17.327 2.461 1.00 69.50 360 GLY A N 1
ATOM 2819 C CA . GLY A 1 360 ? -11.162 -16.276 3.480 1.00 69.50 360 GLY A CA 1
ATOM 2820 C C . GLY A 1 360 ? -9.776 -16.100 4.114 1.00 69.50 360 GLY A C 1
ATOM 2821 O O . GLY A 1 360 ? -9.572 -15.123 4.829 1.00 69.50 360 GLY A O 1
ATOM 2822 N N . GLU A 1 361 ? -8.810 -16.985 3.847 1.00 73.88 361 GLU A N 1
ATOM 2823 C CA . GLU A 1 361 ? -7.425 -16.781 4.282 1.00 73.88 361 GLU A CA 1
ATOM 2824 C C . GLU A 1 361 ? -6.713 -15.755 3.391 1.00 73.88 361 GLU A C 1
ATOM 2826 O O . GLU A 1 361 ? -6.897 -15.707 2.174 1.00 73.88 361 GLU A O 1
ATOM 2831 N N . THR A 1 362 ? -5.861 -14.935 4.004 1.00 71.44 362 THR A N 1
ATOM 2832 C CA . THR A 1 362 ? -5.108 -13.871 3.329 1.00 71.44 362 THR A CA 1
ATOM 2833 C C . THR A 1 362 ? -3.606 -14.037 3.550 1.00 71.44 362 THR A C 1
ATOM 2835 O O . THR A 1 362 ? -3.178 -14.677 4.514 1.00 71.44 362 THR A O 1
ATOM 2838 N N . TRP A 1 363 ? -2.790 -13.424 2.682 1.00 75.19 363 TRP A N 1
ATOM 2839 C CA . TRP A 1 363 ? -1.327 -13.363 2.834 1.00 75.19 363 TRP A CA 1
ATOM 2840 C C . TRP A 1 363 ? -0.920 -12.910 4.240 1.00 75.19 363 TRP A C 1
ATOM 2842 O O . TRP A 1 363 ? -0.179 -13.606 4.933 1.00 75.19 363 TRP A O 1
ATOM 2852 N N . THR A 1 364 ? -1.484 -11.789 4.690 1.00 68.69 364 THR A N 1
ATOM 2853 C CA . THR A 1 364 ? -1.214 -11.206 6.007 1.00 68.69 364 THR A CA 1
ATOM 2854 C C . THR A 1 364 ? -1.709 -12.087 7.151 1.00 68.69 364 THR A C 1
ATOM 2856 O O . THR A 1 364 ? -1.033 -12.187 8.169 1.00 68.69 364 THR A O 1
ATOM 2859 N N . GLY A 1 365 ? -2.835 -12.790 6.992 1.00 66.06 365 GLY A N 1
ATOM 2860 C CA . GLY A 1 365 ? -3.332 -13.732 7.998 1.00 66.06 365 GLY A CA 1
ATOM 2861 C C . GLY A 1 365 ? -2.429 -14.957 8.177 1.00 66.06 365 GLY A C 1
ATOM 2862 O O . GLY A 1 365 ? -2.184 -15.381 9.308 1.00 66.06 365 GLY A O 1
ATOM 2863 N N . ALA A 1 366 ? -1.907 -15.504 7.076 1.00 73.25 366 ALA A N 1
ATOM 2864 C CA . ALA A 1 366 ? -1.053 -16.691 7.097 1.00 73.25 366 ALA A CA 1
ATOM 2865 C C . ALA A 1 366 ? 0.387 -16.384 7.542 1.00 73.25 366 ALA A C 1
ATOM 2867 O O . ALA A 1 366 ? 0.946 -17.111 8.360 1.00 73.25 366 ALA A O 1
ATOM 2868 N N . PHE A 1 367 ? 0.983 -15.307 7.020 1.00 72.00 367 PHE A N 1
ATOM 2869 C CA . PHE A 1 367 ? 2.373 -14.934 7.308 1.00 72.00 367 PHE A CA 1
ATOM 2870 C C . PHE A 1 367 ? 2.520 -14.023 8.533 1.00 72.00 367 PHE A C 1
ATOM 2872 O O . PHE A 1 367 ? 3.626 -13.879 9.050 1.00 72.00 367 PHE A O 1
ATOM 2879 N N . GLN A 1 368 ? 1.424 -13.447 9.033 1.00 76.38 368 GLN A N 1
ATOM 2880 C CA . GLN A 1 368 ? 1.384 -12.657 10.265 1.00 76.38 368 GLN A CA 1
ATOM 2881 C C . GLN A 1 368 ? 2.482 -11.581 10.290 1.00 76.38 368 GLN A C 1
ATOM 2883 O O . GLN A 1 368 ? 2.637 -10.824 9.333 1.00 76.38 368 GLN A O 1
ATOM 2888 N N . ASP A 1 369 ? 3.266 -11.526 11.368 1.00 65.75 369 ASP A N 1
ATOM 2889 C CA . ASP A 1 369 ? 4.240 -10.468 11.626 1.00 65.75 369 ASP A CA 1
ATOM 2890 C C . ASP A 1 369 ? 5.422 -10.457 10.623 1.00 65.75 369 ASP A C 1
ATOM 2892 O O . ASP A 1 369 ? 6.163 -9.480 10.578 1.00 65.75 369 ASP A O 1
ATOM 2896 N N . ILE A 1 370 ? 5.605 -11.502 9.795 1.00 70.56 370 ILE A N 1
ATOM 2897 C CA . ILE A 1 370 ? 6.644 -11.536 8.742 1.00 70.56 370 ILE A CA 1
ATOM 2898 C C . ILE A 1 370 ? 6.101 -11.271 7.331 1.00 70.56 370 ILE A C 1
ATOM 2900 O O . ILE A 1 370 ? 6.881 -11.260 6.380 1.00 70.56 370 ILE A O 1
ATOM 2904 N N . ALA A 1 371 ? 4.789 -11.071 7.174 1.00 68.38 371 ALA A N 1
ATOM 2905 C CA . ALA A 1 371 ? 4.132 -10.953 5.871 1.00 68.38 371 ALA A CA 1
ATOM 2906 C C . ALA A 1 371 ? 4.751 -9.862 4.988 1.00 68.38 371 ALA A C 1
ATOM 2908 O O . ALA A 1 371 ? 5.100 -10.130 3.839 1.00 68.38 371 ALA A O 1
ATOM 2909 N N . THR A 1 372 ? 4.924 -8.657 5.532 1.00 69.69 372 THR A N 1
ATOM 2910 C CA . THR A 1 372 ? 5.526 -7.531 4.808 1.00 69.69 372 THR A CA 1
ATOM 2911 C C . THR A 1 372 ? 6.981 -7.829 4.463 1.00 69.69 372 THR A C 1
ATOM 2913 O O . THR A 1 372 ? 7.345 -7.811 3.296 1.00 69.69 372 THR A O 1
ATOM 2916 N N . SER A 1 373 ? 7.806 -8.212 5.443 1.00 71.06 373 SER A N 1
ATOM 2917 C CA . SER A 1 373 ? 9.233 -8.470 5.212 1.00 71.06 373 SER A CA 1
ATOM 2918 C C . SER A 1 373 ? 9.493 -9.576 4.184 1.00 71.06 373 SER A C 1
ATOM 2920 O O . SER A 1 373 ? 10.478 -9.512 3.454 1.00 71.06 373 SER A O 1
ATOM 2922 N N . VAL A 1 374 ? 8.640 -10.602 4.110 1.00 76.31 374 VAL A N 1
ATOM 2923 C CA . VAL A 1 374 ? 8.777 -11.660 3.098 1.00 76.31 374 VAL A CA 1
ATOM 2924 C C . VAL A 1 374 ? 8.448 -11.139 1.698 1.00 76.31 374 VAL A C 1
ATOM 2926 O O . VAL A 1 374 ? 9.192 -11.453 0.767 1.00 76.31 374 VAL A O 1
ATOM 2929 N N . ASP A 1 375 ? 7.375 -10.360 1.538 1.00 74.44 375 ASP A N 1
ATOM 2930 C CA . ASP A 1 375 ? 7.000 -9.831 0.221 1.00 74.44 375 ASP A CA 1
ATOM 2931 C C . ASP A 1 375 ? 8.014 -8.797 -0.283 1.00 74.44 375 ASP A C 1
ATOM 2933 O O . ASP A 1 375 ? 8.470 -8.894 -1.421 1.00 74.44 375 ASP A O 1
ATOM 2937 N N . GLU A 1 376 ? 8.481 -7.910 0.599 1.00 76.81 376 GLU A N 1
ATOM 2938 C CA . GLU A 1 376 ? 9.558 -6.964 0.294 1.00 76.81 376 GLU A CA 1
ATOM 2939 C C . GLU A 1 376 ? 10.846 -7.693 -0.108 1.00 76.81 376 GLU A C 1
ATOM 2941 O O . GLU A 1 376 ? 11.447 -7.392 -1.136 1.00 76.81 376 GLU A O 1
ATOM 2946 N N . CYS A 1 377 ? 11.246 -8.738 0.631 1.00 79.38 377 CYS A N 1
ATOM 2947 C CA . CYS A 1 377 ? 12.436 -9.530 0.297 1.00 79.38 377 CYS A CA 1
ATOM 2948 C C . CYS A 1 377 ? 12.364 -10.130 -1.099 1.00 79.38 377 CYS A C 1
ATOM 2950 O O . CYS A 1 377 ? 13.330 -10.083 -1.869 1.00 79.38 377 CYS A O 1
ATOM 2952 N N . ARG A 1 378 ? 11.200 -10.685 -1.427 1.00 82.75 378 ARG A N 1
ATOM 2953 C CA . ARG A 1 378 ? 10.925 -11.240 -2.741 1.00 82.75 378 ARG A CA 1
ATOM 2954 C C . ARG A 1 378 ? 11.030 -10.149 -3.809 1.00 82.75 378 ARG A C 1
ATOM 2956 O O . ARG A 1 378 ? 11.749 -10.352 -4.787 1.00 82.75 378 ARG A O 1
ATOM 2963 N N . ALA A 1 379 ? 10.382 -9.002 -3.612 1.00 80.38 379 ALA A N 1
ATOM 2964 C CA . ALA A 1 379 ? 10.380 -7.905 -4.572 1.00 80.38 379 ALA A CA 1
ATOM 2965 C C . ALA A 1 379 ? 11.777 -7.292 -4.783 1.00 80.38 379 ALA A C 1
ATOM 2967 O O . ALA A 1 379 ? 12.216 -7.134 -5.925 1.00 80.38 379 ALA A O 1
ATOM 2968 N N . GLU A 1 380 ? 12.532 -7.051 -3.707 1.00 83.75 380 GLU A N 1
ATOM 2969 C CA . GLU A 1 380 ? 13.919 -6.576 -3.754 1.00 83.75 380 GLU A CA 1
ATOM 2970 C C . GLU A 1 380 ? 14.837 -7.540 -4.526 1.00 83.75 380 GLU A C 1
ATOM 2972 O O . GLU A 1 380 ? 15.616 -7.107 -5.387 1.00 83.75 380 GLU A O 1
ATOM 2977 N N . CYS A 1 381 ? 14.725 -8.850 -4.260 1.00 83.94 381 CYS A N 1
ATOM 2978 C CA . CYS A 1 381 ? 15.508 -9.880 -4.945 1.00 83.94 381 CYS A CA 1
ATOM 2979 C C . CYS A 1 381 ? 15.179 -9.956 -6.438 1.00 83.94 381 CYS A C 1
ATOM 2981 O O . CYS A 1 381 ? 16.092 -10.100 -7.250 1.00 83.94 381 CYS A O 1
ATOM 2983 N N . ILE A 1 382 ? 13.900 -9.866 -6.810 1.00 85.12 382 ILE A N 1
ATOM 2984 C CA . ILE A 1 382 ? 13.474 -9.891 -8.216 1.00 85.12 382 ILE A CA 1
ATOM 2985 C C . ILE A 1 382 ? 13.970 -8.646 -8.946 1.00 85.12 382 ILE A C 1
ATOM 2987 O O . ILE A 1 382 ? 14.545 -8.763 -10.031 1.00 85.12 382 ILE A O 1
ATOM 2991 N N . GLY A 1 383 ? 13.812 -7.472 -8.328 1.00 87.31 383 GLY A N 1
ATOM 2992 C CA . GLY A 1 383 ? 14.340 -6.223 -8.860 1.00 87.31 383 GLY A CA 1
ATOM 2993 C C . GLY A 1 383 ? 15.841 -6.325 -9.117 1.00 87.31 383 GLY A C 1
ATOM 2994 O O . GLY A 1 383 ? 16.301 -5.987 -10.202 1.00 87.31 383 GLY A O 1
ATOM 2995 N N . ALA A 1 384 ? 16.606 -6.871 -8.167 1.00 85.75 384 ALA A N 1
ATOM 2996 C CA . ALA A 1 384 ? 18.047 -7.072 -8.316 1.00 85.75 384 ALA A CA 1
ATOM 2997 C C . ALA A 1 384 ? 18.403 -8.124 -9.381 1.00 85.75 384 ALA A C 1
ATOM 2999 O O . ALA A 1 384 ? 19.320 -7.908 -10.167 1.00 85.75 384 ALA A O 1
ATOM 3000 N N . TYR A 1 385 ? 17.675 -9.242 -9.440 1.00 86.69 385 TYR A N 1
ATOM 3001 C CA . TYR A 1 385 ? 17.883 -10.306 -10.428 1.00 86.69 385 TYR A CA 1
ATOM 3002 C C . TYR A 1 385 ? 17.753 -9.776 -11.862 1.00 86.69 385 TYR A C 1
ATOM 3004 O O . TYR A 1 385 ? 18.617 -10.023 -12.706 1.00 86.69 385 TYR A O 1
ATOM 3012 N N . LEU A 1 386 ? 16.719 -8.971 -12.119 1.00 88.56 386 LEU A N 1
ATOM 3013 C CA . LEU A 1 386 ? 16.446 -8.397 -13.436 1.00 88.56 386 LEU A CA 1
ATOM 3014 C C . LEU A 1 386 ? 17.413 -7.273 -13.840 1.00 88.56 386 LEU A C 1
ATOM 3016 O O . LEU A 1 386 ? 17.463 -6.914 -15.015 1.00 88.56 386 LEU A O 1
ATOM 3020 N N . MET A 1 387 ? 18.234 -6.754 -12.921 1.00 86.62 387 MET A N 1
ATOM 3021 C CA . MET A 1 387 ? 19.282 -5.776 -13.253 1.00 86.62 387 MET A CA 1
ATOM 3022 C C . MET A 1 387 ? 20.438 -6.384 -14.060 1.00 86.62 387 MET A C 1
ATOM 3024 O O . MET A 1 387 ? 21.257 -5.641 -14.592 1.00 86.62 387 MET A O 1
ATOM 3028 N N . SER A 1 388 ? 20.491 -7.713 -14.192 1.00 86.56 388 SER A N 1
ATOM 3029 C CA . SER A 1 388 ? 21.430 -8.414 -15.079 1.00 86.56 388 SER A CA 1
ATOM 3030 C C . SER A 1 388 ? 20.896 -8.610 -16.513 1.00 86.56 388 SER A C 1
ATOM 3032 O O . SER A 1 388 ? 21.640 -9.003 -17.415 1.00 86.56 388 SER A O 1
ATOM 3034 N N . GLU A 1 389 ? 19.617 -8.299 -16.766 1.00 88.94 389 GLU A N 1
ATOM 3035 C CA . GLU A 1 389 ? 18.971 -8.473 -18.072 1.00 88.94 389 GLU A CA 1
ATOM 3036 C C . GLU A 1 389 ? 19.232 -7.252 -18.974 1.00 88.94 389 GLU A C 1
ATOM 3038 O O . GLU A 1 389 ? 18.561 -6.219 -18.912 1.00 88.94 389 GLU A O 1
ATOM 3043 N N . THR A 1 390 ? 20.240 -7.349 -19.842 1.00 88.94 390 THR A N 1
ATOM 3044 C CA . THR A 1 390 ? 20.721 -6.207 -20.643 1.00 88.94 390 THR A CA 1
ATOM 3045 C C . THR A 1 390 ? 19.708 -5.688 -21.666 1.00 88.94 390 THR A C 1
ATOM 3047 O O . THR A 1 390 ? 19.684 -4.489 -21.958 1.00 88.94 390 THR A O 1
ATOM 3050 N N . ASP A 1 391 ? 18.845 -6.550 -22.204 1.00 90.31 391 ASP A N 1
ATOM 3051 C CA . ASP A 1 391 ? 17.769 -6.149 -23.111 1.00 90.31 391 ASP A CA 1
ATOM 3052 C C . ASP A 1 391 ? 16.624 -5.444 -22.372 1.00 90.31 391 ASP A C 1
ATOM 3054 O O . ASP A 1 391 ? 16.064 -4.488 -22.911 1.00 90.31 391 ASP A O 1
ATOM 3058 N N . LEU A 1 392 ? 16.347 -5.823 -21.118 1.00 90.62 392 LEU A N 1
ATOM 3059 C CA . LEU A 1 392 ? 15.463 -5.068 -20.227 1.00 90.62 392 LEU A CA 1
ATOM 3060 C C . LEU A 1 392 ? 16.016 -3.661 -19.994 1.00 90.62 392 LEU A C 1
ATOM 3062 O O . LEU A 1 392 ? 15.323 -2.670 -20.223 1.00 90.62 392 LEU A O 1
ATOM 3066 N N . LEU A 1 393 ? 17.287 -3.557 -19.595 1.00 90.50 393 LEU A N 1
ATOM 3067 C CA . LEU A 1 393 ? 17.923 -2.265 -19.321 1.00 90.50 393 LEU A CA 1
ATOM 3068 C C . LEU A 1 393 ? 18.003 -1.383 -20.575 1.00 90.50 393 LEU A C 1
ATOM 3070 O O . LEU A 1 393 ? 17.865 -0.159 -20.491 1.00 90.50 393 LEU A O 1
ATOM 3074 N N . SER A 1 394 ? 18.117 -1.999 -21.752 1.00 89.50 394 SER A N 1
ATOM 3075 C CA . SER A 1 394 ? 18.065 -1.297 -23.036 1.00 89.50 394 SER A CA 1
ATOM 3076 C C . SER A 1 394 ? 16.701 -0.645 -23.296 1.00 89.50 394 SER A C 1
ATOM 3078 O O . SER A 1 394 ? 16.659 0.470 -23.821 1.00 89.50 394 SER A O 1
ATOM 3080 N N . LEU A 1 395 ? 15.582 -1.261 -22.883 1.00 87.69 395 LEU A N 1
ATOM 3081 C CA . LEU A 1 395 ? 14.246 -0.637 -22.962 1.00 87.69 395 LEU A CA 1
ATOM 3082 C C . LEU A 1 395 ? 14.130 0.609 -22.070 1.00 87.69 395 LEU A C 1
ATOM 3084 O O . LEU A 1 395 ? 13.405 1.556 -22.413 1.00 87.69 395 LEU A O 1
ATOM 3088 N N . CYS A 1 396 ? 14.889 0.622 -20.972 1.00 86.06 396 CYS A N 1
ATOM 3089 C CA . CYS A 1 396 ? 15.036 1.745 -20.047 1.00 86.06 396 CYS A CA 1
ATOM 3090 C C . CYS A 1 396 ? 16.019 2.824 -20.530 1.00 86.06 396 CYS A C 1
ATOM 3092 O O . CYS A 1 396 ? 16.197 3.834 -19.853 1.00 86.06 396 CYS A O 1
ATOM 3094 N N . GLY A 1 397 ? 16.647 2.641 -21.697 1.00 84.06 397 GLY A N 1
ATOM 3095 C CA . GLY A 1 397 ? 17.600 3.591 -22.277 1.00 84.06 397 GLY A CA 1
ATOM 3096 C C . GLY A 1 397 ? 19.057 3.385 -21.847 1.00 84.06 397 GLY A C 1
ATOM 3097 O O . GLY A 1 397 ? 19.916 4.185 -22.220 1.00 84.06 397 GLY A O 1
ATOM 3098 N N . SER A 1 398 ? 19.363 2.317 -21.107 1.00 83.75 398 SER A N 1
ATOM 3099 C CA . SER A 1 398 ? 20.721 1.972 -20.678 1.00 83.75 398 SER A CA 1
ATOM 3100 C C . SER A 1 398 ? 21.317 0.909 -21.600 1.00 83.75 398 SER A C 1
ATOM 3102 O O . SER A 1 398 ? 20.854 -0.224 -21.644 1.00 83.75 398 SER A O 1
ATOM 3104 N N . THR A 1 399 ? 22.346 1.284 -22.360 1.00 82.50 399 THR A N 1
ATOM 3105 C CA . THR A 1 399 ? 22.999 0.422 -23.363 1.00 82.50 399 THR A CA 1
ATOM 3106 C C . THR A 1 399 ? 24.513 0.433 -23.172 1.00 82.50 399 THR A C 1
ATOM 3108 O O . THR A 1 399 ? 25.049 1.357 -22.561 1.00 82.50 399 THR A O 1
ATOM 3111 N N . ASP A 1 400 ? 25.224 -0.538 -23.749 1.00 78.06 400 ASP A N 1
ATOM 3112 C CA . ASP A 1 400 ? 26.696 -0.636 -23.670 1.00 78.06 400 ASP A CA 1
ATOM 3113 C C . ASP A 1 400 ? 27.433 0.590 -24.241 1.00 78.06 400 ASP A C 1
ATOM 3115 O O . ASP A 1 400 ? 28.603 0.827 -23.942 1.00 78.06 400 ASP A O 1
ATOM 3119 N N . HIS A 1 401 ? 26.758 1.381 -25.078 1.00 77.06 401 HIS A N 1
ATOM 3120 C CA . HIS A 1 401 ? 27.287 2.611 -25.670 1.00 77.06 401 HIS A CA 1
ATOM 3121 C C . HIS A 1 401 ? 26.776 3.886 -24.976 1.00 77.06 401 HIS A C 1
ATOM 3123 O O . HIS A 1 401 ? 27.096 4.994 -25.411 1.00 77.06 401 HIS A O 1
ATOM 3129 N N . GLY A 1 402 ? 25.958 3.741 -23.929 1.00 77.25 402 GLY A N 1
ATOM 3130 C CA . GLY A 1 402 ? 25.376 4.837 -23.165 1.00 77.25 402 GLY A CA 1
ATOM 3131 C C . GLY A 1 402 ? 26.345 5.478 -22.167 1.00 77.25 402 GLY A C 1
ATOM 3132 O O . GLY A 1 402 ? 27.484 5.056 -21.987 1.00 77.25 402 GLY A O 1
ATOM 3133 N N . SER A 1 403 ? 25.870 6.521 -21.479 1.00 78.25 403 SER A N 1
ATOM 3134 C CA . SER A 1 403 ? 26.619 7.197 -20.406 1.00 78.25 403 SER A CA 1
ATOM 3135 C C . SER A 1 403 ? 26.775 6.346 -19.137 1.00 78.25 403 SER A C 1
ATOM 3137 O O . SER A 1 403 ? 27.637 6.650 -18.304 1.00 78.25 403 SER A O 1
ATOM 3139 N N . ILE A 1 404 ? 25.941 5.311 -18.996 1.00 84.06 404 ILE A N 1
ATOM 3140 C CA . ILE A 1 404 ? 25.963 4.300 -17.941 1.00 84.06 404 ILE A CA 1
ATOM 3141 C C . ILE A 1 404 ? 25.734 2.943 -18.610 1.00 84.06 404 ILE A C 1
ATOM 3143 O O . ILE A 1 404 ? 24.719 2.771 -19.291 1.00 84.06 404 ILE A O 1
ATOM 3147 N N . SER A 1 405 ? 26.671 2.011 -18.439 1.00 87.12 405 SER A N 1
ATOM 3148 C CA . SER A 1 405 ? 26.535 0.661 -18.990 1.00 87.12 405 SER A CA 1
ATOM 3149 C C . SER A 1 405 ? 25.626 -0.213 -18.110 1.00 87.12 405 SER A C 1
ATOM 3151 O O . SER A 1 405 ? 25.510 0.050 -16.910 1.00 87.12 405 SER A O 1
ATOM 3153 N N . PRO A 1 406 ? 25.001 -1.271 -18.658 1.00 87.00 406 PRO A N 1
ATOM 3154 C CA . PRO A 1 406 ? 24.292 -2.275 -17.864 1.00 87.00 406 PRO A CA 1
ATOM 3155 C C . PRO A 1 406 ? 25.139 -2.868 -16.726 1.00 87.00 406 PRO A C 1
ATOM 3157 O O . PRO A 1 406 ? 24.657 -2.982 -15.603 1.00 87.00 406 PRO A O 1
ATOM 3160 N N . GLU A 1 407 ? 26.423 -3.149 -16.981 1.00 84.69 407 GLU A N 1
ATOM 3161 C CA . GLU A 1 407 ? 27.359 -3.664 -15.968 1.00 84.69 407 GLU A CA 1
ATOM 3162 C C . GLU A 1 407 ? 27.569 -2.662 -14.821 1.00 84.69 407 GLU A C 1
ATOM 3164 O O . GLU A 1 407 ? 27.598 -3.048 -13.652 1.00 84.69 407 GLU A O 1
ATOM 3169 N N . ASP A 1 408 ? 27.667 -1.361 -15.130 1.00 83.00 408 ASP A N 1
ATOM 3170 C CA . ASP A 1 408 ? 27.762 -0.328 -14.095 1.00 83.00 408 ASP A CA 1
ATOM 3171 C C . ASP A 1 408 ? 26.490 -0.291 -13.236 1.00 83.00 408 ASP A C 1
ATOM 3173 O O . ASP A 1 408 ? 26.588 -0.118 -12.021 1.00 83.00 408 ASP A O 1
ATOM 3177 N N . LEU A 1 409 ? 25.307 -0.461 -13.836 1.00 85.62 409 LEU A N 1
ATOM 3178 C CA . LEU A 1 409 ? 24.032 -0.465 -13.114 1.00 85.62 409 LEU A CA 1
ATOM 3179 C C . LEU A 1 409 ? 23.896 -1.668 -12.188 1.00 85.62 409 LEU A C 1
ATOM 3181 O O . LEU A 1 409 ? 23.579 -1.487 -11.012 1.00 85.62 409 LEU A O 1
ATOM 3185 N N . GLU A 1 410 ? 24.189 -2.866 -12.694 1.00 85.06 410 GLU A N 1
ATOM 3186 C CA . GLU A 1 410 ? 24.195 -4.100 -11.910 1.00 85.06 410 GLU A CA 1
ATOM 3187 C C . GLU A 1 410 ? 25.189 -3.993 -10.743 1.00 85.06 410 GLU A C 1
ATOM 3189 O O . GLU A 1 410 ? 24.838 -4.210 -9.581 1.00 85.06 410 GLU A O 1
ATOM 3194 N N . TYR A 1 411 ? 26.424 -3.561 -11.015 1.00 81.38 411 TYR A N 1
ATOM 3195 C CA . TYR A 1 411 ? 27.424 -3.353 -9.970 1.00 81.38 411 TYR A CA 1
ATOM 3196 C C . TYR A 1 411 ? 26.926 -2.378 -8.894 1.00 81.38 411 TYR A C 1
ATOM 3198 O O . TYR A 1 411 ? 27.041 -2.652 -7.698 1.00 81.38 411 TYR A O 1
ATOM 3206 N N . ASN A 1 412 ? 26.351 -1.246 -9.306 1.00 78.88 412 ASN A N 1
ATOM 3207 C CA . ASN A 1 412 ? 25.875 -0.216 -8.389 1.00 78.88 412 ASN A CA 1
ATOM 3208 C C . ASN A 1 412 ? 24.742 -0.710 -7.493 1.00 78.88 412 ASN A C 1
ATOM 3210 O O . ASN A 1 412 ? 24.793 -0.467 -6.287 1.00 78.88 412 ASN A O 1
ATOM 3214 N N . ILE A 1 413 ? 23.743 -1.404 -8.047 1.00 82.50 413 ILE A N 1
ATOM 3215 C CA . ILE A 1 413 ? 22.601 -1.833 -7.240 1.00 82.50 413 ILE A CA 1
ATOM 3216 C C . ILE A 1 413 ? 23.012 -2.865 -6.195 1.00 82.50 413 ILE A C 1
ATOM 3218 O O . ILE A 1 413 ? 22.642 -2.749 -5.031 1.00 82.50 413 ILE A O 1
ATOM 3222 N N . TYR A 1 414 ? 23.871 -3.817 -6.554 1.00 80.94 414 TYR A N 1
ATOM 3223 C CA . TYR A 1 414 ? 24.336 -4.794 -5.582 1.00 80.94 414 TYR A CA 1
ATOM 3224 C C . TYR A 1 414 ? 25.195 -4.156 -4.479 1.00 80.94 414 TYR A C 1
ATOM 3226 O O . TYR A 1 414 ? 25.135 -4.587 -3.326 1.00 80.94 414 TYR A O 1
ATOM 3234 N N . GLN A 1 415 ? 25.985 -3.124 -4.797 1.00 75.19 415 GLN A N 1
ATOM 3235 C CA . GLN A 1 415 ? 26.684 -2.345 -3.771 1.00 75.19 415 GLN A CA 1
ATOM 3236 C C . GLN A 1 415 ? 25.699 -1.598 -2.864 1.00 75.19 415 GLN A C 1
ATOM 3238 O O . GLN A 1 415 ? 25.870 -1.620 -1.648 1.00 75.19 415 GLN A O 1
ATOM 3243 N N . GLN A 1 416 ? 24.651 -0.996 -3.431 1.00 76.31 416 GLN A N 1
ATOM 3244 C CA . GLN A 1 416 ? 23.613 -0.289 -2.679 1.00 76.31 416 GLN A CA 1
ATOM 3245 C C . GLN A 1 416 ? 22.887 -1.228 -1.704 1.00 76.31 416 GLN A C 1
ATOM 3247 O O . GLN A 1 416 ? 22.753 -0.882 -0.533 1.00 76.31 416 GLN A O 1
ATOM 3252 N N . LEU A 1 417 ? 22.492 -2.425 -2.150 1.00 76.00 417 LEU A N 1
ATOM 3253 C CA . LEU A 1 417 ? 21.813 -3.421 -1.312 1.00 76.00 417 LEU A CA 1
ATOM 3254 C C . LEU A 1 417 ? 22.700 -3.924 -0.162 1.00 76.00 417 LEU A C 1
ATOM 3256 O O . LEU A 1 417 ? 22.231 -4.071 0.961 1.00 76.00 417 LEU A O 1
ATOM 3260 N N . ALA A 1 418 ? 24.003 -4.113 -0.396 1.00 72.00 418 ALA A N 1
ATOM 3261 C CA . ALA A 1 418 ? 24.928 -4.489 0.679 1.00 72.00 418 ALA A CA 1
ATOM 3262 C C . ALA A 1 418 ? 25.095 -3.376 1.727 1.00 72.00 418 ALA A C 1
ATOM 3264 O O . ALA A 1 418 ? 25.099 -3.639 2.928 1.00 72.00 418 ALA A O 1
ATOM 3265 N N . ILE A 1 419 ? 25.190 -2.113 1.291 1.00 72.31 419 ILE A N 1
ATOM 3266 C CA . ILE A 1 419 ? 25.216 -0.968 2.215 1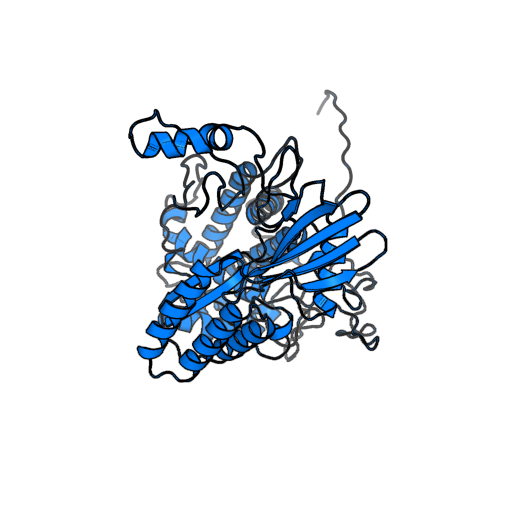.00 72.31 419 ILE A CA 1
ATOM 3267 C C . ILE A 1 419 ? 23.918 -0.916 3.021 1.00 72.31 419 ILE A C 1
ATOM 3269 O O . ILE A 1 419 ? 23.968 -0.715 4.235 1.00 72.31 419 ILE A O 1
ATOM 3273 N N . ALA A 1 420 ? 22.773 -1.092 2.357 1.00 72.56 420 ALA A N 1
ATOM 3274 C CA . ALA A 1 420 ? 21.471 -1.113 3.007 1.00 72.56 420 ALA A CA 1
ATOM 3275 C C . ALA A 1 420 ? 21.395 -2.228 4.059 1.00 72.56 420 ALA A C 1
ATOM 3277 O O . ALA A 1 420 ? 20.894 -1.984 5.150 1.00 72.56 420 ALA A O 1
ATOM 3278 N N . GLY A 1 421 ? 21.975 -3.404 3.797 1.00 67.50 421 GLY A N 1
ATOM 3279 C CA . GLY A 1 421 ? 21.963 -4.516 4.746 1.00 67.50 421 GLY A CA 1
ATOM 3280 C C . GLY A 1 421 ? 22.767 -4.258 6.010 1.00 67.50 421 GLY A C 1
ATOM 3281 O O . GLY A 1 421 ? 22.280 -4.495 7.114 1.00 67.50 421 GLY A O 1
ATOM 3282 N N . ILE A 1 422 ? 23.961 -3.681 5.865 1.00 68.81 422 ILE A N 1
ATOM 3283 C CA . ILE A 1 422 ? 24.786 -3.275 7.010 1.00 68.81 422 ILE A CA 1
ATOM 3284 C C . ILE A 1 422 ? 24.081 -2.178 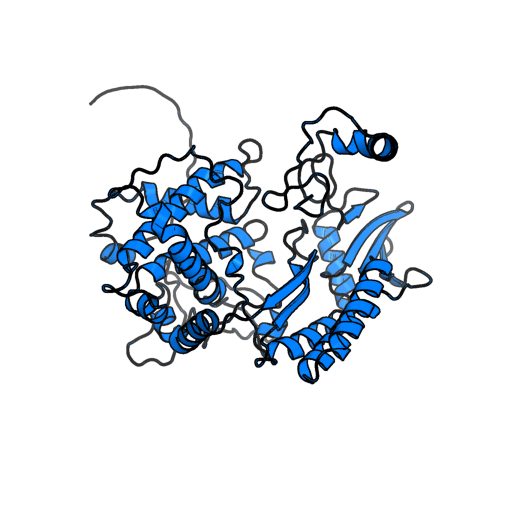7.815 1.00 68.81 422 ILE A C 1
ATOM 3286 O O . ILE A 1 422 ? 24.048 -2.239 9.043 1.00 68.81 422 ILE A O 1
ATOM 3290 N N . ARG A 1 423 ? 23.506 -1.180 7.134 1.00 69.06 423 ARG A N 1
ATOM 3291 C CA . ARG A 1 423 ? 22.765 -0.090 7.786 1.00 69.06 423 ARG A CA 1
ATOM 3292 C C . ARG A 1 423 ? 21.482 -0.573 8.445 1.00 69.06 423 ARG A C 1
ATOM 3294 O O . ARG A 1 423 ? 21.105 -0.038 9.478 1.00 69.06 423 ARG A O 1
ATOM 3301 N N . GLY A 1 424 ? 20.850 -1.605 7.894 1.00 65.94 424 GLY A N 1
ATOM 3302 C CA . GLY A 1 424 ? 19.641 -2.193 8.449 1.00 65.94 424 GLY A CA 1
ATOM 3303 C C . GLY A 1 424 ? 19.815 -2.615 9.906 1.00 65.94 424 GLY A C 1
ATOM 3304 O O . GLY A 1 424 ? 18.868 -2.501 10.675 1.00 65.94 424 GLY A O 1
ATOM 3305 N N . LEU A 1 425 ? 21.028 -2.997 10.325 1.00 66.81 425 LEU A N 1
ATOM 3306 C CA . LEU A 1 425 ? 21.340 -3.335 11.719 1.00 66.81 425 LEU A CA 1
ATOM 3307 C C . LEU A 1 425 ? 20.996 -2.218 12.722 1.00 66.81 425 LEU A C 1
ATOM 3309 O O . LEU A 1 425 ? 20.765 -2.523 13.888 1.00 66.81 425 LEU A O 1
ATOM 3313 N N . GLU A 1 426 ? 20.920 -0.952 12.292 1.00 67.25 426 GLU A N 1
ATOM 3314 C CA . GLU A 1 426 ? 20.449 0.173 13.120 1.00 67.25 426 GLU A CA 1
ATOM 3315 C C . GLU A 1 426 ? 18.980 0.001 13.559 1.00 67.25 426 GLU A C 1
ATOM 3317 O O . GLU A 1 426 ? 18.592 0.492 14.616 1.00 67.25 426 GLU A O 1
ATOM 3322 N N . ASN A 1 427 ? 18.189 -0.751 12.787 1.00 67.12 427 ASN A N 1
ATOM 3323 C CA . ASN A 1 427 ? 16.777 -1.059 13.035 1.00 67.12 427 ASN A CA 1
ATOM 3324 C C . ASN A 1 427 ? 16.562 -2.438 13.688 1.00 67.12 427 ASN A C 1
ATOM 3326 O O . ASN A 1 427 ? 15.420 -2.891 13.806 1.00 67.12 427 ASN A O 1
ATOM 3330 N N . TYR A 1 428 ? 17.633 -3.131 14.098 1.00 64.06 428 TYR A N 1
ATOM 3331 C CA . TYR A 1 428 ? 17.539 -4.410 14.803 1.00 64.06 428 TYR A CA 1
ATOM 3332 C C . TYR A 1 428 ? 17.697 -4.231 16.316 1.00 64.06 428 TYR A C 1
ATOM 3334 O O . TYR A 1 428 ? 18.731 -3.777 16.809 1.00 64.06 428 TYR A O 1
ATOM 3342 N N . SER A 1 429 ? 16.688 -4.658 17.073 1.00 62.09 429 SER A N 1
ATOM 3343 C CA . SER A 1 429 ? 16.755 -4.733 18.530 1.00 62.09 429 SER A CA 1
ATOM 3344 C C . SER A 1 429 ? 17.340 -6.074 18.965 1.00 62.09 429 SER A C 1
ATOM 3346 O O . SER A 1 429 ? 16.724 -7.122 18.776 1.00 62.09 429 SER A O 1
ATOM 3348 N N . VAL A 1 430 ? 18.513 -6.044 19.606 1.00 62.22 430 VAL A N 1
ATOM 3349 C CA . VAL A 1 430 ? 19.137 -7.250 20.181 1.00 62.22 430 VAL A CA 1
ATOM 3350 C C . VAL A 1 430 ? 18.320 -7.789 21.356 1.00 62.22 430 VAL A C 1
ATOM 3352 O O . VAL A 1 430 ? 18.167 -8.996 21.490 1.00 62.22 430 VAL A O 1
ATOM 3355 N N . GLU A 1 431 ? 17.781 -6.907 22.200 1.00 57.59 431 GLU A N 1
ATOM 3356 C CA . GLU A 1 431 ? 17.011 -7.296 23.391 1.00 57.59 431 GLU A CA 1
ATOM 3357 C C . GLU A 1 431 ? 15.637 -7.867 23.030 1.00 57.59 431 GLU A C 1
ATOM 3359 O O . GLU A 1 431 ? 15.154 -8.785 23.690 1.00 57.59 431 GLU A O 1
ATOM 3364 N N . GLY A 1 432 ? 15.007 -7.314 21.990 1.00 54.88 432 GLY A N 1
ATOM 3365 C CA . GLY A 1 432 ? 13.699 -7.751 21.511 1.00 54.88 432 GLY A CA 1
ATOM 3366 C C . GLY A 1 432 ? 13.750 -8.802 20.405 1.00 54.88 432 GLY A C 1
ATOM 3367 O O . GLY A 1 432 ? 12.682 -9.166 19.923 1.00 54.88 432 GLY A O 1
ATOM 3368 N N . GLU A 1 433 ? 14.946 -9.208 19.958 1.00 64.75 433 GLU A N 1
ATOM 3369 C CA . GLU A 1 433 ? 15.193 -10.077 18.790 1.00 64.75 433 GLU A CA 1
ATOM 3370 C C . GLU A 1 433 ? 14.278 -9.757 17.589 1.00 64.75 433 GLU A C 1
ATOM 3372 O O . GLU A 1 433 ? 13.729 -10.639 16.929 1.00 64.75 433 GLU A O 1
ATOM 3377 N N . SER A 1 434 ? 14.067 -8.465 17.331 1.00 61.25 434 SER A N 1
ATOM 3378 C CA . SER A 1 434 ? 13.042 -7.964 16.409 1.00 61.25 434 SER A CA 1
ATOM 3379 C C . SER A 1 434 ? 13.539 -6.783 15.586 1.00 61.25 434 SER A C 1
ATOM 3381 O O . SER A 1 434 ? 14.460 -6.063 15.973 1.00 61.25 434 SER A O 1
ATOM 3383 N N . TRP A 1 435 ? 12.915 -6.606 14.425 1.00 63.09 435 TRP A N 1
ATOM 3384 C CA . TRP A 1 435 ? 13.196 -5.533 13.480 1.00 63.09 435 TRP A CA 1
ATOM 3385 C C . TRP A 1 435 ? 12.101 -4.475 13.558 1.00 63.09 435 TRP A C 1
ATOM 3387 O O . TRP A 1 435 ? 10.923 -4.823 13.559 1.00 63.09 435 TRP A O 1
ATOM 3397 N N . SER A 1 436 ? 12.481 -3.198 13.589 1.00 65.38 436 SER A N 1
ATOM 3398 C CA . SER A 1 436 ? 11.526 -2.081 13.564 1.00 65.38 436 SER A CA 1
ATOM 3399 C C . SER A 1 436 ? 11.183 -1.599 12.151 1.00 65.38 436 SER A C 1
ATOM 3401 O O . SER A 1 436 ? 10.281 -0.786 11.997 1.00 65.38 436 SER A O 1
ATOM 3403 N N . GLN A 1 437 ? 11.884 -2.078 11.114 1.00 61.25 437 GLN A N 1
ATOM 3404 C CA . GLN A 1 437 ? 11.653 -1.669 9.726 1.00 61.25 437 GLN A CA 1
ATOM 3405 C C . GLN A 1 437 ? 11.843 -2.852 8.763 1.00 61.25 437 GLN A C 1
ATOM 3407 O O . GLN A 1 437 ? 12.894 -3.499 8.754 1.00 61.25 437 GLN A O 1
ATOM 3412 N N . ALA A 1 438 ? 10.818 -3.131 7.950 1.00 60.28 438 ALA A N 1
ATOM 3413 C CA . ALA A 1 438 ? 10.760 -4.320 7.096 1.00 60.28 438 ALA A CA 1
ATOM 3414 C C . ALA A 1 438 ? 11.885 -4.363 6.043 1.00 60.28 438 ALA A C 1
ATOM 3416 O O . ALA A 1 438 ? 12.608 -5.351 5.965 1.00 60.28 438 ALA A O 1
ATOM 3417 N N . HIS A 1 439 ? 12.119 -3.279 5.298 1.00 62.94 439 HIS A N 1
ATOM 3418 C CA . HIS A 1 439 ? 13.150 -3.229 4.245 1.00 62.94 439 HIS A CA 1
ATOM 3419 C C . HIS A 1 439 ? 14.582 -3.385 4.800 1.00 62.94 439 HIS A C 1
ATOM 3421 O O . HIS A 1 439 ? 15.476 -3.923 4.156 1.00 62.94 439 HIS A O 1
ATOM 3427 N N . SER A 1 440 ? 14.811 -2.972 6.043 1.00 61.62 440 SER A N 1
ATOM 3428 C CA . SER A 1 440 ? 16.079 -3.082 6.761 1.00 61.62 440 SER A CA 1
ATOM 3429 C C . SER A 1 440 ? 16.346 -4.530 7.139 1.00 61.62 440 SER A C 1
ATOM 3431 O O . SER A 1 440 ? 17.469 -5.009 6.973 1.00 61.62 440 SER A O 1
ATOM 3433 N N . GLN A 1 441 ? 15.303 -5.241 7.586 1.00 60.88 441 GLN A N 1
ATOM 3434 C CA . GLN A 1 441 ? 15.356 -6.684 7.802 1.00 60.88 441 GLN A CA 1
ATOM 3435 C C . GLN A 1 441 ? 15.690 -7.409 6.499 1.00 60.88 441 GLN A C 1
ATOM 3437 O O . GLN A 1 441 ? 16.576 -8.265 6.482 1.00 60.88 441 GLN A O 1
ATOM 3442 N N . VAL A 1 442 ? 15.017 -7.040 5.407 1.00 57.72 442 VAL A N 1
ATOM 3443 C CA . VAL A 1 442 ? 15.258 -7.597 4.073 1.00 57.72 442 VAL A CA 1
ATOM 3444 C C . VAL A 1 442 ? 16.701 -7.394 3.642 1.00 57.72 442 VAL A C 1
ATOM 3446 O O . VAL A 1 442 ? 17.402 -8.366 3.358 1.00 57.72 442 VAL A O 1
ATOM 3449 N N . SER A 1 443 ? 17.162 -6.147 3.644 1.00 58.25 443 SER A N 1
ATOM 3450 C CA . SER A 1 443 ? 18.500 -5.791 3.193 1.00 58.25 443 SER A CA 1
ATOM 3451 C C . SER A 1 443 ? 19.576 -6.542 3.993 1.00 58.25 443 SER A C 1
ATOM 3453 O O . SER A 1 443 ? 20.558 -7.021 3.422 1.00 58.25 443 SER A O 1
ATOM 3455 N N . ALA A 1 444 ? 19.391 -6.714 5.309 1.00 52.12 444 ALA A N 1
ATOM 3456 C CA . ALA A 1 444 ? 20.330 -7.452 6.158 1.00 52.12 444 ALA A CA 1
ATOM 3457 C C . ALA A 1 444 ? 20.333 -8.965 5.869 1.00 52.12 444 ALA A C 1
ATOM 3459 O O . ALA A 1 444 ? 21.387 -9.609 5.867 1.00 52.12 444 ALA A O 1
ATOM 3460 N N . VAL A 1 445 ? 19.165 -9.548 5.578 1.00 56.28 445 VAL A N 1
ATOM 3461 C CA . VAL A 1 445 ? 19.049 -10.954 5.161 1.00 56.28 445 VAL A CA 1
ATOM 3462 C C . VAL A 1 445 ? 19.677 -11.166 3.779 1.00 56.28 445 VAL A C 1
ATOM 3464 O O . VAL A 1 445 ? 20.420 -12.135 3.593 1.00 56.28 445 VAL A O 1
ATOM 3467 N N . ALA A 1 446 ? 19.460 -10.251 2.833 1.00 51.06 446 ALA A N 1
ATOM 3468 C CA . ALA A 1 446 ? 20.055 -10.285 1.497 1.00 51.06 446 ALA A CA 1
ATOM 3469 C C . ALA A 1 446 ? 21.595 -10.194 1.534 1.00 51.06 446 ALA A C 1
ATOM 3471 O O . ALA A 1 446 ? 22.280 -10.893 0.783 1.00 51.06 446 ALA A O 1
ATOM 3472 N N . ASP A 1 447 ? 22.168 -9.415 2.456 1.00 46.56 447 ASP A N 1
ATOM 3473 C CA . ASP A 1 447 ? 23.621 -9.349 2.664 1.00 46.56 447 ASP A CA 1
ATOM 3474 C C . ASP A 1 447 ? 24.194 -10.663 3.244 1.00 46.56 447 ASP A C 1
ATOM 3476 O O . ASP A 1 447 ? 25.257 -11.140 2.831 1.00 46.56 447 ASP A O 1
ATOM 3480 N N . SER A 1 448 ? 23.443 -11.350 4.117 1.00 41.78 448 SER A N 1
ATOM 3481 C CA . SER A 1 448 ? 23.838 -12.666 4.654 1.00 41.78 448 SER A CA 1
ATOM 3482 C C . SER A 1 448 ? 23.942 -13.764 3.576 1.00 41.78 448 SER A C 1
ATOM 3484 O O . SER A 1 448 ? 24.777 -14.671 3.682 1.00 41.78 448 SER A O 1
ATOM 3486 N N . LEU A 1 449 ? 23.155 -13.655 2.496 1.00 39.62 449 LEU A N 1
ATOM 3487 C CA . LEU A 1 449 ? 23.265 -14.496 1.296 1.00 39.62 449 LEU A CA 1
ATOM 3488 C C . LEU A 1 449 ? 24.562 -14.212 0.513 1.00 39.62 449 LEU A C 1
ATOM 3490 O O . LEU A 1 449 ? 25.115 -15.120 -0.112 1.00 39.62 449 LEU A O 1
ATOM 3494 N N . ARG A 1 450 ? 25.091 -12.985 0.590 1.00 38.22 450 ARG A N 1
ATOM 3495 C CA . ARG A 1 450 ? 26.242 -12.498 -0.184 1.00 38.22 450 ARG A CA 1
ATOM 3496 C C . ARG A 1 450 ? 27.596 -12.835 0.448 1.00 38.22 450 ARG A C 1
ATOM 3498 O O . ARG A 1 450 ? 28.522 -13.176 -0.284 1.00 38.22 450 ARG A O 1
ATOM 3505 N N . PHE A 1 451 ? 27.714 -12.880 1.780 1.00 34.06 451 PHE A N 1
ATOM 3506 C CA . PHE A 1 451 ? 28.944 -13.338 2.462 1.00 34.06 451 PHE A CA 1
ATOM 3507 C C . PHE A 1 451 ? 29.330 -14.798 2.150 1.00 34.06 451 PHE A C 1
ATOM 3509 O O . PHE A 1 451 ? 30.477 -15.197 2.359 1.00 34.06 451 PHE A O 1
ATOM 3516 N N . ARG A 1 452 ? 28.408 -15.600 1.600 1.00 36.91 452 ARG A N 1
ATOM 3517 C CA . ARG A 1 452 ? 28.698 -16.952 1.090 1.00 36.91 452 ARG A CA 1
ATOM 3518 C C . ARG A 1 452 ? 29.286 -16.970 -0.329 1.00 36.91 452 ARG A C 1
ATOM 3520 O O . ARG A 1 452 ? 29.697 -18.033 -0.794 1.00 36.91 452 ARG A O 1
ATOM 3527 N N . LEU A 1 453 ? 29.353 -15.835 -1.029 1.00 33.62 453 LEU A N 1
ATOM 3528 C CA . LEU A 1 453 ? 29.736 -15.753 -2.439 1.00 33.62 453 LEU A CA 1
ATOM 3529 C C . LEU A 1 453 ? 30.994 -14.890 -2.620 1.00 33.62 453 LEU A C 1
ATOM 3531 O O . LEU A 1 453 ? 30.972 -13.674 -2.471 1.00 33.62 453 LEU A O 1
ATOM 3535 N N . THR A 1 454 ? 32.121 -15.522 -2.960 1.00 38.12 454 THR A N 1
ATOM 3536 C CA . THR A 1 454 ? 33.381 -14.817 -3.251 1.00 38.12 454 THR A CA 1
ATOM 3537 C C . THR A 1 454 ? 33.408 -14.270 -4.691 1.00 38.12 454 THR A C 1
ATOM 3539 O O . THR A 1 454 ? 32.675 -14.765 -5.549 1.00 38.12 454 THR A O 1
ATOM 3542 N N . PRO A 1 455 ? 34.300 -13.313 -5.029 1.00 37.66 455 PRO A N 1
ATOM 3543 C CA . PRO A 1 455 ? 34.471 -12.805 -6.401 1.00 37.66 455 PRO A CA 1
ATOM 3544 C C . PRO A 1 455 ? 34.819 -13.880 -7.449 1.00 37.66 455 PRO A C 1
ATOM 3546 O O . PRO A 1 455 ? 34.588 -13.688 -8.642 1.00 37.66 455 PRO A O 1
ATOM 3549 N N . ALA A 1 456 ? 35.357 -15.027 -7.018 1.00 35.72 456 ALA A N 1
ATOM 3550 C CA . ALA A 1 456 ? 35.581 -16.193 -7.872 1.00 35.72 456 ALA A CA 1
ATOM 3551 C C . ALA A 1 456 ? 34.272 -16.936 -8.210 1.00 35.72 456 ALA A C 1
ATOM 3553 O O . ALA A 1 456 ? 34.167 -17.544 -9.273 1.00 35.72 456 ALA A O 1
ATOM 3554 N N . ASN A 1 457 ? 33.255 -16.829 -7.352 1.00 41.38 457 ASN A N 1
ATOM 3555 C CA . ASN A 1 457 ? 31.974 -17.508 -7.503 1.00 41.38 457 ASN A CA 1
ATOM 3556 C C . ASN A 1 457 ? 30.984 -16.741 -8.395 1.00 41.38 457 ASN A C 1
ATOM 3558 O O . ASN A 1 457 ? 30.115 -17.369 -8.991 1.00 41.38 457 ASN A O 1
ATOM 3562 N N . LEU A 1 458 ? 31.137 -15.426 -8.601 1.00 37.69 458 LEU A N 1
ATOM 3563 C CA . LEU A 1 458 ? 30.249 -14.668 -9.501 1.00 37.69 458 LEU A CA 1
ATOM 3564 C C . LEU A 1 458 ? 30.296 -15.170 -10.961 1.00 37.69 458 LEU A C 1
ATOM 3566 O O . LEU A 1 458 ? 29.298 -15.125 -11.668 1.00 37.69 458 LEU A O 1
ATOM 3570 N N . ARG A 1 459 ? 31.429 -15.739 -11.402 1.00 34.81 459 ARG A N 1
ATOM 3571 C CA . ARG A 1 459 ? 31.586 -16.326 -12.750 1.00 34.81 459 ARG A CA 1
ATOM 3572 C C . ARG A 1 459 ? 31.137 -17.791 -12.868 1.00 34.81 459 ARG A C 1
ATOM 3574 O O . ARG A 1 459 ? 31.155 -18.349 -13.963 1.00 34.81 459 ARG A O 1
ATOM 3581 N N . HIS A 1 460 ? 30.726 -18.420 -11.768 1.00 35.47 460 HIS A N 1
ATOM 3582 C CA . HIS A 1 460 ? 30.230 -19.804 -11.732 1.00 35.47 460 HIS A CA 1
ATOM 3583 C C . HIS A 1 460 ? 28.796 -19.938 -11.200 1.00 35.47 460 HIS A C 1
ATOM 3585 O O . HIS A 1 460 ? 28.250 -21.037 -11.212 1.00 35.47 460 HIS A O 1
ATOM 3591 N N . ILE A 1 461 ? 28.155 -18.843 -10.783 1.00 38.25 461 ILE A N 1
ATOM 3592 C CA . ILE A 1 461 ? 26.846 -18.889 -10.115 1.00 38.25 461 ILE A CA 1
ATOM 3593 C C . ILE A 1 461 ? 25.642 -18.707 -11.042 1.00 38.25 461 ILE A C 1
ATOM 3595 O O . ILE A 1 461 ? 24.558 -19.147 -10.674 1.00 38.25 461 ILE A O 1
ATOM 3599 N N . LEU A 1 462 ? 25.808 -18.229 -12.278 1.00 35.09 462 LEU A N 1
ATOM 3600 C CA . LEU A 1 462 ? 24.727 -18.321 -13.275 1.00 35.09 462 LEU A CA 1
ATOM 3601 C C . LEU A 1 462 ? 24.377 -19.777 -13.673 1.00 35.09 462 LEU A C 1
ATOM 3603 O O . LEU A 1 462 ? 23.210 -20.057 -13.937 1.00 35.09 462 LEU A O 1
ATOM 3607 N N . PRO A 1 463 ? 25.323 -20.737 -13.662 1.00 31.61 463 PRO A N 1
ATOM 3608 C CA . PRO A 1 463 ? 24.987 -22.164 -13.744 1.00 31.61 463 PRO A CA 1
ATOM 3609 C C . PRO A 1 463 ? 24.469 -22.783 -12.432 1.00 31.61 463 PRO A C 1
ATOM 3611 O O . PRO A 1 463 ? 23.592 -23.643 -12.473 1.00 31.61 463 PRO A O 1
ATOM 3614 N N . CYS A 1 464 ? 24.985 -22.368 -11.267 1.00 31.25 464 CYS A N 1
ATOM 3615 C CA . CYS A 1 464 ? 24.656 -23.006 -9.981 1.00 31.25 464 CYS A CA 1
ATOM 3616 C C . CYS A 1 464 ? 23.335 -22.537 -9.350 1.00 31.25 464 CYS A C 1
ATOM 3618 O O . CYS A 1 464 ? 22.804 -23.236 -8.489 1.00 31.25 464 CYS A O 1
ATOM 3620 N N . PHE A 1 465 ? 22.755 -21.419 -9.798 1.00 30.47 465 PHE A N 1
ATOM 3621 C CA . PHE A 1 465 ? 21.413 -21.004 -9.366 1.00 30.47 465 PHE A CA 1
ATOM 3622 C C . PHE A 1 465 ? 20.292 -21.914 -9.896 1.00 30.47 465 PHE A C 1
ATOM 3624 O O . PHE A 1 465 ? 19.141 -21.773 -9.495 1.00 30.47 465 PHE A O 1
ATOM 3631 N N . LYS A 1 466 ? 20.617 -22.879 -10.769 1.00 34.88 466 LYS A N 1
ATOM 3632 C CA . LYS A 1 466 ? 19.641 -23.748 -11.429 1.00 34.88 466 LYS A CA 1
ATOM 3633 C C . LYS A 1 466 ? 19.372 -25.100 -10.768 1.00 34.88 466 LYS A C 1
ATOM 3635 O O . LYS A 1 466 ? 18.717 -25.913 -11.414 1.00 34.88 466 LYS A O 1
ATOM 3640 N N . GLN A 1 467 ? 19.822 -25.387 -9.535 1.00 33.19 467 GLN A N 1
ATOM 3641 C CA . GLN A 1 467 ? 19.449 -26.692 -8.957 1.00 33.19 467 GLN A CA 1
ATOM 3642 C C . GLN A 1 467 ? 19.396 -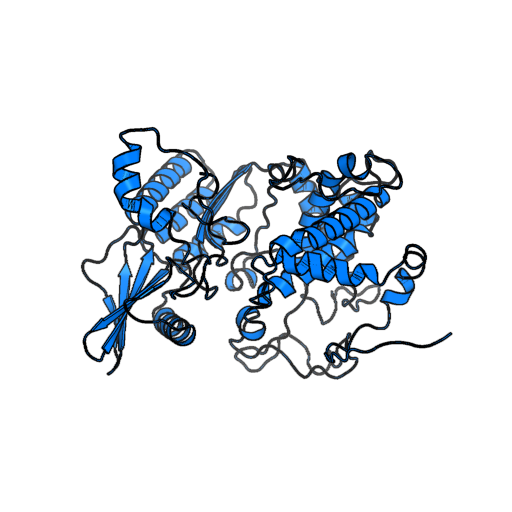26.929 -7.444 1.00 33.19 467 GLN A C 1
ATOM 3644 O O . GLN A 1 467 ? 19.087 -28.057 -7.073 1.00 33.19 467 GLN A O 1
ATOM 3649 N N . SER A 1 468 ? 19.614 -25.972 -6.540 1.00 30.64 468 SER A N 1
ATOM 3650 C CA . SER A 1 468 ? 19.454 -26.322 -5.115 1.00 30.64 468 SER A CA 1
ATOM 3651 C C . SER A 1 468 ? 19.526 -25.135 -4.173 1.00 30.64 468 SER A C 1
ATOM 3653 O O . SER A 1 468 ? 20.623 -24.753 -3.776 1.00 30.64 468 SER A O 1
ATOM 3655 N N . VAL A 1 469 ? 18.371 -24.651 -3.718 1.00 27.45 469 VAL A N 1
ATOM 3656 C CA . VAL A 1 469 ? 18.233 -24.123 -2.357 1.00 27.45 469 VAL A CA 1
ATOM 3657 C C . VAL A 1 469 ? 16.822 -24.427 -1.869 1.00 27.45 469 VAL A C 1
ATOM 3659 O O . VAL A 1 469 ? 15.900 -23.692 -2.184 1.00 27.45 469 VAL A O 1
ATOM 3662 N N . TRP A 1 470 ? 16.669 -25.479 -1.066 1.00 27.84 470 TRP A N 1
ATOM 3663 C CA . TRP A 1 470 ? 15.784 -25.455 0.097 1.00 27.84 470 TRP A CA 1
ATOM 3664 C C . TRP A 1 470 ? 16.302 -26.417 1.168 1.00 27.84 470 TRP A C 1
ATOM 3666 O O . TRP A 1 470 ? 16.919 -27.436 0.863 1.00 27.84 470 TRP A O 1
ATOM 3676 N N . LEU A 1 471 ? 16.011 -26.062 2.422 1.00 25.72 471 LEU A N 1
ATOM 3677 C CA . LEU A 1 471 ? 16.265 -26.783 3.676 1.00 25.72 471 LEU A CA 1
ATOM 3678 C C . LEU A 1 471 ? 17.688 -26.693 4.255 1.00 25.72 471 LEU A C 1
ATOM 3680 O O . LEU A 1 471 ? 18.553 -27.526 3.998 1.00 25.72 471 LEU A O 1
ATOM 3684 N N . ARG A 1 472 ? 17.868 -25.747 5.186 1.00 25.48 472 ARG A N 1
ATOM 3685 C CA . ARG A 1 472 ? 18.029 -26.035 6.630 1.00 25.48 472 ARG A CA 1
ATOM 3686 C C . ARG A 1 472 ? 18.320 -24.742 7.395 1.00 25.48 472 ARG A C 1
ATOM 3688 O O . ARG A 1 472 ? 19.470 -24.376 7.626 1.00 25.48 472 ARG A O 1
ATOM 3695 N N . SER A 1 473 ? 17.252 -24.095 7.840 1.00 26.39 473 SER A N 1
ATOM 3696 C CA . SER A 1 473 ? 17.253 -23.436 9.146 1.00 26.39 473 SER A CA 1
ATOM 3697 C C . SER A 1 473 ? 17.074 -24.527 10.212 1.00 26.39 473 SER A C 1
ATOM 3699 O O . SER A 1 473 ? 16.473 -25.561 9.929 1.00 26.39 473 SER A O 1
ATOM 3701 N N . VAL A 1 474 ? 17.559 -24.271 11.427 1.00 25.22 474 VAL A N 1
ATOM 3702 C CA . VAL A 1 474 ? 17.523 -25.118 12.639 1.00 25.22 474 VAL A CA 1
ATOM 3703 C C . VAL A 1 474 ? 18.762 -25.997 12.858 1.00 25.22 474 VAL A C 1
ATOM 3705 O O . VAL A 1 474 ? 18.784 -27.190 12.576 1.00 25.22 474 VAL A O 1
ATOM 3708 N N . SER A 1 475 ? 19.787 -25.391 13.465 1.00 23.59 475 SER A N 1
ATOM 3709 C CA . SER A 1 475 ? 20.239 -25.827 14.793 1.00 23.59 475 SER A CA 1
ATOM 3710 C C . SER A 1 475 ? 21.131 -24.754 15.423 1.00 23.59 475 SER A C 1
ATOM 3712 O O . SER A 1 475 ? 22.335 -24.698 15.196 1.00 23.59 475 SER A O 1
ATOM 3714 N N . LEU A 1 476 ? 20.520 -23.913 16.258 1.00 27.28 476 LEU A N 1
ATOM 3715 C CA . LEU A 1 476 ? 21.203 -23.299 17.392 1.00 27.28 476 LEU A CA 1
ATOM 3716 C C . LEU A 1 476 ? 21.709 -24.426 18.303 1.00 27.28 476 LEU A C 1
ATOM 3718 O O . LEU A 1 476 ? 20.895 -25.181 18.833 1.00 27.28 476 LEU A O 1
ATOM 3722 N N . ARG A 1 477 ? 23.023 -24.513 18.521 1.00 23.55 477 ARG A N 1
ATOM 3723 C CA . ARG A 1 477 ? 23.600 -24.835 19.833 1.00 23.55 477 ARG A CA 1
ATOM 3724 C C . ARG A 1 477 ? 24.928 -24.108 19.984 1.00 23.55 477 ARG A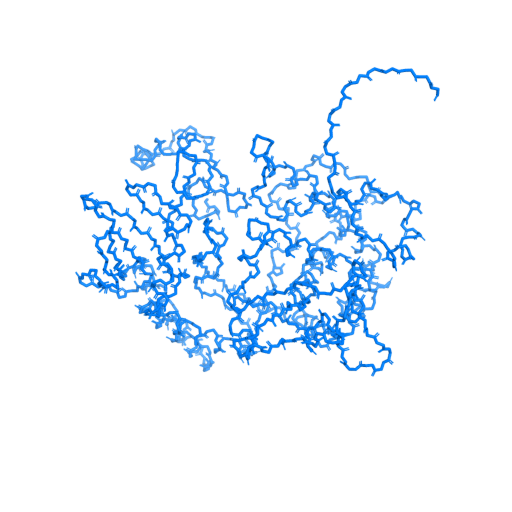 C 1
ATOM 3726 O O . ARG A 1 477 ? 25.890 -24.387 19.278 1.00 23.55 477 ARG A O 1
ATOM 3733 N N . PHE A 1 478 ? 24.942 -23.186 20.939 1.00 26.84 478 PHE A N 1
ATOM 3734 C CA . PHE A 1 478 ? 26.132 -22.865 21.707 1.00 26.84 478 PHE A CA 1
ATOM 3735 C C . PHE A 1 478 ? 26.768 -24.162 22.213 1.00 26.84 478 PHE A C 1
ATOM 3737 O O . PHE A 1 478 ? 26.084 -24.959 22.847 1.00 26.84 478 PHE A O 1
ATOM 3744 N N . GLU A 1 479 ? 28.071 -24.312 22.018 1.00 24.64 479 GLU A N 1
ATOM 3745 C CA . GLU A 1 479 ? 28.947 -24.805 23.075 1.00 24.64 479 GLU A CA 1
ATOM 3746 C C . GLU A 1 479 ? 30.332 -24.188 22.878 1.00 24.64 479 GLU A C 1
ATOM 3748 O O . GLU A 1 479 ? 31.040 -24.413 21.899 1.00 24.64 479 GLU A O 1
ATOM 3753 N N . SER A 1 480 ? 30.683 -23.331 23.830 1.00 30.53 480 SER A N 1
ATOM 3754 C CA . SER A 1 480 ? 32.053 -22.966 24.138 1.00 30.53 480 SER A CA 1
ATOM 3755 C C . SER A 1 480 ? 32.898 -24.226 24.317 1.00 30.53 480 SER A C 1
ATOM 3757 O O . SER A 1 480 ? 32.531 -25.077 25.120 1.00 30.53 480 SER A O 1
ATOM 3759 N N . THR A 1 481 ? 34.067 -24.311 23.692 1.00 27.08 481 THR A N 1
ATOM 3760 C CA . THR A 1 481 ? 35.364 -24.318 24.391 1.00 27.08 481 THR A CA 1
ATOM 3761 C C . THR A 1 481 ? 36.511 -24.609 23.424 1.00 27.08 481 THR A C 1
ATOM 3763 O O . THR A 1 481 ? 36.414 -25.412 22.511 1.00 27.08 481 THR A O 1
ATOM 3766 N N . HIS A 1 482 ? 37.578 -23.851 23.655 1.00 27.73 482 HIS A N 1
ATOM 3767 C CA . HIS A 1 482 ? 38.988 -24.184 23.500 1.00 27.73 482 HIS A CA 1
ATOM 3768 C C . HIS A 1 482 ? 39.427 -25.359 22.604 1.00 27.73 482 HIS A C 1
ATOM 3770 O O . HIS A 1 482 ? 39.208 -26.521 22.916 1.00 27.73 482 HIS A O 1
ATOM 3776 N N . ALA A 1 483 ? 40.328 -24.964 21.703 1.00 25.73 483 ALA A N 1
ATOM 3777 C CA . ALA A 1 483 ? 41.674 -25.509 21.557 1.00 25.73 483 ALA A CA 1
ATOM 3778 C C . ALA A 1 483 ? 41.885 -26.763 20.697 1.00 25.73 483 ALA A C 1
ATOM 3780 O O . ALA A 1 483 ? 41.103 -27.700 20.658 1.00 25.73 483 ALA A O 1
ATOM 3781 N N . GLU A 1 484 ? 43.077 -26.717 20.102 1.00 26.56 484 GLU A N 1
ATOM 3782 C CA . GLU A 1 484 ? 43.883 -27.808 19.569 1.00 26.56 484 GLU A CA 1
ATOM 3783 C C . GLU A 1 484 ? 43.765 -28.143 18.069 1.00 26.56 484 GLU A C 1
ATOM 3785 O O . GLU A 1 484 ? 42.939 -28.921 17.613 1.00 26.56 484 GLU A O 1
ATOM 3790 N N . THR A 1 485 ? 44.756 -27.601 17.347 1.00 28.88 485 THR A N 1
ATOM 3791 C CA . THR A 1 485 ? 45.754 -28.406 16.617 1.00 28.88 485 THR A CA 1
ATOM 3792 C C . THR A 1 485 ? 45.302 -29.070 15.312 1.00 28.88 485 THR A C 1
ATOM 3794 O O . THR A 1 485 ? 44.962 -30.248 15.302 1.00 28.88 485 THR A O 1
ATOM 3797 N N . LEU A 1 486 ? 45.418 -28.345 14.191 1.00 30.39 486 LEU A N 1
ATOM 3798 C CA . LEU A 1 486 ? 46.435 -28.518 13.127 1.00 30.39 486 LEU A CA 1
ATOM 3799 C C . LEU A 1 486 ? 46.132 -27.612 11.928 1.00 30.39 486 LEU A C 1
ATOM 3801 O O . LEU A 1 486 ? 44.960 -27.582 11.495 1.00 30.39 486 LEU A O 1
#

Radius of gyration: 25.53 Å; chains: 1; bounding box: 73×65×63 Å